Protein 2AE6 (pdb70)

InterPro domains:
  IPR000182 GNAT domain [PF00583] (24-135)
  IPR000182 GNAT domain [PS51186] (5-162)
  IPR016181 Acyl-CoA N-acyltransferase [SSF55729] (1-159)
  IPR050832 Bacterial Acetyltransferase [PTHR43877] (4-142)

Nearest PDB structures (foldseek):
  2ae6-assembly1_B  TM=9.886E-01  e=5.004E-27  Enterococcus faecalis V583
  2ae6-assembly1_D  TM=9.869E-01  e=1.722E-24  Enterococcus faecalis V583
  4j3g-assembly2_C  TM=8.379E-01  e=8.807E-12  Brucella abortus 2308
  3dr8-assembly1_B  TM=8.370E-01  e=1.696E-11  unclassified
  3dr8-assembly1_A  TM=8.469E-01  e=3.682E-11  unclassified

Organism: Enterococcus faecalis (strain ATCC 700802 / V583) (NCBI:txid226185)

Structure (mmCIF, N/CA/C/O backbone):
data_2AE6
#
_entry.id   2AE6
#
_cell.length_a   64.618
_cell.length_b   64.618
_cell.length_c   176.396
_cell.angle_alpha   90.00
_cell.angle_beta   90.00
_cell.angle_gamma   120.00
#
_symmetry.space_group_name_H-M   'P 32'
#
loop_
_entity.id
_entity.type
_entity.pdbx_description
1 polymer 'acetyltransferase, GNAT family'
2 non-polymer 'MAGNESIUM ION'
3 non-polymer GLYCEROL
4 non-polymer ETHANOL
5 water water
#
loop_
_atom_site.group_PDB
_atom_site.id
_atom_site.type_symbol
_atom_site.label_atom_id
_atom_site.labe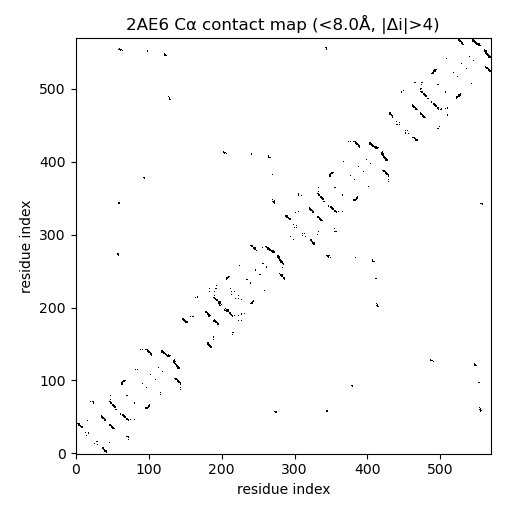l_alt_id
_atom_site.label_comp_id
_atom_site.label_asym_id
_atom_site.label_entity_id
_atom_site.label_seq_id
_atom_site.pdbx_PDB_ins_code
_atom_site.Cartn_x
_atom_site.Cartn_y
_atom_site.Cartn_z
_atom_site.occupancy
_atom_site.B_iso_or_equiv
_atom_site.auth_seq_id
_atom_site.auth_comp_id
_atom_site.auth_asym_id
_atom_site.auth_atom_id
_atom_site.pdbx_PDB_model_num
ATOM 9 N N . SER A 1 5 ? 21.944 22.664 115.003 1.00 73.12 2 SER A N 1
ATOM 10 C CA . SER A 1 5 ? 22.885 23.510 114.281 1.00 70.69 2 SER A CA 1
ATOM 11 C C . SER A 1 5 ? 22.380 23.844 112.874 1.00 69.00 2 SER A C 1
ATOM 12 O O . SER A 1 5 ? 21.665 23.052 112.247 1.00 68.64 2 SER A O 1
ATOM 15 N N . THR A 1 6 ? 22.778 25.015 112.384 1.00 66.40 3 THR A N 1
ATOM 16 C CA . THR A 1 6 ? 22.300 25.536 111.109 1.00 64.09 3 THR A CA 1
ATOM 17 C C . THR A 1 6 ? 23.475 25.969 110.211 1.00 62.42 3 THR A C 1
ATOM 18 O O . THR A 1 6 ? 24.383 26.659 110.662 1.00 62.06 3 THR A O 1
ATOM 22 N N . SER A 1 7 ? 23.441 25.558 108.944 1.00 60.15 4 SER A N 1
ATOM 23 C CA . SER A 1 7 ? 24.490 25.913 107.997 1.00 58.44 4 SER A CA 1
ATOM 24 C C . SER A 1 7 ? 23.933 26.618 106.752 1.00 56.68 4 SER A C 1
ATOM 25 O O . SER A 1 7 ? 22.909 26.223 106.204 1.00 56.33 4 SER A O 1
ATOM 28 N N . LEU A 1 8 ? 24.625 27.666 106.320 1.00 54.85 5 LEU A N 1
ATOM 29 C CA . LEU A 1 8 ? 24.299 28.376 105.081 1.00 53.33 5 LEU A CA 1
ATOM 30 C C . LEU A 1 8 ? 25.560 28.495 104.231 1.00 52.12 5 LEU A C 1
ATOM 31 O O . LEU A 1 8 ? 26.550 29.088 104.652 1.00 51.94 5 LEU A O 1
ATOM 36 N N . THR A 1 9 ? 25.523 27.900 103.044 1.00 51.21 6 THR A N 1
ATOM 37 C CA . THR A 1 9 ? 26.663 27.909 102.121 1.00 50.55 6 THR A CA 1
ATOM 38 C C . THR A 1 9 ? 26.288 28.613 100.824 1.00 49.44 6 THR A C 1
ATOM 39 O O . THR A 1 9 ? 25.184 28.436 100.321 1.00 49.01 6 THR A O 1
ATOM 43 N N . ILE A 1 10 ? 27.208 29.435 100.315 1.00 48.85 7 ILE A N 1
ATOM 44 C CA . ILE A 1 10 ? 27.060 30.097 99.020 1.00 47.98 7 ILE A CA 1
ATOM 45 C C . ILE A 1 10 ? 28.212 29.682 98.102 1.00 48.20 7 ILE A C 1
ATOM 46 O O . ILE A 1 10 ? 29.369 29.744 98.492 1.00 47.49 7 ILE A O 1
ATOM 51 N N . ARG A 1 11 ? 27.881 29.259 96.890 1.00 48.56 8 ARG A N 1
ATOM 52 C CA . ARG A 1 11 ? 28.860 28.700 95.958 1.00 49.88 8 ARG A CA 1
ATOM 53 C C . ARG A 1 11 ? 28.315 28.807 94.552 1.00 50.53 8 ARG A C 1
ATOM 54 O O . ARG A 1 11 ? 27.131 29.094 94.362 1.00 50.03 8 ARG A O 1
ATOM 62 N N . LEU A 1 12 ? 29.179 28.587 93.566 1.00 52.58 9 LEU A N 1
ATOM 63 C CA . LEU A 1 12 ? 28.745 28.554 92.172 1.00 54.09 9 LEU A CA 1
ATOM 64 C C . LEU A 1 12 ? 27.718 27.438 91.977 1.00 54.99 9 LEU A C 1
ATOM 65 O O . LEU A 1 12 ? 27.811 26.380 92.609 1.00 55.46 9 LEU A O 1
ATOM 70 N N . VAL A 1 13 ? 26.728 27.693 91.124 1.00 56.59 10 VAL A N 1
ATOM 71 C CA . VAL A 1 13 ? 25.679 26.711 90.816 1.00 58.28 10 VAL A CA 1
ATOM 72 C C . VAL A 1 13 ? 26.296 25.394 90.312 1.00 59.84 10 VAL A C 1
ATOM 73 O O . VAL A 1 13 ? 27.399 25.388 89.770 1.00 59.71 10 VAL A O 1
ATOM 77 N N . ALA A 1 14 ? 25.590 24.288 90.520 1.00 61.91 11 ALA A N 1
ATOM 78 C CA . ALA A 1 14 ? 26.059 22.973 90.084 1.00 63.84 11 ALA A CA 1
ATOM 79 C C . ALA A 1 14 ? 24.925 22.200 89.404 1.00 65.25 11 ALA A C 1
ATOM 80 O O . ALA A 1 14 ? 23.761 22.314 89.802 1.00 65.13 11 ALA A O 1
ATOM 82 N N . GLU A 1 15 ? 25.270 21.421 88.376 1.00 67.00 12 GLU A N 1
ATOM 83 C CA . GLU A 1 15 ? 24.297 20.601 87.630 1.00 68.44 12 GLU A CA 1
ATOM 84 C C . GLU A 1 15 ? 23.167 20.025 88.501 1.00 68.04 12 GLU A C 1
ATOM 85 O O . GLU A 1 15 ? 22.007 20.028 88.095 1.00 68.22 12 GLU A O 1
ATOM 91 N N . ALA A 1 16 ? 23.513 19.559 89.700 1.00 67.98 13 ALA A N 1
ATOM 92 C CA . ALA A 1 16 ? 22.533 19.045 90.669 1.00 68.13 13 ALA A CA 1
ATOM 93 C C . ALA A 1 16 ? 21.464 20.056 91.118 1.00 67.90 13 ALA A C 1
ATOM 94 O O . ALA A 1 16 ? 20.340 19.667 91.465 1.00 67.67 13 ALA A O 1
ATOM 96 N N . ASP A 1 17 ? 21.829 21.338 91.130 1.00 67.70 14 ASP A N 1
ATOM 97 C CA . ASP A 1 17 ? 20.974 22.414 91.660 1.00 67.51 14 ASP A CA 1
ATOM 98 C C . ASP A 1 17 ? 19.793 22.739 90.752 1.00 67.76 14 ASP A C 1
ATOM 99 O O . ASP A 1 17 ? 18.756 23.198 91.229 1.00 67.32 14 ASP A O 1
ATOM 104 N N . TRP A 1 18 ? 19.970 22.507 89.447 1.00 68.36 15 TRP A N 1
ATOM 105 C CA . TRP A 1 18 ? 19.025 22.946 88.403 1.00 69.04 15 TRP A CA 1
ATOM 106 C C . TRP A 1 18 ? 17.554 22.534 88.543 1.00 69.62 15 TRP A C 1
ATOM 107 O O . TRP A 1 18 ? 16.664 23.348 88.264 1.00 69.71 15 TRP A O 1
ATOM 118 N N . PRO A 1 19 ? 17.284 21.268 88.919 1.00 70.35 16 PRO A N 1
ATOM 119 C CA . PRO A 1 19 ? 15.892 20.950 89.274 1.00 70.98 16 PRO A CA 1
ATOM 120 C C . PRO A 1 19 ? 15.286 21.928 90.291 1.00 71.49 16 PRO A C 1
ATOM 121 O O . PRO A 1 19 ? 14.180 22.429 90.066 1.00 71.60 16 PRO A O 1
ATOM 125 N N . ALA A 1 20 ? 16.010 22.210 91.379 1.00 72.03 17 ALA A N 1
ATOM 126 C CA . ALA A 1 20 ? 15.532 23.153 92.406 1.00 72.56 17 ALA A CA 1
ATOM 127 C C . ALA A 1 20 ? 15.445 24.609 91.916 1.00 72.90 17 ALA A C 1
ATOM 128 O O . ALA A 1 20 ? 14.465 25.304 92.220 1.00 72.85 17 ALA A O 1
ATOM 130 N N . LEU A 1 21 ? 16.453 25.053 91.156 1.00 73.48 18 LEU A N 1
ATOM 131 C CA . LEU A 1 21 ? 16.464 26.387 90.536 1.00 74.51 18 LEU A CA 1
ATOM 132 C C . LEU A 1 21 ? 15.259 26.635 89.637 1.00 75.61 18 LEU A C 1
ATOM 133 O O . LEU A 1 21 ? 14.660 27.721 89.668 1.00 75.65 18 LEU A O 1
ATOM 138 N N . HIS A 1 22 ? 14.929 25.627 88.830 1.00 76.91 19 HIS A N 1
ATOM 139 C CA . HIS A 1 22 ? 13.773 25.674 87.935 1.00 78.17 19 HIS A CA 1
ATOM 140 C C . HIS A 1 22 ? 12.482 25.865 88.723 1.00 78.51 19 HIS A C 1
ATOM 141 O O . HIS A 1 22 ? 11.713 26.790 88.451 1.00 78.75 19 HIS A O 1
ATOM 148 N N . ALA A 1 23 ? 12.266 24.992 89.706 1.00 79.05 20 ALA A N 1
ATOM 149 C CA . ALA A 1 23 ? 11.120 25.092 90.608 1.00 79.58 20 ALA A CA 1
ATOM 150 C C . ALA A 1 23 ? 11.034 26.455 91.305 1.00 79.97 20 ALA A C 1
ATOM 151 O O . ALA A 1 23 ? 9.932 26.993 91.464 1.00 80.12 20 ALA A O 1
ATOM 153 N N . LEU A 1 24 ? 12.185 27.014 91.704 1.00 80.48 21 LEU A N 1
ATOM 154 C CA . LEU A 1 24 ? 12.216 28.299 92.427 1.00 81.02 21 LEU A CA 1
ATOM 155 C C . LEU A 1 24 ? 11.841 29.467 91.515 1.00 81.96 21 LEU A C 1
ATOM 156 O O . LEU A 1 24 ? 10.987 30.289 91.868 1.00 81.85 21 LEU A O 1
ATOM 161 N N . ASP A 1 25 ? 12.470 29.532 90.343 1.00 83.09 22 ASP A N 1
ATOM 162 C CA . ASP A 1 25 ? 12.205 30.619 89.406 1.00 84.30 22 ASP A CA 1
ATOM 163 C C . ASP A 1 25 ? 10.728 30.699 88.986 1.00 84.99 22 ASP A C 1
ATOM 164 O O . ASP A 1 25 ? 10.236 31.771 88.612 1.00 85.24 22 ASP A O 1
ATOM 169 N N . GLN A 1 26 ? 10.026 29.572 89.079 1.00 85.69 23 GLN A N 1
ATOM 170 C CA . GLN A 1 26 ? 8.580 29.527 88.835 1.00 86.52 23 GLN A CA 1
ATOM 171 C C . GLN A 1 26 ? 7.758 30.232 89.925 1.00 86.62 23 GLN A C 1
ATOM 172 O O . GLN A 1 26 ? 6.604 30.608 89.689 1.00 86.52 23 GLN A O 1
ATOM 178 N N . ILE A 1 27 ? 8.350 30.393 91.110 1.00 87.10 24 ILE A N 1
ATOM 179 C CA . ILE A 1 27 ? 7.702 31.100 92.224 1.00 87.44 24 ILE A CA 1
ATOM 180 C C . ILE A 1 27 ? 8.096 32.585 92.291 1.00 87.73 24 ILE A C 1
ATOM 181 O O . ILE A 1 27 ? 7.226 33.449 92.408 1.00 87.95 24 ILE A O 1
ATOM 186 N N . ILE A 1 28 ? 9.396 32.880 92.228 1.00 88.00 25 ILE A N 1
ATOM 187 C CA . ILE A 1 28 ? 9.866 34.272 92.342 1.00 88.27 25 ILE A CA 1
ATOM 188 C C . ILE A 1 28 ? 9.328 35.157 91.218 1.00 88.32 25 ILE A C 1
ATOM 189 O O . ILE A 1 28 ? 8.397 35.934 91.425 1.00 88.49 25 ILE A O 1
ATOM 194 N N . SER A 1 42 ? 11.755 22.662 80.485 1.00 108.88 39 SER A N 1
ATOM 195 C CA . SER A 1 42 ? 11.937 22.571 81.930 1.00 108.93 39 SER A CA 1
ATOM 196 C C . SER A 1 42 ? 13.281 21.934 82.308 1.00 108.87 39 SER A C 1
ATOM 197 O O . SER A 1 42 ? 14.074 22.532 83.043 1.00 108.76 39 SER A O 1
ATOM 200 N N . LEU A 1 43 ? 13.527 20.724 81.801 1.00 108.83 40 LEU A N 1
ATOM 201 C CA . LEU A 1 43 ? 14.774 19.998 82.069 1.00 108.74 40 LEU A CA 1
ATOM 202 C C . LEU A 1 43 ? 15.966 20.616 81.330 1.00 108.46 40 LEU A C 1
ATOM 203 O O . LEU A 1 43 ? 17.038 20.789 81.916 1.00 108.56 40 LEU A O 1
ATOM 208 N N . ALA A 1 44 ? 15.773 20.941 80.050 1.00 107.85 41 ALA A N 1
ATOM 209 C CA . ALA A 1 44 ? 16.825 21.551 79.237 1.00 107.19 41 ALA A CA 1
ATOM 210 C C . ALA A 1 44 ? 16.503 23.000 78.865 1.00 106.75 41 ALA A C 1
ATOM 211 O O . ALA A 1 44 ? 17.418 23.802 78.633 1.00 106.82 41 ALA A O 1
ATOM 213 N N . ALA A 1 45 ? 15.208 23.326 78.814 1.00 106.01 42 ALA A N 1
ATOM 214 C CA . ALA A 1 45 ? 14.746 24.657 78.407 1.00 105.34 42 ALA A CA 1
ATOM 215 C C . ALA A 1 45 ? 15.304 25.747 79.321 1.00 104.88 42 ALA A C 1
ATOM 216 O O . ALA A 1 45 ? 15.929 26.697 78.846 1.00 104.94 42 ALA A O 1
ATOM 218 N N . TYR A 1 46 ? 15.087 25.591 80.627 1.00 104.05 43 TYR A N 1
ATOM 219 C CA . TYR A 1 46 ? 15.648 26.495 81.630 1.00 103.09 43 TYR A CA 1
ATOM 220 C C . TYR A 1 46 ? 17.165 26.294 81.800 1.00 102.50 43 TYR A C 1
ATOM 221 O O . TYR A 1 46 ? 17.904 27.263 81.981 1.00 102.38 43 TYR A O 1
ATOM 230 N N . GLN A 1 47 ? 17.615 25.041 81.716 1.00 101.82 44 GLN A N 1
ATOM 231 C CA . GLN A 1 47 ? 19.004 24.664 82.018 1.00 101.14 44 GLN A CA 1
ATOM 232 C C . GLN A 1 47 ? 20.054 25.143 81.008 1.00 100.63 44 GLN A C 1
ATOM 233 O O . GLN A 1 47 ? 21.170 25.486 81.407 1.00 100.57 44 GLN A O 1
ATOM 239 N N . GLU A 1 48 ? 19.716 25.150 79.716 1.00 99.88 45 GLU A N 1
ATOM 240 C CA . GLU A 1 48 ? 20.655 25.643 78.698 1.00 99.21 45 GLU A CA 1
ATOM 241 C C . GLU A 1 48 ? 20.537 27.157 78.524 1.00 98.49 45 GLU A C 1
ATOM 242 O O . GLU A 1 48 ? 21.551 27.856 78.392 1.00 98.50 45 GLU A O 1
ATOM 248 N N . LYS A 1 49 ? 19.293 27.644 78.525 1.00 97.37 46 LYS A N 1
ATOM 249 C CA . LYS A 1 49 ? 18.977 29.077 78.491 1.00 96.23 46 LYS A CA 1
ATOM 250 C C . LYS A 1 49 ? 19.666 29.841 79.634 1.00 95.08 46 LYS A C 1
ATOM 251 O O . LYS A 1 49 ? 19.808 31.068 79.588 1.00 95.06 46 LYS A O 1
ATOM 265 N N . LYS A 1 51 ? 22.645 28.243 81.064 1.00 89.38 48 LYS A N 1
ATOM 266 C CA . LYS A 1 51 ? 23.951 27.556 81.167 1.00 87.64 48 LYS A CA 1
ATOM 267 C C . LYS A 1 51 ? 25.116 28.531 81.017 1.00 86.02 48 LYS A C 1
ATOM 268 O O . LYS A 1 51 ? 26.163 28.361 81.650 1.00 86.07 48 LYS A O 1
ATOM 274 N N . ASP A 1 52 ? 24.927 29.542 80.172 1.00 83.78 49 ASP A N 1
ATOM 275 C CA . ASP A 1 52 ? 25.939 30.573 79.952 1.00 81.61 49 ASP A CA 1
ATOM 276 C C . ASP A 1 52 ? 26.015 31.562 81.129 1.00 79.57 49 ASP A C 1
ATOM 277 O O . ASP A 1 52 ? 27.054 32.196 81.344 1.00 79.59 49 ASP A O 1
ATOM 282 N N . GLU A 1 53 ? 24.930 31.646 81.906 1.00 76.66 50 GLU A N 1
ATOM 283 C CA . GLU A 1 53 ? 24.768 32.656 82.968 1.00 73.72 50 GLU A CA 1
ATOM 284 C C . GLU A 1 53 ? 25.592 32.394 84.234 1.00 70.80 50 GLU A C 1
ATOM 285 O O . GLU A 1 53 ? 25.791 31.237 84.618 1.00 70.60 50 GLU A O 1
ATOM 291 N N . THR A 1 54 ? 26.075 33.467 84.873 1.00 67.04 51 THR A N 1
ATOM 292 C CA . THR A 1 54 ? 26.834 33.337 86.126 1.00 63.43 51 THR A CA 1
ATOM 293 C C . THR A 1 54 ? 25.917 33.386 87.363 1.00 60.98 51 THR A C 1
ATOM 294 O O . THR A 1 54 ? 25.530 34.463 87.816 1.00 59.98 51 THR A O 1
ATOM 298 N N . ILE A 1 55 ? 25.601 32.206 87.905 1.00 58.14 52 ILE A N 1
ATOM 299 C CA . ILE A 1 55 ? 24.688 32.060 89.042 1.00 55.10 52 ILE A CA 1
ATOM 300 C C . ILE A 1 55 ? 25.370 31.465 90.283 1.00 53.45 52 ILE A C 1
ATOM 301 O O . ILE A 1 55 ? 26.096 30.486 90.199 1.00 53.09 52 ILE A O 1
ATOM 306 N N . PHE A 1 56 ? 25.149 32.089 91.435 1.00 50.93 53 PHE A N 1
ATOM 307 C CA . PHE A 1 56 ? 25.591 31.537 92.701 1.00 49.13 53 PHE A CA 1
ATOM 308 C C . PHE A 1 56 ? 24.366 31.150 93.526 1.00 47.85 53 PHE A C 1
ATOM 309 O O . PHE A 1 56 ? 23.312 31.758 93.417 1.00 47.16 53 PHE A O 1
ATOM 317 N N . VAL A 1 57 ? 24.511 30.130 94.348 1.00 46.40 54 VAL A N 1
ATOM 318 C CA . VAL A 1 57 ? 23.366 29.593 95.056 1.00 45.70 54 VAL A CA 1
ATOM 319 C C . VAL A 1 57 ? 23.613 29.673 96.535 1.00 45.36 54 VAL A C 1
ATOM 320 O O . VAL A 1 57 ? 24.756 29.576 96.978 1.00 45.03 54 VAL A O 1
ATOM 324 N N . ALA A 1 58 ? 22.543 29.893 97.289 1.00 44.67 55 ALA A N 1
ATOM 325 C CA . ALA A 1 58 ? 22.587 29.800 98.747 1.00 45.12 55 ALA A CA 1
ATOM 326 C C . ALA A 1 58 ? 21.939 28.474 99.150 1.00 45.76 55 ALA A C 1
ATOM 327 O O . ALA A 1 58 ? 20.782 28.214 98.825 1.00 45.67 55 ALA A O 1
ATOM 329 N N . ILE A 1 59 ? 22.698 27.646 99.848 1.00 47.02 56 ILE A N 1
ATOM 330 C CA . ILE A 1 59 ? 22.223 26.334 100.292 1.00 48.43 56 ILE A CA 1
ATOM 331 C C . ILE A 1 59 ? 22.096 26.340 101.805 1.00 49.52 56 ILE A C 1
ATOM 332 O O . ILE A 1 59 ? 23.056 26.636 102.512 1.00 49.22 56 ILE A O 1
ATOM 337 N N . SER A 1 60 ? 20.888 26.033 102.272 1.00 51.37 57 SER A N 1
ATOM 338 C CA . SER A 1 60 ? 20.495 26.097 103.681 1.00 53.41 57 SER A CA 1
ATOM 339 C C . SER A 1 60 ? 20.102 24.678 104.143 1.00 54.45 57 SER A C 1
ATOM 340 O O . SER A 1 60 ? 19.085 24.127 103.700 1.00 54.42 57 SER A O 1
ATOM 343 N N . GLY A 1 61 ? 20.906 24.089 105.025 1.00 56.26 58 GLY A N 1
ATOM 344 C CA . GLY A 1 61 ? 20.901 22.621 105.184 1.00 57.48 58 GLY A CA 1
ATOM 345 C C . GLY A 1 61 ? 21.485 22.065 103.895 1.00 58.70 58 GLY A C 1
ATOM 346 O O . GLY A 1 61 ? 22.636 22.370 103.563 1.00 59.30 58 GLY A O 1
ATOM 347 N N . GLN A 1 62 ? 20.709 21.266 103.159 1.00 59.36 59 GLN A N 1
ATOM 348 C CA . GLN A 1 62 ? 21.095 20.867 101.793 1.00 60.00 59 GLN A CA 1
ATOM 349 C C . GLN A 1 62 ? 19.952 21.160 100.816 1.00 59.12 59 GLN A C 1
ATOM 350 O O . GLN A 1 62 ? 19.832 20.508 99.766 1.00 59.68 59 GLN A O 1
ATOM 356 N N . GLN A 1 63 ? 19.117 22.139 101.178 1.00 57.56 60 GLN A N 1
ATOM 357 C CA . GLN A 1 63 ? 18.103 22.694 100.273 1.00 56.28 60 GLN A CA 1
ATOM 358 C C . GLN A 1 63 ? 18.553 24.013 99.633 1.00 54.76 60 GLN A C 1
ATOM 359 O O . GLN A 1 63 ? 19.412 24.720 100.163 1.00 54.81 60 GLN A O 1
ATOM 365 N N . LEU A 1 64 ? 17.932 24.352 98.509 1.00 52.97 61 LEU A N 1
ATOM 366 C CA . LEU A 1 64 ? 18.230 25.581 97.815 1.00 51.15 61 LEU A CA 1
ATOM 367 C C . LEU A 1 64 ? 17.394 26.710 98.405 1.00 49.52 61 LEU A C 1
ATOM 368 O O . LEU A 1 64 ? 16.175 26.676 98.344 1.00 49.00 61 LEU A O 1
ATOM 373 N N . ALA A 1 65 ? 18.065 27.708 98.976 1.00 48.00 62 ALA A N 1
ATOM 374 C CA . ALA A 1 65 ? 17.399 28.793 99.692 1.00 46.02 62 ALA A CA 1
ATOM 375 C C . ALA A 1 65 ? 17.291 30.072 98.851 1.00 45.43 62 ALA A C 1
ATOM 376 O O . ALA A 1 65 ? 16.461 30.953 99.129 1.00 45.18 62 ALA A O 1
ATOM 378 N N . GLY A 1 66 ? 18.138 30.180 97.827 1.00 44.56 63 GLY A N 1
ATOM 379 C CA . GLY A 1 66 ? 18.174 31.373 96.980 1.00 42.89 63 GLY A CA 1
ATOM 380 C C . GLY A 1 66 ? 19.337 31.408 96.014 1.00 42.59 63 GLY A C 1
ATOM 381 O O . GLY A 1 66 ? 20.151 30.486 95.968 1.00 42.13 63 GLY A O 1
ATOM 382 N N . PHE A 1 67 ? 19.420 32.487 95.235 1.00 41.74 64 PHE A N 1
ATOM 383 C CA . PHE A 1 67 ? 20.463 32.625 94.235 1.00 41.15 64 PHE A CA 1
ATOM 384 C C . PHE A 1 67 ? 20.742 34.106 93.979 1.00 40.88 64 PHE A C 1
ATOM 385 O O . PHE A 1 67 ? 19.907 34.973 94.268 1.00 41.00 64 PHE A O 1
ATOM 393 N N . ILE A 1 68 ? 21.926 34.380 93.459 1.00 40.49 65 ILE A N 1
ATOM 394 C CA . ILE A 1 68 ? 22.231 35.669 92.865 1.00 40.42 65 ILE A CA 1
ATOM 395 C C . ILE A 1 68 ? 22.808 35.416 91.483 1.00 40.82 65 ILE A C 1
ATOM 396 O O . ILE A 1 68 ? 23.680 34.571 91.295 1.00 42.49 65 ILE A O 1
ATOM 401 N N . GLU A 1 69 ? 22.260 36.113 90.514 1.00 40.88 66 GLU A N 1
ATOM 402 C CA . GLU A 1 69 ? 22.708 36.044 89.145 1.00 41.92 66 GLU A CA 1
ATOM 403 C C . GLU A 1 69 ? 23.368 37.385 88.763 1.00 41.56 66 GLU A C 1
ATOM 404 O O . GLU A 1 69 ? 22.931 38.432 89.216 1.00 41.96 66 GLU A O 1
ATOM 410 N N . VAL A 1 70 ? 24.428 37.334 87.954 1.00 41.52 67 VAL A N 1
ATOM 411 C CA . VAL A 1 70 ? 25.168 38.531 87.519 1.00 41.56 67 VAL A CA 1
ATOM 412 C C . VAL A 1 70 ? 25.593 38.410 86.052 1.00 42.29 67 VAL A C 1
ATOM 413 O O . VAL A 1 70 ? 25.866 37.307 85.563 1.00 42.74 67 VAL A O 1
ATOM 417 N N . HIS A 1 71 ? 25.631 39.550 85.369 1.00 42.45 68 HIS A N 1
ATOM 418 C CA . HIS A 1 71 ? 26.154 39.689 84.009 1.00 43.50 68 HIS A CA 1
ATOM 419 C C . HIS A 1 71 ? 26.406 41.176 83.758 1.00 43.59 68 HIS A C 1
ATOM 420 O O . HIS A 1 71 ? 25.826 42.021 84.439 1.00 44.17 68 HIS A O 1
ATOM 427 N N . PRO A 1 72 ? 27.289 41.504 82.798 1.00 43.73 69 PRO A N 1
ATOM 428 C CA . PRO A 1 72 ? 27.399 42.892 82.379 1.00 43.40 69 PRO A CA 1
ATOM 429 C C . PRO A 1 72 ? 26.063 43.451 81.845 1.00 42.80 69 PRO A C 1
ATOM 430 O O . PRO A 1 72 ? 25.322 42.747 81.188 1.00 42.36 69 PRO A O 1
ATOM 434 N N . PRO A 1 73 ? 25.758 44.724 82.144 1.00 43.08 70 PRO A N 1
ATOM 435 C CA . PRO A 1 73 ? 24.464 45.321 81.763 1.00 42.58 70 PRO A CA 1
ATOM 436 C C . PRO A 1 73 ? 24.230 45.352 80.259 1.00 43.18 70 PRO A C 1
ATOM 437 O O . PRO A 1 73 ? 23.073 45.242 79.820 1.00 43.63 70 PRO A O 1
ATOM 441 N N . THR A 1 74 ? 25.310 45.513 79.477 1.00 42.87 71 THR A N 1
ATOM 442 C CA . THR A 1 74 ? 25.265 45.332 78.031 1.00 42.18 71 THR A CA 1
ATOM 443 C C . THR A 1 74 ? 26.497 44.539 77.553 1.00 42.39 71 THR A C 1
ATOM 444 O O . THR A 1 74 ? 27.432 44.257 78.324 1.00 41.71 71 THR A O 1
ATOM 448 N N . SER A 1 75 ? 26.478 44.209 76.269 1.00 41.40 72 SER A N 1
ATOM 449 C CA . SER A 1 75 ? 27.580 43.554 75.578 1.00 42.08 72 SER A CA 1
ATOM 450 C C . SER A 1 75 ? 28.745 44.477 75.168 1.00 40.70 72 SER A C 1
ATOM 451 O O . SER A 1 75 ? 29.747 44.010 74.657 1.00 40.96 72 SER A O 1
ATOM 454 N N . LEU A 1 76 ? 28.610 45.777 75.366 1.00 40.09 73 LEU A N 1
ATOM 455 C CA . LEU A 1 76 ? 29.726 46.689 75.100 1.00 39.38 73 LEU A CA 1
ATOM 456 C C . LEU A 1 76 ? 30.942 46.345 75.968 1.00 38.58 73 LEU A C 1
ATOM 457 O O . LEU A 1 76 ? 30.794 46.036 77.167 1.00 38.18 73 LEU A O 1
ATOM 462 N N . ALA A 1 77 ? 32.135 46.402 75.363 1.00 37.17 74 ALA A N 1
ATOM 463 C CA . ALA A 1 77 ? 33.39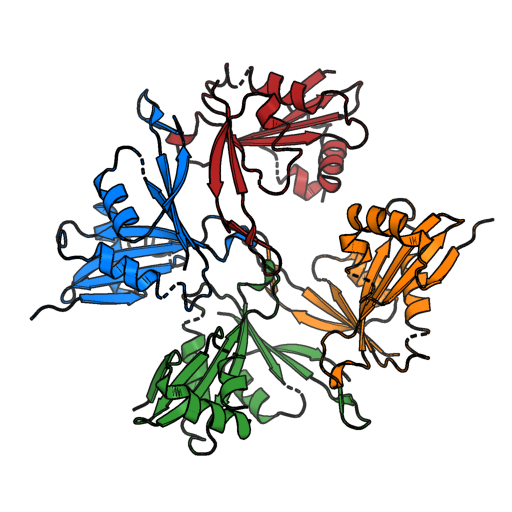7 46.154 76.078 1.00 35.81 74 ALA A CA 1
ATOM 464 C C . ALA A 1 77 ? 33.599 47.086 77.260 1.00 35.78 74 ALA A C 1
ATOM 465 O O . ALA A 1 77 ? 34.143 46.671 78.310 1.00 36.01 74 ALA A O 1
ATOM 467 N N . ALA A 1 78 ? 33.182 48.346 77.086 1.00 34.96 75 ALA A N 1
ATOM 468 C CA . ALA A 1 78 ? 33.317 49.401 78.105 1.00 35.00 75 ALA A CA 1
ATOM 469 C C . ALA A 1 78 ? 32.462 49.127 79.325 1.00 35.26 75 ALA A C 1
ATOM 470 O O . ALA A 1 78 ? 32.689 49.703 80.407 1.00 34.71 75 ALA A O 1
ATOM 472 N N . HIS A 1 79 ? 31.486 48.230 79.158 1.00 35.70 76 HIS A N 1
ATOM 473 C CA . HIS A 1 79 ? 30.610 47.823 80.248 1.00 36.17 76 HIS A CA 1
ATOM 474 C C . HIS A 1 79 ? 31.050 46.532 80.952 1.00 37.02 76 HIS A C 1
ATOM 475 O O . HIS A 1 79 ? 30.339 46.035 81.835 1.00 36.40 76 HIS A O 1
ATOM 482 N N . GLN A 1 80 ? 32.201 45.978 80.565 1.00 36.91 77 GLN A N 1
ATOM 483 C CA . GLN A 1 80 ? 32.559 44.629 81.046 1.00 37.18 77 GLN A CA 1
ATOM 484 C C . GLN A 1 80 ? 33.143 44.622 82.462 1.00 37.64 77 GLN A C 1
ATOM 485 O O . GLN A 1 80 ? 33.457 43.566 83.014 1.00 39.29 77 GLN A O 1
ATOM 491 N N . LYS A 1 81 ? 33.250 45.793 83.072 1.00 37.52 78 LYS A N 1
ATOM 492 C CA . LYS A 1 81 ? 33.728 45.871 84.442 1.00 37.47 78 LYS A CA 1
ATOM 493 C C . LYS A 1 81 ? 32.602 46.176 85.440 1.00 36.55 78 LYS A C 1
ATOM 494 O O . LYS A 1 81 ? 32.848 46.622 86.546 1.00 37.24 78 LYS A O 1
ATOM 500 N N . GLN A 1 82 ? 31.364 45.915 85.037 1.00 36.33 79 GLN A N 1
ATOM 501 C CA . GLN A 1 82 ? 30.193 46.179 85.857 1.00 35.79 79 GLN A CA 1
ATOM 502 C C . GLN A 1 82 ? 29.324 44.929 85.870 1.00 36.26 79 GLN A C 1
ATOM 503 O O . GLN A 1 82 ? 29.217 44.240 84.855 1.00 36.73 79 GLN A O 1
ATOM 509 N N . TRP A 1 83 ? 28.713 44.622 87.005 1.00 36.11 80 TRP A N 1
ATOM 510 C CA . TRP A 1 83 ? 27.722 43.552 87.024 1.00 36.73 80 TRP A CA 1
ATOM 511 C C . TRP A 1 83 ? 26.355 44.113 87.373 1.00 37.23 80 TRP A C 1
ATOM 512 O O . TRP A 1 83 ? 26.199 44.827 88.344 1.00 37.30 80 TRP A O 1
ATOM 523 N N . LEU A 1 84 ? 25.378 43.797 86.552 1.00 38.26 81 LEU A N 1
ATOM 524 C CA . LEU A 1 84 ? 23.987 43.999 86.869 1.00 39.48 81 LEU A CA 1
ATOM 525 C C . LEU A 1 84 ? 23.552 42.760 87.649 1.00 40.17 81 LEU A C 1
ATOM 526 O O . LEU A 1 84 ? 23.766 41.625 87.179 1.00 39.70 81 LEU A O 1
ATOM 531 N N . LEU A 1 85 ? 22.938 42.959 88.819 1.00 40.34 82 LEU A N 1
ATOM 532 C CA . LEU A 1 85 ? 22.620 41.824 89.686 1.00 41.63 82 LEU A CA 1
ATOM 533 C C . LEU A 1 85 ? 21.130 41.506 89.861 1.00 41.64 82 LEU A C 1
ATOM 534 O O . LEU A 1 85 ? 20.285 42.402 89.864 1.00 42.37 82 LEU A O 1
ATOM 539 N N . SER A 1 86 ? 20.825 40.228 90.032 1.00 41.70 83 SER A N 1
ATOM 540 C CA . SER A 1 86 ? 19.483 39.813 90.399 1.00 42.60 83 SER A CA 1
ATOM 541 C C . SER A 1 86 ? 19.525 38.789 91.527 1.00 41.74 83 SER A C 1
ATOM 542 O O . SER A 1 86 ? 20.231 37.783 91.442 1.00 41.38 83 SER A O 1
ATOM 545 N N . ILE A 1 87 ? 18.744 39.052 92.570 1.00 41.12 84 ILE A N 1
ATOM 546 C CA . ILE A 1 87 ? 18.650 38.178 93.736 1.00 40.80 84 ILE A CA 1
ATOM 547 C C . ILE A 1 87 ? 17.254 37.512 93.783 1.00 41.19 84 ILE A C 1
ATOM 548 O O . ILE A 1 87 ? 16.223 38.147 93.520 1.00 41.14 84 ILE A O 1
ATOM 553 N N . GLY A 1 88 ? 17.237 36.228 94.090 1.00 40.77 85 GLY A N 1
ATOM 554 C CA . GLY A 1 88 ? 15.987 35.527 94.336 1.00 41.20 85 GLY A CA 1
ATOM 555 C C . GLY A 1 88 ? 16.135 34.756 95.615 1.00 41.75 85 GLY A C 1
ATOM 556 O O . GLY A 1 88 ? 17.145 34.073 95.809 1.00 43.08 85 GLY A O 1
ATOM 557 N N . VAL A 1 89 ? 15.154 34.889 96.505 1.00 42.21 86 VAL A N 1
ATOM 558 C CA . VAL A 1 89 ? 15.134 34.156 97.775 1.00 42.69 86 VAL A CA 1
ATOM 559 C C . VAL A 1 89 ? 13.829 33.347 97.849 1.00 43.49 86 VAL A C 1
ATOM 560 O O . VAL A 1 89 ? 12.761 33.855 97.545 1.00 43.76 86 VAL A O 1
ATOM 564 N N . SER A 1 90 ? 13.934 32.093 98.256 1.00 44.67 87 SER A N 1
ATOM 565 C CA . SER A 1 90 ? 12.784 31.210 98.361 1.00 45.89 87 SER A CA 1
ATOM 566 C C . SER A 1 90 ? 11.777 31.684 99.414 1.00 46.11 87 SER A C 1
ATOM 567 O O . SER A 1 90 ? 12.174 32.205 100.467 1.00 45.64 87 SER A O 1
ATOM 570 N N . PRO A 1 91 ? 10.466 31.510 99.126 1.00 46.64 88 PRO A N 1
ATOM 571 C CA . PRO A 1 91 ? 9.388 31.767 100.100 1.00 46.92 88 PRO A CA 1
ATOM 572 C C . PRO A 1 91 ? 9.533 30.932 101.380 1.00 46.79 88 PRO A C 1
ATOM 573 O O . PRO A 1 91 ? 9.009 31.308 102.413 1.00 47.02 88 PRO A O 1
ATOM 577 N N . ASP A 1 92 ? 10.253 29.818 101.292 1.00 47.02 89 ASP A N 1
ATOM 578 C CA . ASP A 1 92 ? 10.515 28.943 102.433 1.00 47.60 89 ASP A CA 1
ATOM 579 C C . ASP A 1 92 ? 11.806 29.316 103.190 1.00 46.77 89 ASP A C 1
ATOM 580 O O . ASP A 1 92 ? 12.155 28.656 104.156 1.00 46.73 89 ASP A O 1
ATOM 585 N N . PHE A 1 93 ? 12.512 30.352 102.733 1.00 45.41 90 PHE A N 1
ATOM 586 C CA . PHE A 1 93 ? 13.715 30.807 103.412 1.00 44.37 90 PHE A CA 1
ATOM 587 C C . PHE A 1 93 ? 13.731 32.320 103.546 1.00 43.38 90 PHE A C 1
ATOM 588 O O . PHE A 1 93 ? 14.771 32.959 103.370 1.00 43.11 90 PHE A O 1
ATOM 596 N N . GLN A 1 94 ? 12.563 32.889 103.856 1.00 42.60 91 GLN A N 1
ATOM 597 C CA . GLN A 1 94 ? 12.432 34.323 104.150 1.00 42.28 91 GLN A CA 1
ATOM 598 C C . GLN A 1 94 ? 12.982 34.673 105.527 1.00 41.68 91 GLN A C 1
ATOM 599 O O . GLN A 1 94 ? 13.033 33.831 106.438 1.00 41.29 91 GLN A O 1
ATOM 605 N N . ASP A 1 95 ? 13.379 35.935 105.666 1.00 41.33 92 ASP A N 1
ATOM 606 C CA . ASP A 1 95 ? 13.870 36.494 106.921 1.00 40.04 92 ASP A CA 1
ATOM 607 C C . ASP A 1 95 ? 14.962 35.666 107.630 1.00 38.99 92 ASP A C 1
ATOM 608 O O . ASP A 1 95 ? 14.915 35.486 108.837 1.00 38.74 92 ASP A O 1
ATOM 613 N N . GLN A 1 96 ? 15.940 35.156 106.894 1.00 37.57 93 GLN A N 1
ATOM 614 C CA . GLN A 1 96 ? 17.095 34.543 107.545 1.00 37.40 93 GLN A CA 1
ATOM 615 C C . GLN A 1 96 ? 18.434 35.058 106.997 1.00 36.98 93 GLN A C 1
ATOM 616 O O . GLN A 1 96 ? 19.440 34.364 107.073 1.00 36.14 93 GLN A O 1
ATOM 622 N N . GLY A 1 97 ? 18.419 36.295 106.476 1.00 36.87 94 GLY A N 1
ATOM 623 C CA . GLY A 1 97 ? 19.598 36.970 105.952 1.00 36.39 94 GLY A CA 1
ATOM 624 C C . GLY A 1 97 ? 20.212 36.392 104.681 1.00 36.94 94 GLY A C 1
ATOM 625 O O . GLY A 1 97 ? 21.392 36.600 104.422 1.00 35.85 94 GLY A O 1
ATOM 626 N N . ILE A 1 98 ? 19.431 35.657 103.885 1.00 37.06 95 ILE A N 1
ATOM 627 C CA . ILE A 1 98 ? 19.953 35.092 102.634 1.00 36.99 95 ILE A CA 1
ATOM 628 C C . ILE A 1 98 ? 20.384 36.211 101.669 1.00 36.95 95 ILE A C 1
ATOM 629 O O . ILE A 1 98 ? 21.484 36.198 101.157 1.00 36.68 95 ILE A O 1
ATOM 634 N N . GLY A 1 99 ? 19.502 37.175 101.434 1.00 36.98 96 GLY A N 1
ATOM 635 C CA . GLY A 1 99 ? 19.796 38.274 100.525 1.00 36.57 96 GLY A CA 1
ATOM 636 C C . GLY A 1 99 ? 21.115 38.976 100.846 1.00 36.58 96 GLY A C 1
ATOM 637 O O . GLY A 1 99 ? 21.945 39.181 99.950 1.00 36.14 96 GLY A O 1
ATOM 638 N N . GLY A 1 100 ? 21.305 39.323 102.118 1.00 36.41 97 GLY A N 1
ATOM 639 C CA . GLY A 1 100 ? 22.522 39.992 102.597 1.00 36.23 97 GLY A CA 1
ATOM 640 C C . GLY A 1 100 ? 23.780 39.156 102.454 1.00 36.71 97 GLY A C 1
ATOM 641 O O . GLY A 1 100 ? 24.851 39.663 102.112 1.00 36.28 97 GLY A O 1
ATOM 642 N N . SER A 1 101 ? 23.656 37.860 102.690 1.00 36.68 98 SER A N 1
ATOM 643 C CA . SER A 1 101 ? 24.797 36.957 102.600 1.00 37.80 98 SER A CA 1
ATOM 644 C C . SER A 1 101 ? 25.229 36.784 101.135 1.00 37.85 98 SER A C 1
ATOM 645 O O . SER A 1 101 ? 26.432 36.721 100.820 1.00 37.65 98 SER A O 1
ATOM 648 N N . LEU A 1 102 ? 24.245 36.734 100.238 1.00 37.08 99 LEU A N 1
ATOM 649 C CA . LEU A 1 102 ? 24.484 36.727 98.788 1.00 37.45 99 LEU A CA 1
ATOM 650 C C . LEU A 1 102 ? 25.138 38.038 98.300 1.00 37.57 99 LEU A C 1
ATOM 651 O O . LEU A 1 102 ? 26.015 38.042 97.431 1.00 37.53 99 LEU A O 1
ATOM 656 N N . LEU A 1 103 ? 24.689 39.153 98.857 1.00 36.93 100 LEU A N 1
ATOM 657 C CA . LEU A 1 103 ? 25.229 40.450 98.501 1.00 36.77 100 LEU A CA 1
ATOM 658 C C . LEU A 1 103 ? 26.682 40.578 98.971 1.00 36.29 100 LEU A C 1
ATOM 659 O O . LEU A 1 103 ? 27.529 41.080 98.254 1.00 35.89 100 LEU A O 1
ATOM 664 N N . SER A 1 104 ? 26.964 40.110 100.178 1.00 36.92 101 SER A N 1
ATOM 665 C CA . SER A 1 104 ? 28.311 40.104 100.706 1.00 38.06 101 SER A CA 1
ATOM 666 C C . SER A 1 104 ? 29.266 39.260 99.858 1.00 39.10 101 SER A C 1
ATOM 667 O O . SER A 1 104 ? 30.419 39.646 99.644 1.00 40.02 101 SER A O 1
ATOM 670 N N . TYR A 1 105 ? 28.776 38.125 99.373 1.00 39.53 102 TYR A N 1
ATOM 671 C CA . TYR A 1 105 ? 29.578 37.180 98.637 1.00 40.72 102 TYR A CA 1
ATOM 672 C C . TYR A 1 105 ? 29.910 37.717 97.256 1.00 40.71 102 TYR A C 1
ATOM 673 O O . TYR A 1 105 ? 31.030 37.577 96.781 1.00 40.66 102 TYR A O 1
ATOM 682 N N . ILE A 1 106 ? 28.925 38.330 96.620 1.00 40.48 103 ILE A N 1
ATOM 683 C CA . ILE A 1 106 ? 29.097 38.870 95.294 1.00 40.66 103 ILE A CA 1
ATOM 684 C C . ILE A 1 106 ? 30.089 40.046 95.282 1.00 40.84 103 ILE A C 1
ATOM 685 O O . ILE A 1 106 ? 30.863 40.216 94.331 1.00 41.08 103 ILE A O 1
ATOM 690 N N . LYS A 1 107 ? 30.086 40.837 96.346 1.00 40.66 104 LYS A N 1
ATOM 691 C CA . LYS A 1 107 ? 30.973 41.985 96.452 1.00 40.97 104 LYS A CA 1
ATOM 692 C C . LYS A 1 107 ? 32.431 41.508 96.554 1.00 42.25 104 LYS A C 1
ATOM 693 O O . LYS A 1 107 ? 33.326 42.105 95.933 1.00 41.68 104 LYS A O 1
ATOM 699 N N . ASP A 1 108 ? 32.646 40.418 97.302 1.00 43.08 105 ASP A N 1
ATOM 700 C CA . ASP A 1 108 ? 33.970 39.765 97.407 1.00 45.18 105 ASP A CA 1
ATOM 701 C C . ASP A 1 108 ? 34.398 39.101 96.079 1.00 46.10 105 ASP A C 1
ATOM 702 O O . ASP A 1 108 ? 35.557 39.189 95.676 1.00 46.73 105 ASP A O 1
ATOM 715 N N . ALA A 1 110 ? 33.327 39.960 93.051 1.00 47.68 107 ALA A N 1
ATOM 716 C CA . ALA A 1 110 ? 33.539 41.055 92.112 1.00 48.06 107 ALA A CA 1
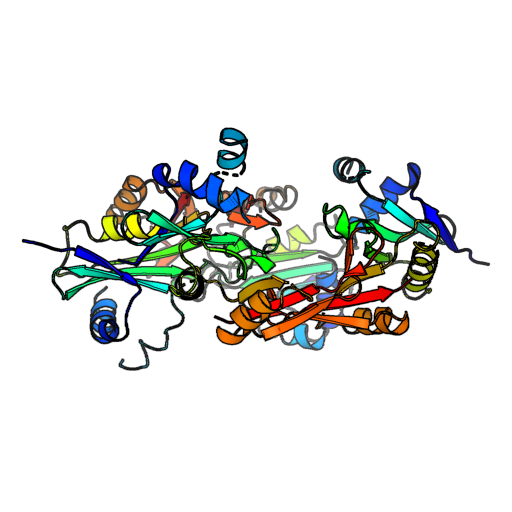ATOM 717 C C . ALA A 1 110 ? 34.942 41.638 92.246 1.00 48.87 107 ALA A C 1
ATOM 718 O O . ALA A 1 110 ? 35.575 41.973 91.253 1.00 48.50 107 ALA A O 1
ATOM 720 N N . GLU A 1 111 ? 35.409 41.754 93.485 1.00 50.70 108 GLU A N 1
ATOM 721 C CA . GLU A 1 111 ? 36.756 42.230 93.794 1.00 53.37 108 GLU A CA 1
ATOM 722 C C . GLU A 1 111 ? 37.843 41.359 93.155 1.00 53.43 108 GLU A C 1
ATOM 723 O O . GLU A 1 111 ? 38.823 41.890 92.631 1.00 53.97 108 GLU A O 1
ATOM 729 N N . ILE A 1 112 ? 37.657 40.036 93.168 1.00 53.47 109 ILE A N 1
ATOM 730 C CA . ILE A 1 112 ? 38.618 39.133 92.531 1.00 53.27 109 ILE A CA 1
ATOM 731 C C . ILE A 1 112 ? 38.439 39.045 91.012 1.00 52.55 109 ILE A C 1
ATOM 732 O O . ILE A 1 112 ? 39.407 38.800 90.281 1.00 53.28 109 ILE A O 1
ATOM 737 N N . SER A 1 113 ? 37.203 39.226 90.543 1.00 50.85 110 SER A N 1
ATOM 738 C CA . SER A 1 113 ? 36.898 39.174 89.131 1.00 48.52 110 SER A CA 1
ATOM 739 C C . SER A 1 113 ? 37.344 40.435 88.380 1.00 47.69 110 SER A C 1
ATOM 740 O O . SER A 1 113 ? 37.298 40.466 87.139 1.00 47.62 110 SER A O 1
ATOM 743 N N . GLY A 1 114 ? 37.787 41.449 89.122 1.00 46.03 111 GLY A N 1
ATOM 744 C CA . GLY A 1 114 ? 38.146 42.744 88.542 1.00 45.11 111 GLY A CA 1
ATOM 745 C C . GLY A 1 114 ? 36.954 43.656 88.261 1.00 44.50 111 GLY A C 1
ATOM 746 O O . GLY A 1 114 ? 37.076 44.646 87.527 1.00 44.09 111 GLY A O 1
ATOM 747 N N . ILE A 1 115 ? 35.802 43.337 88.854 1.00 43.41 112 ILE A N 1
ATOM 748 C CA . ILE A 1 115 ? 34.555 44.093 88.604 1.00 42.13 112 ILE A CA 1
ATOM 749 C C . ILE A 1 115 ? 34.554 45.350 89.471 1.00 41.29 112 ILE A C 1
ATOM 750 O O . ILE A 1 115 ? 34.786 45.280 90.673 1.00 41.74 112 ILE A O 1
ATOM 755 N N . HIS A 1 116 ? 34.313 46.495 88.848 1.00 40.35 113 HIS A N 1
ATOM 756 C CA . HIS A 1 116 ? 34.434 47.806 89.514 1.00 39.70 113 HIS A CA 1
ATOM 757 C C . HIS A 1 116 ? 33.124 48.289 90.165 1.00 38.24 113 HIS A C 1
ATOM 758 O O . HIS A 1 116 ? 33.136 49.024 91.171 1.00 36.29 113 HIS A O 1
ATOM 765 N N . LYS A 1 117 ? 32.006 47.864 89.590 1.00 36.81 114 LYS A N 1
ATOM 766 C CA . LYS A 1 117 ? 30.712 48.443 89.915 1.00 36.81 114 LYS A CA 1
ATOM 767 C C . LYS A 1 117 ? 29.634 47.375 89.845 1.00 36.90 114 LYS A C 1
ATOM 768 O O . LYS A 1 117 ? 29.628 46.559 88.922 1.00 35.70 114 LYS A O 1
ATOM 774 N N . LEU A 1 118 ? 28.727 47.400 90.831 1.00 37.42 115 LEU A N 1
ATOM 775 C CA . LEU A 1 118 ? 27.474 46.644 90.770 1.00 37.64 115 LEU A CA 1
ATOM 776 C C . LEU A 1 118 ? 26.311 47.604 90.576 1.00 38.11 115 LEU A C 1
ATOM 777 O O . LEU A 1 118 ? 26.323 48.709 91.106 1.00 39.21 115 LEU A O 1
ATOM 782 N N . SER A 1 119 ? 25.296 47.194 89.830 1.00 37.97 116 SER A N 1
ATOM 783 C CA . SER A 1 119 ? 24.092 48.007 89.713 1.00 38.59 116 SER A CA 1
ATOM 784 C C . SER A 1 119 ? 22.850 47.143 89.578 1.00 37.81 116 SER A C 1
ATOM 785 O O . SER A 1 119 ? 22.943 45.949 89.298 1.00 37.95 116 SER A O 1
ATOM 788 N N . LEU A 1 120 ? 21.698 47.763 89.811 1.00 37.27 117 LEU A N 1
ATOM 789 C CA . LEU A 1 120 ? 20.394 47.187 89.459 1.00 36.63 117 LEU A CA 1
ATOM 790 C C . LEU A 1 120 ? 19.343 48.297 89.435 1.00 36.35 117 LEU A C 1
ATOM 791 O O . LEU A 1 120 ? 19.574 49.412 89.915 1.00 35.39 117 LEU A O 1
ATOM 796 N N . ARG A 1 121 ? 18.185 47.968 88.886 1.00 36.34 118 ARG A N 1
ATOM 797 C CA . ARG A 1 121 ? 17.041 48.858 88.908 1.00 36.72 118 ARG A CA 1
ATOM 798 C C . ARG A 1 121 ? 15.958 48.340 89.854 1.00 37.32 118 ARG A C 1
ATOM 799 O O . ARG A 1 121 ? 15.810 47.122 90.061 1.00 36.37 118 ARG A O 1
ATOM 807 N N . VAL A 1 122 ? 15.262 49.276 90.486 1.00 37.85 119 VAL A N 1
ATOM 808 C CA . VAL A 1 122 ? 14.238 48.968 91.490 1.00 38.69 119 VAL A CA 1
ATOM 809 C C . VAL A 1 122 ? 13.077 49.939 91.251 1.00 39.31 119 VAL A C 1
ATOM 810 O O . VAL A 1 122 ? 13.293 51.145 91.099 1.00 38.65 119 VAL A O 1
ATOM 822 N N . ALA A 1 124 ? 10.171 52.377 91.984 1.00 40.47 121 ALA A N 1
ATOM 823 C CA . ALA A 1 124 ? 10.025 53.412 93.000 1.00 40.95 121 ALA A CA 1
ATOM 824 C C . ALA A 1 124 ? 9.098 53.028 94.163 1.00 41.80 121 ALA A C 1
ATOM 825 O O . ALA A 1 124 ? 9.258 53.510 95.288 1.00 41.72 121 ALA A O 1
ATOM 827 N N . THR A 1 125 ? 8.127 52.169 93.889 1.00 42.84 122 THR A N 1
ATOM 828 C CA . THR A 1 125 ? 7.190 51.751 94.926 1.00 44.52 122 THR A CA 1
ATOM 829 C C . THR A 1 125 ? 7.736 50.598 95.776 1.00 44.87 122 THR A C 1
ATOM 830 O O . THR A 1 125 ? 7.149 50.272 96.810 1.00 45.32 122 THR A O 1
ATOM 834 N N . ASN A 1 126 ? 8.849 49.992 95.357 1.00 44.77 123 ASN A N 1
ATOM 835 C CA . ASN A 1 126 ? 9.413 48.858 96.095 1.00 45.21 123 ASN A CA 1
ATOM 836 C C . ASN A 1 126 ? 10.268 49.313 97.271 1.00 45.46 123 ASN A C 1
ATOM 837 O O . ASN A 1 126 ? 11.505 49.274 97.212 1.00 45.64 123 ASN A O 1
ATOM 842 N N . GLN A 1 127 ? 9.588 49.741 98.335 1.00 45.84 124 GLN A N 1
ATOM 843 C CA . GLN A 1 127 ? 10.206 50.356 99.511 1.00 46.35 124 GLN A CA 1
ATOM 844 C C . GLN A 1 127 ? 11.179 49.430 100.246 1.00 45.38 124 GLN A C 1
ATOM 845 O O . GLN A 1 127 ? 12.208 49.865 100.768 1.00 44.67 124 GLN A O 1
ATOM 851 N N . GLU A 1 128 ? 10.846 48.153 100.299 1.00 45.29 125 GLU A N 1
ATOM 852 C CA . GLU A 1 128 ? 11.711 47.217 101.004 1.00 45.66 125 GLU A CA 1
ATOM 853 C C . GLU A 1 128 ? 13.015 46.933 100.272 1.00 43.99 125 GLU A C 1
ATOM 854 O O . GLU A 1 128 ? 14.057 46.857 100.914 1.00 43.59 125 GLU A O 1
ATOM 860 N N . ALA A 1 129 ? 12.964 46.792 98.945 1.00 42.84 126 ALA A N 1
ATOM 861 C CA . ALA A 1 129 ? 14.186 46.595 98.168 1.00 42.29 126 ALA A CA 1
ATOM 862 C C . ALA A 1 129 ? 15.061 47.849 98.209 1.00 41.66 126 ALA A C 1
ATOM 863 O O . ALA A 1 129 ? 16.276 47.750 98.287 1.00 42.46 126 ALA A O 1
ATOM 865 N N . ILE A 1 130 ? 14.429 49.026 98.200 1.00 40.85 127 ILE A N 1
ATOM 866 C CA . ILE A 1 130 ? 15.125 50.312 98.298 1.00 39.08 127 ILE A CA 1
ATOM 867 C C . ILE A 1 130 ? 15.914 50.359 99.600 1.00 39.09 127 ILE A C 1
ATOM 868 O O . ILE A 1 130 ? 17.113 50.644 99.616 1.00 38.57 127 ILE A O 1
ATOM 873 N N . ARG A 1 131 ? 15.222 50.066 100.693 1.00 38.60 128 ARG A N 1
ATOM 874 C CA . ARG A 1 131 ? 15.835 50.032 101.992 1.00 37.95 128 ARG A CA 1
ATOM 875 C C . ARG A 1 131 ? 16.954 49.001 102.091 1.00 37.37 128 ARG A C 1
ATOM 876 O O . ARG A 1 131 ? 18.004 49.285 102.668 1.00 38.07 128 ARG A O 1
ATOM 884 N N . PHE A 1 132 ? 16.715 47.816 101.541 1.00 36.14 129 PHE A N 1
ATOM 885 C CA . PHE A 1 132 ? 17.710 46.737 101.502 1.00 35.96 129 PHE A CA 1
ATOM 886 C C . PHE A 1 132 ? 18.970 47.172 100.785 1.00 35.39 129 PHE A C 1
ATOM 887 O O . PHE A 1 132 ? 20.030 47.135 101.363 1.00 36.20 129 PHE A O 1
ATOM 895 N N . TYR A 1 133 ? 18.861 47.624 99.539 1.00 36.20 130 TYR A N 1
ATOM 896 C CA . TYR A 1 133 ? 20.053 48.065 98.813 1.00 36.79 130 TYR A CA 1
ATOM 897 C C . TYR A 1 133 ? 20.764 49.247 99.430 1.00 37.24 130 TYR A C 1
ATOM 898 O O . TYR A 1 133 ? 21.993 49.270 99.460 1.00 36.94 130 TYR A O 1
ATOM 907 N N . GLU A 1 134 ? 20.005 50.209 99.956 1.00 37.59 131 GLU A N 1
ATOM 908 C CA . GLU A 1 134 ? 20.618 51.367 100.589 1.00 38.69 131 GLU A CA 1
ATOM 909 C C . GLU A 1 134 ? 21.318 50.938 101.868 1.00 38.81 131 GLU A C 1
ATOM 910 O O . GLU A 1 134 ? 22.424 51.405 102.152 1.00 38.06 131 GLU A O 1
ATOM 916 N N . LYS A 1 135 ? 20.686 50.033 102.630 1.00 39.04 132 LYS A N 1
ATOM 917 C CA . LYS A 1 135 ? 21.344 49.477 103.806 1.00 39.90 132 LYS A CA 1
ATOM 918 C C . LYS A 1 135 ? 22.697 48.834 103.430 1.00 39.40 132 LYS A C 1
ATOM 919 O O . LYS A 1 135 ? 23.664 48.945 104.173 1.00 40.60 132 LYS A O 1
ATOM 925 N N . HIS A 1 136 ? 22.766 48.214 102.257 1.00 38.45 133 HIS A N 1
ATOM 926 C CA . HIS A 1 136 ? 23.986 47.525 101.812 1.00 37.70 133 HIS A CA 1
ATOM 927 C C . HIS A 1 136 ? 24.963 48.414 101.017 1.00 37.40 133 HIS A C 1
ATOM 928 O O . HIS A 1 136 ? 25.853 47.922 100.315 1.00 37.43 133 HIS A O 1
ATOM 935 N N . GLY A 1 137 ? 24.812 49.732 101.185 1.00 37.42 134 GLY A N 1
ATOM 936 C CA . GLY A 1 137 ? 25.749 50.729 100.654 1.00 35.76 134 GLY A CA 1
ATOM 937 C C . GLY A 1 137 ? 25.565 51.116 99.198 1.00 35.60 134 GLY A C 1
ATOM 938 O O . GLY A 1 137 ? 26.455 51.743 98.604 1.00 35.97 134 GLY A O 1
ATOM 939 N N . PHE A 1 138 ? 24.438 50.744 98.594 1.00 34.81 135 PHE A N 1
ATOM 940 C CA . PHE A 1 138 ? 24.174 51.156 97.205 1.00 34.88 135 PHE A CA 1
ATOM 941 C C . PHE A 1 138 ? 23.647 52.576 97.256 1.00 35.52 135 PHE A C 1
ATOM 942 O O . PHE A 1 138 ? 22.897 52.922 98.167 1.00 35.70 135 PHE A O 1
ATOM 950 N N . VAL A 1 139 ? 24.039 53.392 96.283 1.00 36.86 136 VAL A N 1
ATOM 951 C CA . VAL A 1 139 ? 23.575 54.775 96.159 1.00 37.43 136 VAL A CA 1
ATOM 952 C C . VAL A 1 139 ? 22.730 54.911 94.896 1.00 38.10 136 VAL A C 1
ATOM 953 O O . VAL A 1 139 ? 22.992 54.277 93.864 1.00 37.95 136 VAL A O 1
ATOM 957 N N . GLN A 1 140 ? 21.723 55.763 94.977 1.00 38.45 137 GLN A N 1
ATOM 958 C CA . GLN A 1 140 ? 20.912 56.074 93.826 1.00 38.51 137 GLN A CA 1
ATOM 959 C C . GLN A 1 140 ? 21.655 56.875 92.762 1.00 38.61 137 GLN A C 1
ATOM 960 O O . GLN A 1 140 ? 22.235 57.915 93.062 1.00 38.84 137 GLN A O 1
ATOM 966 N N . GLU A 1 141 ? 21.620 56.384 91.517 1.00 38.54 138 GLU A N 1
ATOM 967 C CA . GLU A 1 141 ? 22.247 57.056 90.379 1.00 39.00 138 GLU A CA 1
ATOM 968 C C . GLU A 1 141 ? 21.266 57.632 89.348 1.00 38.57 138 GLU A C 1
ATOM 969 O O . GLU A 1 141 ? 21.654 58.437 88.506 1.00 39.35 138 GLU A O 1
ATOM 975 N N . ALA A 1 142 ? 20.013 57.187 89.405 1.00 38.25 139 ALA A N 1
ATOM 976 C CA . ALA A 1 142 ? 18.983 57.528 88.430 1.00 37.78 139 ALA A CA 1
ATOM 977 C C . ALA A 1 142 ? 17.611 57.506 89.064 1.00 37.48 139 ALA A C 1
ATOM 978 O O . ALA A 1 142 ? 17.336 56.676 89.937 1.00 37.45 139 ALA A O 1
ATOM 980 N N . HIS A 1 143 ? 16.763 58.441 88.633 1.00 37.56 140 HIS A N 1
ATOM 981 C CA . HIS A 1 143 ? 15.326 58.456 88.975 1.00 37.51 140 HIS A CA 1
ATOM 982 C C . HIS A 1 143 ? 14.607 58.606 87.616 1.00 37.23 140 HIS A C 1
ATOM 983 O O . HIS A 1 143 ? 14.496 59.703 87.044 1.00 36.43 140 HIS A O 1
ATOM 990 N N . PHE A 1 144 ? 14.183 57.473 87.076 1.00 36.75 141 PHE A N 1
ATOM 991 C CA . PHE A 1 144 ? 13.516 57.439 85.788 1.00 36.93 141 PHE A CA 1
ATOM 992 C C . PHE A 1 144 ? 12.035 57.669 85.993 1.00 37.60 141 PHE A C 1
ATOM 993 O O . PHE A 1 144 ? 11.326 56.813 86.523 1.00 36.49 141 PHE A O 1
ATOM 1001 N N . LYS A 1 145 ? 11.555 58.829 85.572 1.00 38.80 142 LYS A N 1
ATOM 1002 C CA . LYS A 1 145 ? 10.174 59.182 85.854 1.00 40.07 142 LYS A CA 1
ATOM 1003 C C . LYS A 1 145 ? 9.283 58.727 84.724 1.00 39.46 142 LYS A C 1
ATOM 1004 O O . LYS A 1 145 ? 9.653 58.832 83.551 1.00 38.37 142 LYS A O 1
ATOM 1010 N N . GLU A 1 146 ? 8.103 58.219 85.075 1.00 40.01 143 GLU A N 1
ATOM 1011 C CA . GLU A 1 146 ? 7.125 57.772 84.060 1.00 40.62 143 GLU A CA 1
ATOM 1012 C C . GLU A 1 146 ? 7.778 56.869 83.037 1.00 39.81 143 GLU A C 1
ATOM 1013 O O . GLU A 1 146 ? 7.665 57.063 81.820 1.00 40.00 143 GLU A O 1
ATOM 1019 N N . GLU A 1 147 ? 8.438 55.848 83.575 1.00 39.15 144 GLU A N 1
ATOM 1020 C CA . GLU A 1 147 ? 9.424 55.064 82.862 1.00 38.43 144 GLU A CA 1
ATOM 1021 C C . GLU A 1 147 ? 8.795 53.789 82.333 1.00 38.14 144 GLU A C 1
ATOM 1022 O O . GLU A 1 147 ? 9.073 53.368 81.207 1.00 38.43 144 GLU A O 1
ATOM 1028 N N . PHE A 1 148 ? 7.989 53.154 83.170 1.00 37.56 145 PHE A N 1
ATOM 1029 C CA . PHE A 1 148 ? 7.294 51.940 82.774 1.00 38.51 145 PHE A CA 1
ATOM 1030 C C . PHE A 1 148 ? 5.815 52.154 82.701 1.00 38.55 145 PHE A C 1
ATOM 1031 O O . PHE A 1 148 ? 5.206 52.643 83.634 1.00 38.57 145 PHE A O 1
ATOM 1039 N N . TYR A 1 149 ? 5.245 51.765 81.572 1.00 39.53 146 TYR A N 1
ATOM 1040 C CA . TYR A 1 149 ? 3.805 51.784 81.397 1.00 40.24 146 TYR A CA 1
ATOM 1041 C C . TYR A 1 149 ? 3.140 50.496 81.899 1.00 40.58 146 TYR A C 1
ATOM 1042 O O . TYR A 1 149 ? 3.447 49.400 81.425 1.00 40.32 146 TYR A O 1
ATOM 1051 N N . ILE A 1 150 ? 2.206 50.642 82.829 1.00 41.77 147 ILE A N 1
ATOM 1052 C CA . ILE A 1 150 ? 1.570 49.504 83.469 1.00 43.69 147 ILE A CA 1
ATOM 1053 C C . ILE A 1 150 ? 0.077 49.741 83.529 1.00 45.16 147 ILE A C 1
ATOM 1054 O O . ILE A 1 150 ? -0.392 50.575 84.302 1.00 45.63 147 ILE A O 1
ATOM 1059 N N . ASN A 1 151 ? -0.658 49.011 82.688 1.00 46.46 148 ASN A N 1
ATOM 1060 C CA . ASN A 1 151 ? -2.118 49.110 82.618 1.00 47.67 148 ASN A CA 1
ATOM 1061 C C . ASN A 1 151 ? -2.690 50.512 82.764 1.00 47.44 148 ASN A C 1
ATOM 1062 O O . ASN A 1 151 ? -3.450 50.782 83.692 1.00 47.88 148 ASN A O 1
ATOM 1067 N N . GLY A 1 152 ? -2.315 51.403 81.855 1.00 47.33 149 GLY A N 1
ATOM 1068 C CA . GLY A 1 152 ? -2.874 52.738 81.844 1.00 46.67 149 GLY A CA 1
ATOM 1069 C C . GLY A 1 152 ? -2.066 53.804 82.551 1.00 46.46 149 GLY A C 1
ATOM 1070 O O . GLY A 1 152 ? -2.248 54.983 82.268 1.00 47.09 149 GLY A O 1
ATOM 1071 N N A HIS A 1 153 ? -1.150 53.390 83.423 0.70 46.29 150 HIS A N 1
ATOM 1072 N N B HIS A 1 153 ? -1.204 53.406 83.487 0.30 46.09 150 HIS A N 1
ATOM 1073 C CA A HIS A 1 153 ? -0.376 54.323 84.237 0.70 46.44 150 HIS A CA 1
ATOM 1074 C CA B HIS A 1 153 ? -0.405 54.369 84.258 0.30 45.78 150 HIS A CA 1
ATOM 1075 C C A HIS A 1 153 ? 1.141 54.186 84.051 0.70 45.58 150 HIS A C 1
ATOM 1076 C C B HIS A 1 153 ? 1.116 54.178 84.133 0.30 45.39 150 HIS A C 1
ATOM 1077 O O A HIS A 1 153 ? 1.651 53.132 83.678 0.70 44.74 150 HIS A O 1
ATOM 1078 O O B HIS A 1 153 ? 1.601 53.076 83.878 0.30 45.10 150 HIS A O 1
ATOM 1091 N N . TYR A 1 154 ? 1.849 55.274 84.312 1.00 45.19 151 TYR A N 1
ATOM 1092 C CA . TYR A 1 154 ? 3.309 55.283 84.214 1.00 44.43 151 TYR A CA 1
ATOM 1093 C C . TYR A 1 154 ? 3.944 55.182 85.587 1.00 44.58 151 TYR A C 1
ATOM 1094 O O . TYR A 1 154 ? 3.529 55.865 86.519 1.00 44.74 151 TYR A O 1
ATOM 1103 N N . CYS A 1 155 ? 4.941 54.307 85.715 1.00 44.84 152 CYS A N 1
ATOM 1104 C CA . CYS A 1 155 ? 5.597 54.054 86.998 1.00 44.76 152 CYS A CA 1
ATOM 1105 C C . CYS A 1 155 ? 7.059 54.459 86.941 1.00 43.20 152 CYS A C 1
ATOM 1106 O O . CYS A 1 155 ? 7.696 54.274 85.910 1.00 42.71 152 CYS A O 1
ATOM 1109 N N . ASP A 1 156 ? 7.578 55.002 88.048 1.00 41.99 153 ASP A N 1
ATOM 1110 C CA . ASP A 1 156 ? 8.994 55.392 88.143 1.00 40.70 153 ASP A CA 1
ATOM 1111 C C . ASP A 1 156 ? 9.860 54.229 88.585 1.00 39.89 153 ASP A C 1
ATOM 1112 O O . ASP A 1 156 ? 9.371 53.261 89.149 1.00 39.34 153 ASP A O 1
ATOM 1117 N N . ASP A 1 157 ? 11.158 54.378 88.351 1.00 39.54 154 ASP A N 1
ATOM 1118 C CA . ASP A 1 157 ? 12.155 53.354 88.588 1.00 39.95 154 ASP A CA 1
ATOM 1119 C C . ASP A 1 157 ? 13.430 54.078 89.058 1.00 38.56 154 ASP A C 1
ATOM 1120 O O . ASP A 1 157 ? 13.705 55.193 88.612 1.00 37.61 154 ASP A O 1
ATOM 1125 N N . TYR A 1 158 ? 14.206 53.440 89.932 1.00 37.43 155 TYR A N 1
ATOM 1126 C CA . TYR A 1 158 ? 15.509 53.950 90.333 1.00 37.17 155 TYR A CA 1
ATOM 1127 C C . TYR A 1 158 ? 16.599 53.043 89.774 1.00 36.68 155 TYR A C 1
ATOM 1128 O O . TYR A 1 158 ? 16.364 51.878 89.484 1.00 36.69 155 TYR A O 1
ATOM 1137 N N . GLN A 1 159 ? 17.786 53.584 89.592 1.00 35.99 156 GLN A N 1
ATOM 1138 C CA . GLN A 1 159 ? 18.960 52.739 89.475 1.00 36.14 156 GLN A CA 1
ATOM 1139 C C . GLN A 1 159 ? 19.844 52.993 90.669 1.00 35.87 156 GLN A C 1
ATOM 1140 O O . GLN A 1 159 ? 20.079 54.149 91.069 1.00 35.77 156 GLN A O 1
ATOM 1146 N N . TYR A 1 160 ? 20.283 51.896 91.266 1.00 36.37 157 TYR A N 1
ATOM 1147 C CA . TYR A 1 160 ? 21.211 51.905 92.384 1.00 37.02 157 TYR A CA 1
ATOM 1148 C C . TYR A 1 160 ? 22.561 51.349 91.971 1.00 37.55 157 TYR A C 1
ATOM 1149 O O . TYR A 1 160 ? 22.641 50.466 91.122 1.00 37.13 157 TYR A O 1
ATOM 1158 N N . ALA A 1 161 ? 23.623 51.858 92.587 1.00 37.33 158 ALA A N 1
ATOM 1159 C CA . ALA A 1 161 ? 24.960 51.393 92.271 1.00 37.17 158 ALA A CA 1
ATOM 1160 C C . ALA A 1 161 ? 25.767 51.180 93.520 1.00 36.70 158 ALA A C 1
ATOM 1161 O O . ALA A 1 161 ? 25.600 51.905 94.508 1.00 36.53 158 ALA A O 1
ATOM 1163 N N . TYR A 1 162 ? 26.664 50.201 93.444 1.00 37.26 159 TYR A N 1
ATOM 1164 C CA . TYR A 1 162 ? 27.639 49.913 94.493 1.00 38.02 159 TYR A CA 1
ATOM 1165 C C . TYR A 1 162 ? 29.030 49.864 93.885 1.00 38.38 159 TYR A C 1
ATOM 1166 O O . TYR A 1 162 ? 29.235 49.193 92.876 1.00 37.43 159 TYR A O 1
ATOM 1175 N N . PHE A 1 163 ? 29.959 50.601 94.514 1.00 37.97 160 PHE A N 1
ATOM 1176 C CA . PHE A 1 163 ? 31.324 50.754 94.039 1.00 38.08 160 PHE A CA 1
ATOM 1177 C C . PHE A 1 163 ? 32.272 49.881 94.811 1.00 37.79 160 PHE A C 1
ATOM 1178 O O . PHE A 1 163 ? 32.483 50.068 96.006 1.00 37.37 160 PHE A O 1
ATOM 1186 N N . ILE A 1 164 ? 32.808 48.889 94.115 1.00 38.47 161 ILE A N 1
ATOM 1187 C CA . ILE A 1 164 ? 33.668 47.901 94.742 1.00 39.71 161 ILE A CA 1
ATOM 1188 C C . ILE A 1 164 ? 34.886 48.614 95.309 1.00 40.66 161 ILE A C 1
ATOM 1189 O O . ILE A 1 164 ? 35.396 49.559 94.703 1.00 41.40 161 ILE A O 1
ATOM 1202 N N . SER B 1 5 ? 54.389 70.234 38.797 1.00 73.57 2 SER B N 1
ATOM 1203 C CA . SER B 1 5 ? 55.095 69.305 39.683 1.00 70.66 2 SER B CA 1
ATOM 1204 C C . SER B 1 5 ? 54.489 69.215 41.089 1.00 68.78 2 SER B C 1
ATOM 1205 O O . SER B 1 5 ? 53.771 70.124 41.530 1.00 68.30 2 SER B O 1
ATOM 1208 N N . THR B 1 6 ? 54.780 68.103 41.770 1.00 66.24 3 THR B N 1
ATOM 1209 C CA . THR B 1 6 ? 54.398 67.888 43.169 1.00 63.89 3 THR B CA 1
ATOM 1210 C C . THR B 1 6 ? 55.616 67.416 43.954 1.00 62.21 3 THR B C 1
ATOM 1211 O O . THR B 1 6 ? 56.516 66.793 43.393 1.00 61.91 3 THR B O 1
ATOM 1215 N N . SER B 1 7 ? 55.637 67.693 45.251 1.00 59.87 4 SER B N 1
ATOM 1216 C CA . SER B 1 7 ? 56.726 67.222 46.080 1.00 58.32 4 SER B CA 1
ATOM 1217 C C . SER B 1 7 ? 56.218 66.610 47.377 1.00 56.74 4 SER B C 1
ATOM 1218 O O . SER B 1 7 ? 55.218 67.055 47.944 1.00 56.59 4 SER B O 1
ATOM 1221 N N . LEU B 1 8 ? 56.930 65.595 47.848 1.00 54.69 5 LEU B N 1
ATOM 1222 C CA . LEU B 1 8 ? 56.550 64.895 49.067 1.00 52.99 5 LEU B CA 1
ATOM 1223 C C . LEU B 1 8 ? 57.789 64.797 49.928 1.00 51.53 5 LEU B C 1
ATOM 1224 O O . LEU B 1 8 ? 58.793 64.225 49.514 1.00 51.06 5 LEU B O 1
ATOM 1229 N N . THR B 1 9 ? 57.729 65.404 51.106 1.00 50.53 6 THR B N 1
ATOM 1230 C CA . THR B 1 9 ? 58.868 65.404 52.031 1.00 50.41 6 THR B CA 1
ATOM 1231 C C . THR B 1 9 ? 58.510 64.649 53.288 1.00 48.93 6 THR B C 1
ATOM 1232 O O . THR B 1 9 ? 57.402 64.766 53.779 1.00 48.74 6 THR B O 1
ATOM 1236 N N . ILE B 1 10 ? 59.455 63.853 53.780 1.00 48.54 7 ILE B N 1
ATOM 1237 C CA . ILE B 1 10 ? 59.316 63.171 55.056 1.00 47.72 7 ILE B CA 1
ATOM 1238 C C . ILE B 1 10 ? 60.447 63.615 55.981 1.00 48.25 7 ILE B C 1
ATOM 1239 O O . ILE B 1 10 ? 61.621 63.514 55.651 1.00 47.25 7 ILE B O 1
ATOM 1244 N N . ARG B 1 11 ? 60.072 64.113 57.147 1.00 49.08 8 ARG B N 1
ATOM 1245 C CA . ARG B 1 11 ? 61.043 64.606 58.109 1.00 50.29 8 ARG B CA 1
ATOM 1246 C C . ARG B 1 11 ? 60.480 64.439 59.499 1.00 50.98 8 ARG B C 1
ATOM 1247 O O . ARG B 1 11 ? 59.288 64.192 59.668 1.00 50.33 8 ARG B O 1
ATOM 1255 N N . LEU B 1 12 ? 61.361 64.548 60.483 1.00 52.98 9 LEU B N 1
ATOM 1256 C CA . LEU B 1 12 ? 60.971 64.657 61.880 1.00 55.37 9 LEU B CA 1
ATOM 1257 C C . LEU B 1 12 ? 59.969 65.809 62.082 1.00 56.52 9 LEU B C 1
ATOM 1258 O O . LEU B 1 12 ? 60.083 66.866 61.454 1.00 56.67 9 LEU B O 1
ATOM 1263 N N . VAL B 1 13 ? 58.966 65.571 62.930 1.00 58.40 10 VAL B N 1
ATOM 1264 C CA . VAL B 1 13 ? 57.932 66.561 63.253 1.00 60.35 10 VAL B CA 1
ATOM 1265 C C . VAL B 1 13 ? 58.526 67.865 63.835 1.00 61.91 10 VAL B C 1
ATOM 1266 O O . VAL B 1 13 ? 59.473 67.826 64.628 1.00 61.83 10 VAL B O 1
ATOM 1270 N N . ALA B 1 14 ? 57.960 69.004 63.434 1.00 63.85 11 ALA B N 1
ATOM 1271 C CA . ALA B 1 14 ? 58.411 70.317 63.899 1.00 65.56 11 ALA B CA 1
ATOM 1272 C C . ALA B 1 14 ? 57.282 71.067 64.616 1.00 66.82 11 ALA B C 1
ATOM 1273 O O . ALA B 1 14 ? 56.103 70.785 64.387 1.00 66.95 11 ALA B O 1
ATOM 1275 N N . GLU B 1 15 ? 57.655 72.021 65.477 1.00 68.49 12 GLU B N 1
ATOM 1276 C CA . GLU B 1 15 ? 56.706 72.801 66.295 1.00 69.68 12 GLU B CA 1
ATOM 1277 C C . GLU B 1 15 ? 55.477 73.293 65.529 1.00 69.29 12 GLU B C 1
ATOM 1278 O O . GLU B 1 15 ? 54.359 73.220 66.039 1.00 69.30 12 GLU B O 1
ATOM 1284 N N . ALA B 1 16 ? 55.684 73.776 64.306 1.00 69.28 13 ALA B N 1
ATOM 1285 C CA . ALA B 1 16 ? 54.583 74.287 63.479 1.00 69.56 13 ALA B CA 1
ATOM 1286 C C . ALA B 1 16 ? 53.614 73.214 62.965 1.00 69.55 13 ALA B C 1
ATOM 1287 O O . ALA B 1 16 ? 52.534 73.538 62.469 1.00 69.18 13 ALA B O 1
ATOM 1289 N N . ASP B 1 17 ? 54.008 71.947 63.073 1.00 69.93 14 ASP B N 1
ATOM 1290 C CA . ASP B 1 17 ? 53.203 70.830 62.557 1.00 70.16 14 ASP B CA 1
ATOM 1291 C C . ASP B 1 17 ? 51.993 70.511 63.428 1.00 70.38 14 ASP B C 1
ATOM 1292 O O . ASP B 1 17 ? 50.973 70.053 62.919 1.00 70.36 14 ASP B O 1
ATOM 1297 N N . TRP B 1 18 ? 52.124 70.754 64.734 1.00 70.74 15 TRP B N 1
ATOM 1298 C CA . TRP B 1 18 ? 51.164 70.304 65.755 1.00 71.25 15 TRP B CA 1
ATOM 1299 C C . TRP B 1 18 ? 49.697 70.698 65.566 1.00 71.82 15 TRP B C 1
ATOM 1300 O O . TRP B 1 18 ? 48.807 69.865 65.788 1.00 71.73 15 TRP B O 1
ATOM 1311 N N . PRO B 1 19 ? 49.432 71.964 65.186 1.00 72.58 16 PRO B N 1
ATOM 1312 C CA . PRO B 1 19 ? 48.065 72.293 64.777 1.00 73.10 16 PRO B CA 1
ATOM 1313 C C . PRO B 1 19 ? 47.511 71.317 63.729 1.00 73.39 16 PRO B C 1
ATOM 1314 O O . PRO B 1 19 ? 46.399 70.814 63.898 1.00 73.40 16 PRO B O 1
ATOM 1318 N N . ALA B 1 20 ? 48.281 71.044 62.674 1.00 73.84 17 ALA B N 1
ATOM 1319 C CA . ALA B 1 20 ? 47.840 70.116 61.621 1.00 74.39 17 ALA B CA 1
ATOM 1320 C C . ALA B 1 20 ? 47.706 68.665 62.107 1.00 74.72 17 ALA B C 1
ATOM 1321 O O . ALA B 1 20 ? 46.744 67.981 61.748 1.00 74.40 17 ALA B O 1
ATOM 1323 N N . LEU B 1 21 ? 48.668 68.222 62.924 1.00 75.51 18 LEU B N 1
ATOM 1324 C CA . LEU B 1 21 ? 48.706 66.867 63.499 1.00 76.50 18 LEU B CA 1
ATOM 1325 C C . LEU B 1 21 ? 47.538 66.564 64.426 1.00 77.58 18 LEU B C 1
ATOM 1326 O O . LEU B 1 21 ? 46.902 65.503 64.326 1.00 77.49 18 LEU B O 1
ATOM 1331 N N . HIS B 1 22 ? 47.291 67.494 65.346 1.00 78.91 19 HIS B N 1
ATOM 1332 C CA . HIS B 1 22 ? 46.133 67.451 66.232 1.00 80.32 19 HIS B CA 1
ATOM 1333 C C . HIS B 1 22 ? 44.847 67.323 65.415 1.00 80.67 19 HIS B C 1
ATOM 1334 O O . HIS B 1 22 ? 43.984 66.499 65.729 1.00 80.85 19 HIS B O 1
ATOM 1341 N N . ALA B 1 23 ? 44.744 68.134 64.361 1.00 81.22 20 ALA B N 1
ATOM 1342 C CA . ALA B 1 23 ? 43.615 68.086 63.433 1.00 81.82 20 ALA B CA 1
ATOM 1343 C C . ALA B 1 23 ? 43.480 66.725 62.743 1.00 82.14 20 ALA B C 1
ATOM 1344 O O . ALA B 1 23 ? 42.385 66.172 62.703 1.00 82.32 20 ALA B O 1
ATOM 1346 N N . LEU B 1 24 ? 44.588 66.185 62.225 1.00 82.74 21 LEU B N 1
ATOM 1347 C CA . LEU B 1 24 ? 44.576 64.893 61.514 1.00 83.22 21 LEU B CA 1
ATOM 1348 C C . LEU B 1 24 ? 44.228 63.739 62.446 1.00 83.94 21 LEU B C 1
ATOM 1349 O O . LEU B 1 24 ? 43.408 62.885 62.101 1.00 83.81 21 LEU B O 1
ATOM 1354 N N . ASP B 1 25 ? 44.847 63.721 63.625 1.00 85.04 22 ASP B N 1
ATOM 1355 C CA . ASP B 1 25 ? 44.593 62.668 64.609 1.00 86.17 22 ASP B CA 1
ATOM 1356 C C . ASP B 1 25 ? 43.117 62.601 65.031 1.00 86.83 22 ASP B C 1
ATOM 1357 O O . ASP B 1 25 ? 42.636 61.546 65.459 1.00 86.93 22 ASP B O 1
ATOM 1362 N N . GLN B 1 26 ? 42.410 63.723 64.895 1.00 87.49 23 GLN B N 1
ATOM 1363 C CA . GLN B 1 26 ? 40.963 63.766 65.120 1.00 88.44 23 GLN B CA 1
ATOM 1364 C C . GLN B 1 26 ? 40.170 63.140 63.966 1.00 88.60 23 GLN B C 1
ATOM 1365 O O . GLN B 1 26 ? 39.114 62.541 64.192 1.00 88.73 23 GLN B O 1
ATOM 1371 N N . ILE B 1 27 ? 40.683 63.281 62.740 1.00 88.98 24 ILE B N 1
ATOM 1372 C CA . ILE B 1 27 ? 39.998 62.790 61.528 1.00 89.13 24 ILE B CA 1
ATOM 1373 C C . ILE B 1 27 ? 40.108 61.263 61.323 1.00 89.19 24 ILE B C 1
ATOM 1374 O O . ILE B 1 27 ? 39.391 60.699 60.489 1.00 89.39 24 ILE B O 1
ATOM 1379 N N . ILE B 1 28 ? 40.991 60.602 62.075 1.00 89.21 25 ILE B N 1
ATOM 1380 C CA . ILE B 1 28 ? 41.127 59.133 62.023 1.00 89.24 25 ILE B CA 1
ATOM 1381 C C . ILE B 1 28 ? 41.302 58.489 63.404 1.00 89.28 25 ILE B C 1
ATOM 1382 O O . ILE B 1 28 ? 42.222 58.821 64.157 1.00 89.16 25 ILE B O 1
ATOM 1387 N N . LEU B 1 43 ? 43.676 70.174 73.076 1.00 104.89 40 LEU B N 1
ATOM 1388 C CA . LEU B 1 43 ? 44.571 70.638 72.016 1.00 104.94 40 LEU B CA 1
ATOM 1389 C C . LEU B 1 43 ? 46.040 70.573 72.455 1.00 104.91 40 LEU B C 1
ATOM 1390 O O . LEU B 1 43 ? 46.851 69.884 71.823 1.00 104.85 40 LEU B O 1
ATOM 1395 N N . ALA B 1 44 ? 46.370 71.292 73.533 1.00 104.74 41 ALA B N 1
ATOM 1396 C CA . ALA B 1 44 ? 47.739 71.341 74.056 1.00 104.38 41 ALA B CA 1
ATOM 1397 C C . ALA B 1 44 ? 48.096 70.098 74.872 1.00 104.16 41 ALA B C 1
ATOM 1398 O O . ALA B 1 44 ? 49.277 69.834 75.119 1.00 104.23 41 ALA B O 1
ATOM 1400 N N . ALA B 1 45 ? 47.075 69.346 75.287 1.00 103.80 42 ALA B N 1
ATOM 1401 C CA . ALA B 1 45 ? 47.266 68.064 75.970 1.00 103.51 42 ALA B CA 1
ATOM 1402 C C . ALA B 1 45 ? 47.910 67.052 75.021 1.00 103.25 42 ALA B C 1
ATOM 1403 O O . ALA B 1 45 ? 48.802 66.294 75.416 1.00 103.35 42 ALA B O 1
ATOM 1405 N N . TYR B 1 46 ? 47.443 67.061 73.770 1.00 102.84 43 TYR B N 1
ATOM 1406 C CA . TYR B 1 46 ? 48.044 66.304 72.670 1.00 102.27 43 TYR B CA 1
ATOM 1407 C C . TYR B 1 46 ? 49.497 66.735 72.472 1.00 101.78 43 TYR B C 1
ATOM 1408 O O . TYR B 1 46 ? 50.390 65.891 72.361 1.00 101.74 43 TYR B O 1
ATOM 1417 N N . GLN B 1 47 ? 49.719 68.051 72.452 1.00 101.19 44 GLN B N 1
ATOM 1418 C CA . GLN B 1 47 ? 51.050 68.648 72.269 1.00 100.66 44 GLN B CA 1
ATOM 1419 C C . GLN B 1 47 ? 52.042 68.245 73.358 1.00 100.20 44 GLN B C 1
ATOM 1420 O O . GLN B 1 47 ? 53.240 68.091 73.093 1.00 100.20 44 GLN B O 1
ATOM 1426 N N . GLU B 1 48 ? 51.528 68.085 74.576 1.00 99.53 45 GLU B N 1
ATOM 1427 C CA . GLU B 1 48 ? 52.302 67.578 75.705 1.00 98.85 45 GLU B CA 1
ATOM 1428 C C . GLU B 1 48 ? 52.539 66.066 75.618 1.00 98.28 45 GLU B C 1
ATOM 1429 O O . GLU B 1 48 ? 53.683 65.605 75.737 1.00 98.29 45 GLU B O 1
ATOM 1435 N N . LYS B 1 49 ? 51.457 65.314 75.396 1.00 97.29 46 LYS B N 1
ATOM 1436 C CA . LYS B 1 49 ? 51.495 63.848 75.281 1.00 96.31 46 LYS B CA 1
ATOM 1437 C C . LYS B 1 49 ? 52.493 63.362 74.225 1.00 95.33 46 LYS B C 1
ATOM 1438 O O . LYS B 1 49 ? 53.324 62.481 74.484 1.00 95.19 46 LYS B O 1
ATOM 1452 N N . LYS B 1 51 ? 55.103 64.693 72.844 1.00 90.34 48 LYS B N 1
ATOM 1453 C CA . LYS B 1 51 ? 56.526 65.067 72.899 1.00 88.74 48 LYS B CA 1
ATOM 1454 C C . LYS B 1 51 ? 57.334 64.068 73.730 1.00 87.22 48 LYS B C 1
ATOM 1455 O O . LYS B 1 51 ? 58.548 64.210 73.887 1.00 87.31 48 LYS B O 1
ATOM 1461 N N . ASP B 1 52 ? 56.642 63.052 74.245 1.00 85.16 49 ASP B N 1
ATOM 1462 C CA . ASP B 1 52 ? 57.293 61.856 74.767 1.00 83.10 49 ASP B CA 1
ATOM 1463 C C . ASP B 1 52 ? 57.444 60.837 73.628 1.00 81.30 49 ASP B C 1
ATOM 1464 O O . ASP B 1 52 ? 57.872 59.694 73.868 1.00 81.29 49 ASP B O 1
ATOM 1469 N N . GLU B 1 53 ? 57.097 61.260 72.399 1.00 78.32 50 GLU B N 1
ATOM 1470 C CA . GLU B 1 53 ? 56.921 60.352 71.245 1.00 75.18 50 GLU B CA 1
ATOM 1471 C C . GLU B 1 53 ? 57.724 60.741 70.004 1.00 72.04 50 GLU B C 1
ATOM 1472 O O . GLU B 1 53 ? 57.837 61.930 69.693 1.00 71.87 50 GLU B O 1
ATOM 1478 N N . THR B 1 54 ? 58.260 59.737 69.297 1.00 67.96 51 THR B N 1
ATOM 1479 C CA . THR B 1 54 ? 59.036 59.957 68.063 1.00 64.16 51 THR B CA 1
ATOM 1480 C C . THR B 1 54 ? 58.172 59.884 66.789 1.00 61.62 51 THR B C 1
ATOM 1481 O O . THR B 1 54 ? 57.772 58.799 66.355 1.00 60.40 51 THR B O 1
ATOM 1485 N N . ILE B 1 55 ? 57.933 61.050 66.183 1.00 58.55 52 ILE B N 1
ATOM 1486 C CA . ILE B 1 55 ? 57.004 61.197 65.062 1.00 55.79 52 ILE B CA 1
ATOM 1487 C C . ILE B 1 55 ? 57.674 61.769 63.809 1.00 54.40 52 ILE B C 1
ATOM 1488 O O . ILE B 1 55 ? 58.351 62.791 63.856 1.00 53.85 52 ILE B O 1
ATOM 1493 N N . PHE B 1 56 ? 57.483 61.093 62.682 1.00 52.03 53 PHE B N 1
ATOM 1494 C CA . PHE B 1 56 ? 57.964 61.613 61.432 1.00 50.45 53 PHE B CA 1
ATOM 1495 C C . PHE B 1 56 ? 56.770 62.005 60.579 1.00 50.17 53 PHE B C 1
ATOM 1496 O O . PHE B 1 56 ? 55.693 61.419 60.675 1.00 49.13 53 PHE B O 1
ATOM 1504 N N . VAL B 1 57 ? 56.968 63.016 59.752 1.00 49.19 54 VAL B N 1
ATOM 1505 C CA . VAL B 1 57 ? 55.843 63.679 59.157 1.00 48.75 54 VAL B CA 1
ATOM 1506 C C . VAL B 1 57 ? 55.983 63.662 57.644 1.00 48.16 54 VAL B C 1
ATOM 1507 O O . VAL B 1 57 ? 57.073 63.843 57.132 1.00 48.48 54 VAL B O 1
ATOM 1511 N N . ALA B 1 58 ? 54.900 63.376 56.934 1.00 47.50 55 ALA B N 1
ATOM 1512 C CA . ALA B 1 58 ? 54.898 63.467 55.465 1.00 47.86 55 ALA B CA 1
ATOM 1513 C C . ALA B 1 58 ? 54.243 64.784 55.038 1.00 48.32 55 ALA B C 1
ATOM 1514 O O . ALA B 1 58 ? 53.082 65.038 55.355 1.00 47.83 55 ALA B O 1
ATOM 1516 N N . ILE B 1 59 ? 54.997 65.608 54.319 1.00 49.54 56 ILE B N 1
ATOM 1517 C CA . ILE B 1 59 ? 54.506 66.894 53.814 1.00 50.71 56 ILE B CA 1
ATOM 1518 C C . ILE B 1 59 ? 54.350 66.880 52.297 1.00 51.66 56 ILE B C 1
ATOM 1519 O O . ILE B 1 59 ? 55.328 66.730 51.571 1.00 51.43 56 ILE B O 1
ATOM 1524 N N . SER B 1 60 ? 53.109 67.053 51.840 1.00 53.20 57 SER B N 1
ATOM 1525 C CA . SER B 1 60 ? 52.768 67.069 50.416 1.00 54.95 57 SER B CA 1
ATOM 1526 C C . SER B 1 60 ? 52.458 68.500 49.960 1.00 55.79 57 SER B C 1
ATOM 1527 O O . SER B 1 60 ? 51.466 69.123 50.401 1.00 56.02 57 SER B O 1
ATOM 1530 N N . GLY B 1 61 ? 53.308 69.024 49.079 1.00 56.71 58 GLY B N 1
ATOM 1531 C CA . GLY B 1 61 ? 53.360 70.471 48.858 1.00 57.64 58 GLY B CA 1
ATOM 1532 C C . GLY B 1 61 ? 53.809 71.088 50.170 1.00 58.53 58 GLY B C 1
ATOM 1533 O O . GLY B 1 61 ? 54.944 70.857 50.609 1.00 58.91 58 GLY B O 1
ATOM 1534 N N . GLN B 1 62 ? 52.920 71.846 50.813 1.00 59.09 59 GLN B N 1
ATOM 1535 C CA . GLN B 1 62 ? 53.217 72.472 52.110 1.00 59.58 59 GLN B CA 1
ATOM 1536 C C . GLN B 1 62 ? 52.141 72.086 53.134 1.00 58.98 59 GLN B C 1
ATOM 1537 O O . GLN B 1 62 ? 51.964 72.755 54.169 1.00 59.11 59 GLN B O 1
ATOM 1543 N N . GLN B 1 63 ? 51.428 71.002 52.835 1.00 57.72 60 GLN B N 1
ATOM 1544 C CA . GLN B 1 63 ? 50.409 70.462 53.732 1.00 56.81 60 GLN B CA 1
ATOM 1545 C C . GLN B 1 63 ? 50.848 69.159 54.388 1.00 55.27 60 GLN B C 1
ATOM 1546 O O . GLN B 1 63 ? 51.575 68.364 53.785 1.00 55.59 60 GLN B O 1
ATOM 1552 N N . LEU B 1 64 ? 50.385 68.935 55.611 1.00 53.42 61 LEU B N 1
ATOM 1553 C CA . LEU B 1 64 ? 50.608 67.676 56.297 1.00 52.09 61 LEU B CA 1
ATOM 1554 C C . LEU B 1 64 ? 49.756 66.595 55.632 1.00 50.52 61 LEU B C 1
ATOM 1555 O O . LEU B 1 64 ? 48.545 66.727 55.582 1.00 50.62 61 LEU B O 1
ATOM 1560 N N . ALA B 1 65 ? 50.391 65.551 55.104 1.00 48.50 62 ALA B N 1
ATOM 1561 C CA . ALA B 1 65 ? 49.674 64.460 54.433 1.00 46.68 62 ALA B CA 1
ATOM 1562 C C . ALA B 1 65 ? 49.596 63.190 55.288 1.00 45.87 62 ALA B C 1
ATOM 1563 O O . ALA B 1 65 ? 48.735 62.339 55.079 1.00 46.03 62 ALA B O 1
ATOM 1565 N N . GLY B 1 66 ? 50.513 63.049 56.239 1.00 45.01 63 GLY B N 1
ATOM 1566 C CA . GLY B 1 66 ? 50.592 61.834 57.036 1.00 43.32 63 GLY B CA 1
ATOM 1567 C C . GLY B 1 66 ? 51.722 61.832 58.035 1.00 42.72 63 GLY B C 1
ATOM 1568 O O . GLY B 1 66 ? 52.548 62.741 58.073 1.00 42.46 63 GLY B O 1
ATOM 1569 N N . PHE B 1 67 ? 51.757 60.794 58.861 1.00 42.15 64 PHE B N 1
ATOM 1570 C CA . PHE B 1 67 ? 52.824 60.616 59.840 1.00 41.24 64 PHE B CA 1
ATOM 1571 C C . PHE B 1 67 ? 53.085 59.119 60.091 1.00 40.74 64 PHE B C 1
ATOM 1572 O O . PHE B 1 67 ? 52.229 58.242 59.816 1.00 39.17 64 PHE B O 1
ATOM 1580 N N . ILE B 1 68 ? 54.285 58.848 60.591 1.00 40.47 65 ILE B N 1
ATOM 1581 C CA . ILE B 1 68 ? 54.611 57.571 61.199 1.00 40.15 65 ILE B CA 1
ATOM 1582 C C . ILE B 1 68 ? 55.167 57.867 62.585 1.00 40.78 65 ILE B C 1
ATOM 1583 O O . ILE B 1 68 ? 55.940 58.803 62.774 1.00 41.52 65 ILE B O 1
ATOM 1588 N N . GLU B 1 69 ? 54.709 57.101 63.558 1.00 40.65 66 GLU B N 1
ATOM 1589 C CA . GLU B 1 69 ? 55.135 57.242 64.932 1.00 41.10 66 GLU B CA 1
ATOM 1590 C C . GLU B 1 69 ? 55.753 55.909 65.367 1.00 40.66 66 GLU B C 1
ATOM 1591 O O . GLU B 1 69 ? 55.216 54.847 65.048 1.00 39.91 66 GLU B O 1
ATOM 1597 N N . VAL B 1 70 ? 56.871 55.975 66.094 1.00 40.69 67 VAL B N 1
ATOM 1598 C CA . VAL B 1 70 ? 57.571 54.769 66.568 1.00 40.39 67 VAL B CA 1
ATOM 1599 C C . VAL B 1 70 ? 57.974 54.898 68.039 1.00 41.23 67 VAL B C 1
ATOM 1600 O O . VAL B 1 70 ? 58.268 56.014 68.515 1.00 41.20 67 VAL B O 1
ATOM 1604 N N . HIS B 1 71 ? 57.959 53.753 68.735 1.00 41.17 68 HIS B N 1
ATOM 1605 C CA . HIS B 1 71 ? 58.427 53.581 70.115 1.00 42.04 68 HIS B CA 1
ATOM 1606 C C . HIS B 1 71 ? 58.664 52.089 70.385 1.00 41.89 68 HIS B C 1
ATOM 1607 O O . HIS B 1 71 ? 57.971 51.232 69.812 1.00 42.49 68 HIS B O 1
ATOM 1614 N N . PRO B 1 72 ? 59.625 51.768 71.270 1.00 41.85 69 PRO B N 1
ATOM 1615 C CA . PRO B 1 72 ? 59.770 50.369 71.669 1.00 41.45 69 PRO B CA 1
ATOM 1616 C C . PRO B 1 72 ? 58.443 49.833 72.219 1.00 41.06 69 PRO B C 1
ATOM 1617 O O . PRO B 1 72 ? 57.725 50.556 72.888 1.00 40.58 69 PRO B O 1
ATOM 1621 N N . PRO B 1 73 ? 58.113 48.566 71.916 1.00 41.62 70 PRO B N 1
ATOM 1622 C CA . PRO B 1 73 ? 56.837 47.945 72.330 1.00 41.41 70 PRO B CA 1
ATOM 1623 C C . PRO B 1 73 ? 56.614 47.883 73.836 1.00 42.10 70 PRO B C 1
ATOM 1624 O O . PRO B 1 73 ? 55.463 47.909 74.283 1.00 43.07 70 PRO B O 1
ATOM 1628 N N . THR B 1 74 ? 57.691 47.799 74.618 1.00 41.96 71 THR B N 1
ATOM 1629 C CA . THR B 1 74 ? 57.607 47.935 76.077 1.00 41.32 71 THR B CA 1
ATOM 1630 C C . THR B 1 74 ? 58.831 48.695 76.579 1.00 41.40 71 THR B C 1
ATOM 1631 O O . THR B 1 74 ? 59.765 48.989 75.819 1.00 41.25 71 THR B O 1
ATOM 1635 N N . SER B 1 75 ? 58.813 48.984 77.872 1.00 41.03 72 SER B N 1
ATOM 1636 C CA . SER B 1 75 ? 59.891 49.658 78.578 1.00 41.73 72 SER B CA 1
ATOM 1637 C C . SER B 1 75 ? 61.094 48.759 78.902 1.00 40.72 72 SER B C 1
ATOM 1638 O O . SER B 1 75 ? 62.127 49.248 79.343 1.00 41.04 72 SER B O 1
ATOM 1641 N N . LEU B 1 76 ? 60.953 47.462 78.696 1.00 39.71 73 LEU B N 1
ATOM 1642 C CA . LEU B 1 76 ? 62.069 46.531 78.883 1.00 39.63 73 LEU B CA 1
ATOM 1643 C C . LEU B 1 76 ? 63.297 46.938 78.060 1.00 38.51 73 LEU B C 1
ATOM 1644 O O . LEU B 1 76 ? 63.194 47.257 76.873 1.00 38.05 73 LEU B O 1
ATOM 1649 N N . ALA B 1 77 ? 64.461 46.918 78.704 1.00 37.97 74 ALA B N 1
ATOM 1650 C CA . ALA B 1 77 ? 65.743 47.145 78.018 1.00 36.54 74 ALA B CA 1
ATOM 1651 C C . ALA B 1 77 ? 65.925 46.189 76.830 1.00 35.77 74 ALA B C 1
ATOM 1652 O O . ALA B 1 77 ? 66.436 46.579 75.760 1.00 34.37 74 ALA B O 1
ATOM 1654 N N . ALA B 1 78 ? 65.477 44.948 77.016 1.00 35.24 75 ALA B N 1
ATOM 1655 C CA . ALA B 1 78 ? 65.611 43.881 75.999 1.00 35.34 75 ALA B CA 1
ATOM 1656 C C . ALA B 1 78 ? 64.767 44.143 74.750 1.00 35.59 75 ALA B C 1
ATOM 1657 O O . ALA B 1 78 ? 65.001 43.554 73.679 1.0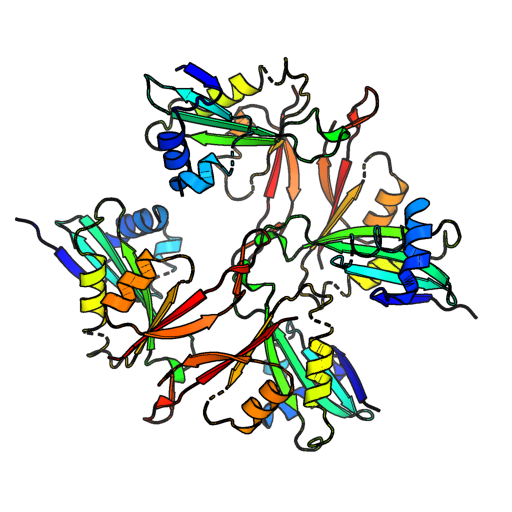0 35.76 75 ALA B O 1
ATOM 1659 N N . HIS B 1 79 ? 63.806 45.058 74.888 1.00 35.80 76 HIS B N 1
ATOM 1660 C CA . HIS B 1 79 ? 62.937 45.487 73.797 1.00 36.21 76 HIS B CA 1
ATOM 1661 C C . HIS B 1 79 ? 63.403 46.755 73.080 1.00 36.22 76 HIS B C 1
ATOM 1662 O O . HIS B 1 79 ? 62.714 47.222 72.176 1.00 35.31 76 HIS B O 1
ATOM 1669 N N . GLN B 1 80 ? 64.536 47.332 73.486 1.00 35.70 77 GLN B N 1
ATOM 1670 C CA . GLN B 1 80 ? 64.868 48.685 73.016 1.00 36.23 77 GLN B CA 1
ATOM 1671 C C . GLN B 1 80 ? 65.457 48.729 71.605 1.00 37.20 77 GLN B C 1
ATOM 1672 O O . GLN B 1 80 ? 65.724 49.807 71.073 1.00 38.61 77 GLN B O 1
ATOM 1678 N N . LYS B 1 81 ? 65.617 47.560 70.994 1.00 37.31 78 LYS B N 1
ATOM 1679 C CA . LYS B 1 81 ? 66.079 47.453 69.623 1.00 37.62 78 LYS B CA 1
ATOM 1680 C C . LYS B 1 81 ? 64.930 47.109 68.661 1.00 36.59 78 LYS B C 1
ATOM 1681 O O . LYS B 1 81 ? 65.159 46.658 67.553 1.00 36.99 78 LYS B O 1
ATOM 1687 N N . GLN B 1 82 ? 63.699 47.330 69.099 1.00 36.14 79 GLN B N 1
ATOM 1688 C CA . GLN B 1 82 ? 62.520 47.101 68.272 1.00 35.71 79 GLN B CA 1
ATOM 1689 C C . GLN B 1 82 ? 61.638 48.359 68.266 1.00 36.16 79 GLN B C 1
ATOM 1690 O O . GLN B 1 82 ? 61.488 49.008 69.301 1.00 36.21 79 GLN B O 1
ATOM 1696 N N . TRP B 1 83 ? 61.064 48.700 67.110 1.00 36.20 80 TRP B N 1
ATOM 1697 C CA . TRP B 1 83 ? 60.045 49.757 67.042 1.00 37.20 80 TRP B CA 1
ATOM 1698 C C . TRP B 1 83 ? 58.658 49.212 66.685 1.00 37.90 80 TRP B C 1
ATOM 1699 O O . TRP B 1 83 ? 58.464 48.604 65.651 1.00 37.34 80 TRP B O 1
ATOM 1710 N N . LEU B 1 84 ? 57.704 49.419 67.575 1.00 39.02 81 LEU B N 1
ATOM 1711 C CA . LEU B 1 84 ? 56.311 49.280 67.256 1.00 40.05 81 LEU B CA 1
ATOM 1712 C C . LEU B 1 84 ? 55.932 50.498 66.420 1.00 40.34 81 LEU B C 1
ATOM 1713 O O . LEU B 1 84 ? 56.213 51.637 66.828 1.00 39.91 81 LEU B O 1
ATOM 1718 N N . LEU B 1 85 ? 55.283 50.278 65.274 1.00 40.29 82 LEU B N 1
ATOM 1719 C CA . LEU B 1 85 ? 54.933 51.395 64.410 1.00 41.19 82 LEU B CA 1
ATOM 1720 C C . LEU B 1 85 ? 53.440 51.694 64.239 1.00 41.15 82 LEU B C 1
ATOM 1721 O O . LEU B 1 85 ? 52.572 50.811 64.339 1.00 40.75 82 LEU B O 1
ATOM 1726 N N . SER B 1 86 ? 53.157 52.956 63.956 1.00 41.20 83 SER B N 1
ATOM 1727 C CA . SER B 1 86 ? 51.801 53.389 63.708 1.00 41.88 83 SER B CA 1
ATOM 1728 C C . SER B 1 86 ? 51.797 54.436 62.594 1.00 41.51 83 SER B C 1
ATOM 1729 O O . SER B 1 86 ? 52.513 55.440 62.673 1.00 41.37 83 SER B O 1
ATOM 1732 N N . ILE B 1 87 ? 51.018 54.178 61.540 1.00 40.88 84 ILE B N 1
ATOM 1733 C CA . ILE B 1 87 ? 50.929 55.091 60.387 1.00 40.59 84 ILE B CA 1
ATOM 1734 C C . ILE B 1 87 ? 49.547 55.793 60.331 1.00 40.79 84 ILE B C 1
ATOM 1735 O O . ILE B 1 87 ? 48.508 55.187 60.611 1.00 40.07 84 ILE B O 1
ATOM 1740 N N . GLY B 1 88 ? 49.547 57.075 59.987 1.00 40.58 85 GLY B N 1
ATOM 1741 C CA . GLY B 1 88 ? 48.304 57.783 59.740 1.00 40.27 85 GLY B CA 1
ATOM 1742 C C . GLY B 1 88 ? 48.448 58.545 58.455 1.00 41.16 85 GLY B C 1
ATOM 1743 O O . GLY B 1 88 ? 49.426 59.286 58.283 1.00 41.70 85 GLY B O 1
ATOM 1744 N N . VAL B 1 89 ? 47.490 58.357 57.545 1.00 41.25 86 VAL B N 1
ATOM 1745 C CA . VAL B 1 89 ? 47.466 59.065 56.256 1.00 41.86 86 VAL B CA 1
ATOM 1746 C C . VAL B 1 89 ? 46.181 59.896 56.182 1.00 42.69 86 VAL B C 1
ATOM 1747 O O . VAL B 1 89 ? 45.102 59.408 56.494 1.00 42.43 86 VAL B O 1
ATOM 1751 N N . SER B 1 90 ? 46.313 61.157 55.795 1.00 43.97 87 SER B N 1
ATOM 1752 C CA . SER B 1 90 ? 45.167 62.058 55.726 1.00 45.58 87 SER B CA 1
ATOM 1753 C C . SER B 1 90 ? 44.105 61.562 54.740 1.00 45.95 87 SER B C 1
ATOM 1754 O O . SER B 1 90 ? 44.449 60.954 53.708 1.00 45.71 87 SER B O 1
ATOM 1757 N N . PRO B 1 91 ? 42.811 61.811 55.048 1.00 46.67 88 PRO B N 1
ATOM 1758 C CA . PRO B 1 91 ? 41.736 61.557 54.073 1.00 46.90 88 PRO B CA 1
ATOM 1759 C C . PRO B 1 91 ? 41.872 62.369 52.779 1.00 46.71 88 PRO B C 1
ATOM 1760 O O . PRO B 1 91 ? 41.342 61.968 51.766 1.00 47.47 88 PRO B O 1
ATOM 1764 N N . ASP B 1 92 ? 42.582 63.488 52.816 1.00 46.92 89 ASP B N 1
ATOM 1765 C CA . ASP B 1 92 ? 42.790 64.304 51.616 1.00 47.75 89 ASP B CA 1
ATOM 1766 C C . ASP B 1 92 ? 44.075 63.956 50.847 1.00 46.56 89 ASP B C 1
ATOM 1767 O O . ASP B 1 92 ? 44.408 64.644 49.896 1.00 47.01 89 ASP B O 1
ATOM 1772 N N . PHE B 1 93 ? 44.803 62.933 51.289 1.00 45.15 90 PHE B N 1
ATOM 1773 C CA . PHE B 1 93 ? 46.038 62.507 50.624 1.00 44.27 90 PHE B CA 1
ATOM 1774 C C . PHE B 1 93 ? 46.082 60.979 50.491 1.00 43.57 90 PHE B C 1
ATOM 1775 O O . PHE B 1 93 ? 47.133 60.343 50.647 1.00 42.67 90 PHE B O 1
ATOM 1783 N N . GLN B 1 94 ? 44.907 60.411 50.209 1.00 42.88 91 GLN B N 1
ATOM 1784 C CA . GLN B 1 94 ? 44.749 58.983 49.949 1.00 43.08 91 GLN B CA 1
ATOM 1785 C C . GLN B 1 94 ? 45.297 58.598 48.577 1.00 42.20 91 GLN B C 1
ATOM 1786 O O . GLN B 1 94 ? 45.353 59.427 47.661 1.00 42.34 91 GLN B O 1
ATOM 1792 N N . ASP B 1 95 ? 45.690 57.334 48.439 1.00 41.52 92 ASP B N 1
ATOM 1793 C CA . ASP B 1 95 ? 46.190 56.776 47.169 1.00 40.17 92 ASP B CA 1
ATOM 1794 C C . ASP B 1 95 ? 47.290 57.602 46.445 1.00 39.44 92 ASP B C 1
ATOM 1795 O O . ASP B 1 95 ? 47.196 57.831 45.244 1.00 39.24 92 ASP B O 1
ATOM 1800 N N . GLN B 1 96 ? 48.310 58.058 47.168 1.00 38.08 93 GLN B N 1
ATOM 1801 C CA . GLN B 1 96 ? 49.459 58.694 46.520 1.00 38.26 93 GLN B CA 1
ATOM 1802 C C . GLN B 1 96 ? 50.799 58.196 47.078 1.00 38.17 93 GLN B C 1
ATOM 1803 O O . GLN B 1 96 ? 51.798 58.907 47.031 1.00 38.15 93 GLN B O 1
ATOM 1809 N N . GLY B 1 97 ? 50.784 56.969 47.601 1.00 38.28 94 GLY B N 1
ATOM 1810 C CA . GLY B 1 97 ? 51.966 56.303 48.122 1.00 37.88 94 GLY B CA 1
ATOM 1811 C C . GLY B 1 97 ? 52.529 56.868 49.409 1.00 37.38 94 GLY B C 1
ATOM 1812 O O . GLY B 1 97 ? 53.707 56.680 49.679 1.00 36.46 94 GLY B O 1
ATOM 1813 N N . ILE B 1 98 ? 51.709 57.585 50.189 1.00 36.84 95 ILE B N 1
ATOM 1814 C CA . ILE B 1 98 ? 52.190 58.164 51.449 1.00 36.53 95 ILE B CA 1
ATOM 1815 C C . ILE B 1 98 ? 52.626 57.017 52.401 1.00 35.95 95 ILE B C 1
ATOM 1816 O O . ILE B 1 98 ? 53.695 57.051 52.971 1.00 35.60 95 ILE B O 1
ATOM 1821 N N . GLY B 1 99 ? 51.773 56.018 52.569 1.00 35.94 96 GLY B N 1
ATOM 1822 C CA . GLY B 1 99 ? 52.067 54.914 53.480 1.00 34.96 96 GLY B CA 1
ATOM 1823 C C . GLY B 1 99 ? 53.412 54.264 53.152 1.00 34.76 96 GLY B C 1
ATOM 1824 O O . GLY B 1 99 ? 54.221 54.064 54.046 1.00 34.82 96 GLY B O 1
ATOM 1825 N N . GLY B 1 100 ? 53.641 53.949 51.878 1.00 34.74 97 GLY B N 1
ATOM 1826 C CA . GLY B 1 100 ? 54.868 53.295 51.428 1.00 35.10 97 GLY B CA 1
ATOM 1827 C C . GLY B 1 100 ? 56.112 54.162 51.621 1.00 36.27 97 GLY B C 1
ATOM 1828 O O . GLY B 1 100 ? 57.161 53.670 52.024 1.00 36.91 97 GLY B O 1
ATOM 1829 N N . SER B 1 101 ? 56.009 55.459 51.356 1.00 36.27 98 SER B N 1
ATOM 1830 C CA . SER B 1 101 ? 57.151 56.370 51.560 1.00 36.95 98 SER B CA 1
ATOM 1831 C C . SER B 1 101 ? 57.578 56.447 53.012 1.00 36.82 98 SER B C 1
ATOM 1832 O O . SER B 1 101 ? 58.788 56.475 53.311 1.00 37.2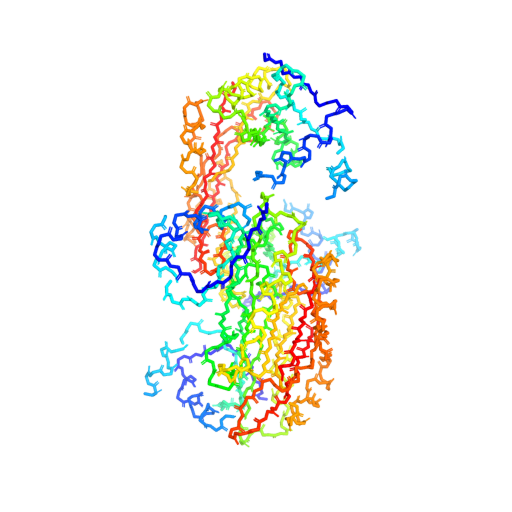1 98 SER B O 1
ATOM 1835 N N . LEU B 1 102 ? 56.578 56.532 53.897 1.00 35.62 99 LEU B N 1
ATOM 1836 C CA . LEU B 1 102 ? 56.785 56.467 55.335 1.00 35.87 99 LEU B CA 1
ATOM 1837 C C . LEU B 1 102 ? 57.465 55.163 55.808 1.00 35.61 99 LEU B C 1
ATOM 1838 O O . LEU B 1 102 ? 58.425 55.204 56.590 1.00 35.79 99 LEU B O 1
ATOM 1843 N N . LEU B 1 103 ? 56.969 54.021 55.351 1.00 35.23 100 LEU B N 1
ATOM 1844 C CA . LEU B 1 103 ? 57.601 52.733 55.656 1.00 36.13 100 LEU B CA 1
ATOM 1845 C C . LEU B 1 103 ? 59.024 52.664 55.206 1.00 35.88 100 LEU B C 1
ATOM 1846 O O . LEU B 1 103 ? 59.879 52.180 55.926 1.00 35.98 100 LEU B O 1
ATOM 1851 N N . SER B 1 104 ? 59.264 53.099 53.982 1.00 36.93 101 SER B N 1
ATOM 1852 C CA . SER B 1 104 ? 60.609 53.102 53.439 1.00 38.32 101 SER B CA 1
ATOM 1853 C C . SER B 1 104 ? 61.555 53.983 54.265 1.00 39.39 101 SER B C 1
ATOM 1854 O O . SER B 1 104 ? 62.698 53.585 54.527 1.00 40.14 101 SER B O 1
ATOM 1857 N N . TYR B 1 105 ? 61.067 55.145 54.706 1.00 40.13 102 TYR B N 1
ATOM 1858 C CA . TYR B 1 105 ? 61.863 56.096 55.465 1.00 41.12 102 TYR B CA 1
ATOM 1859 C C . TYR B 1 105 ? 62.187 55.538 56.847 1.00 40.88 102 TYR B C 1
ATOM 1860 O O . TYR B 1 105 ? 63.307 55.693 57.340 1.00 40.53 102 TYR B O 1
ATOM 1869 N N . ILE B 1 106 ? 61.196 54.907 57.473 1.00 40.40 103 ILE B N 1
ATOM 1870 C CA . ILE B 1 106 ? 61.379 54.324 58.793 1.00 40.12 103 ILE B CA 1
ATOM 1871 C C . ILE B 1 106 ? 62.387 53.167 58.795 1.00 40.05 103 ILE B C 1
ATOM 1872 O O . ILE B 1 106 ? 63.176 53.037 59.720 1.00 40.06 103 ILE B O 1
ATOM 1877 N N . LYS B 1 107 ? 62.387 52.367 57.738 1.00 39.71 104 LYS B N 1
ATOM 1878 C CA . LYS B 1 107 ? 63.312 51.254 57.616 1.00 40.29 104 LYS B CA 1
ATOM 1879 C C . LYS B 1 107 ? 64.760 51.767 57.514 1.00 41.07 104 LYS B C 1
ATOM 1880 O O . LYS B 1 107 ? 65.682 51.151 58.053 1.00 40.62 104 LYS B O 1
ATOM 1886 N N . ASP B 1 108 ? 64.929 52.904 56.842 1.00 42.16 105 ASP B N 1
ATOM 1887 C CA . ASP B 1 108 ? 66.222 53.572 56.715 1.00 44.23 105 ASP B CA 1
ATOM 1888 C C . ASP B 1 108 ? 66.653 54.224 58.050 1.00 44.66 105 ASP B C 1
ATOM 1889 O O . ASP B 1 108 ? 67.793 54.046 58.475 1.00 44.65 105 ASP B O 1
ATOM 1902 N N . ALA B 1 110 ? 65.707 53.292 60.999 1.00 45.80 107 ALA B N 1
ATOM 1903 C CA . ALA B 1 110 ? 65.905 52.187 61.927 1.00 45.88 107 ALA B CA 1
ATOM 1904 C C . ALA B 1 110 ? 67.306 51.602 61.783 1.00 46.64 107 ALA B C 1
ATOM 1905 O O . ALA B 1 110 ? 67.959 51.293 62.768 1.00 45.91 107 ALA B O 1
ATOM 1907 N N . GLU B 1 111 ? 67.744 51.447 60.541 1.00 48.37 108 GLU B N 1
ATOM 1908 C CA . GLU B 1 111 ? 69.068 50.937 60.208 1.00 51.39 108 GLU B CA 1
ATOM 1909 C C . GLU B 1 111 ? 70.189 51.754 60.875 1.00 51.44 108 GLU B C 1
ATOM 1910 O O . GLU B 1 111 ? 71.122 51.196 61.448 1.00 51.60 108 GLU B O 1
ATOM 1916 N N . ILE B 1 112 ? 70.077 53.077 60.817 1.00 51.96 109 ILE B N 1
ATOM 1917 C CA . ILE B 1 112 ? 71.085 53.934 61.418 1.00 51.53 109 ILE B CA 1
ATOM 1918 C C . ILE B 1 112 ? 70.904 54.071 62.925 1.00 50.95 109 ILE B C 1
ATOM 1919 O O . ILE B 1 112 ? 71.888 54.233 63.652 1.00 51.29 109 ILE B O 1
ATOM 1924 N N . SER B 1 113 ? 69.652 53.982 63.389 1.00 49.56 110 SER B N 1
ATOM 1925 C CA . SER B 1 113 ? 69.321 54.032 64.808 1.00 47.60 110 SER B CA 1
ATOM 1926 C C . SER B 1 113 ? 69.717 52.760 65.576 1.00 46.87 110 SER B C 1
ATOM 1927 O O . SER B 1 113 ? 69.689 52.733 66.816 1.00 46.35 110 SER B O 1
ATOM 1930 N N . GLY B 1 114 ? 70.078 51.709 64.846 1.00 45.86 111 GLY B N 1
ATOM 1931 C CA . GLY B 1 114 ? 70.446 50.439 65.471 1.00 44.47 111 GLY B CA 1
ATOM 1932 C C . GLY B 1 114 ? 69.235 49.614 65.866 1.00 43.92 111 GLY B C 1
ATOM 1933 O O . GLY B 1 114 ? 69.336 48.685 66.680 1.00 44.01 111 GLY B O 1
ATOM 1934 N N . ILE B 1 115 ? 68.085 49.938 65.281 1.00 43.00 112 ILE B N 1
ATOM 1935 C CA . ILE B 1 115 ? 66.843 49.178 65.516 1.00 41.70 112 ILE B CA 1
ATOM 1936 C C . ILE B 1 115 ? 66.891 47.936 64.655 1.00 41.05 112 ILE B C 1
ATOM 1937 O O . ILE B 1 115 ? 67.121 48.027 63.453 1.00 41.81 112 ILE B O 1
ATOM 1942 N N . HIS B 1 116 ? 66.685 46.782 65.268 1.00 40.05 113 HIS B N 1
ATOM 1943 C CA . HIS B 1 116 ? 66.796 45.478 64.584 1.00 39.73 113 HIS B CA 1
ATOM 1944 C C . HIS B 1 116 ? 65.486 45.000 63.926 1.00 38.45 113 HIS B C 1
ATOM 1945 O O . HIS B 1 116 ? 65.503 44.252 62.951 1.00 37.81 113 HIS B O 1
ATOM 1952 N N . LYS B 1 117 ? 64.359 45.444 64.465 1.00 37.28 114 LYS B N 1
ATOM 1953 C CA . LYS B 1 117 ? 63.065 44.848 64.147 1.00 36.90 114 LYS B CA 1
ATOM 1954 C C . LYS B 1 117 ? 61.971 45.899 64.238 1.00 36.20 114 LYS B C 1
ATOM 1955 O O . LYS B 1 117 ? 61.956 46.684 65.189 1.00 34.95 114 LYS B O 1
ATOM 1961 N N . LEU B 1 118 ? 61.063 45.896 63.253 1.00 36.33 115 LEU B N 1
ATOM 1962 C CA . LEU B 1 118 ? 59.804 46.655 63.317 1.00 36.14 115 LEU B CA 1
ATOM 1963 C C . LEU B 1 118 ? 58.653 45.686 63.464 1.00 36.77 115 LEU B C 1
ATOM 1964 O O . LEU B 1 118 ? 58.692 44.603 62.892 1.00 38.11 115 LEU B O 1
ATOM 1969 N N . SER B 1 119 ? 57.617 46.068 64.204 1.00 36.40 116 SER B N 1
ATOM 1970 C CA . SER B 1 119 ? 56.394 45.288 64.243 1.00 37.33 116 SER B CA 1
ATOM 1971 C C . SER B 1 119 ? 55.179 46.164 64.451 1.00 37.17 116 SER B C 1
ATOM 1972 O O . SER B 1 119 ? 55.301 47.349 64.756 1.00 37.09 116 SER B O 1
ATOM 1975 N N . LEU B 1 120 ? 54.013 45.554 64.258 1.00 37.25 117 LEU B N 1
ATOM 1976 C CA . LEU B 1 120 ? 52.720 46.120 64.641 1.00 37.38 117 LEU B CA 1
ATOM 1977 C C . LEU B 1 120 ? 51.693 45.004 64.650 1.00 37.56 117 LEU B C 1
ATOM 1978 O O . LEU B 1 120 ? 51.933 43.898 64.133 1.00 37.40 117 LEU B O 1
ATOM 1983 N N . ARG B 1 121 ? 50.546 45.308 65.228 1.00 37.67 118 ARG B N 1
ATOM 1984 C CA . ARG B 1 121 ? 49.410 44.416 65.183 1.00 38.84 118 ARG B CA 1
ATOM 1985 C C . ARG B 1 121 ? 48.341 44.921 64.230 1.00 39.47 118 ARG B C 1
ATOM 1986 O O . ARG B 1 121 ? 48.173 46.126 64.030 1.00 39.12 118 ARG B O 1
ATOM 1994 N N . VAL B 1 122 ? 47.681 43.979 63.574 1.00 40.07 119 VAL B N 1
ATOM 1995 C CA . VAL B 1 122 ? 46.588 44.292 62.681 1.00 40.37 119 VAL B CA 1
ATOM 1996 C C . VAL B 1 122 ? 45.431 43.304 62.841 1.00 41.11 119 VAL B C 1
ATOM 1997 O O . VAL B 1 122 ? 45.633 42.096 62.997 1.00 40.63 119 VAL B O 1
ATOM 2009 N N . ALA B 1 124 ? 42.498 40.897 62.034 1.00 41.62 121 ALA B N 1
ATOM 2010 C CA . ALA B 1 124 ? 42.323 39.870 61.011 1.00 42.54 121 ALA B CA 1
ATOM 2011 C C . ALA B 1 124 ? 41.399 40.325 59.875 1.00 43.10 121 ALA B C 1
ATOM 2012 O O . ALA B 1 124 ? 41.607 39.984 58.702 1.00 42.94 121 ALA B O 1
ATOM 2014 N N . THR B 1 125 ? 40.378 41.094 60.222 1.00 43.67 122 THR B N 1
ATOM 2015 C CA . THR B 1 125 ? 39.408 41.528 59.223 1.00 45.33 122 THR B CA 1
ATOM 2016 C C . THR B 1 125 ? 39.975 42.666 58.366 1.00 44.95 122 THR B C 1
ATOM 2017 O O . THR B 1 125 ? 39.368 43.059 57.379 1.00 45.19 122 THR B O 1
ATOM 2021 N N . ASN B 1 126 ? 41.152 43.176 58.718 1.00 44.64 123 ASN B N 1
ATOM 2022 C CA . ASN B 1 126 ? 41.679 44.335 58.002 1.00 44.34 123 ASN B CA 1
ATOM 2023 C C . ASN B 1 126 ? 42.575 43.919 56.843 1.00 44.52 123 ASN B C 1
ATOM 2024 O O . ASN B 1 126 ? 43.804 44.012 56.926 1.00 44.78 123 ASN B O 1
ATOM 2029 N N . GLN B 1 127 ? 41.925 43.475 55.763 1.00 45.38 124 GLN B N 1
ATOM 2030 C CA . GLN B 1 127 ? 42.544 42.920 54.541 1.00 46.50 124 GLN B CA 1
ATOM 2031 C C . GLN B 1 127 ? 43.499 43.894 53.830 1.00 45.78 124 GLN B C 1
ATOM 2032 O O . GLN B 1 127 ? 44.577 43.507 53.366 1.00 45.56 124 GLN B O 1
ATOM 2038 N N . GLU B 1 128 ? 43.079 45.145 53.720 1.00 44.96 125 GLU B N 1
ATOM 2039 C CA . GLU B 1 128 ? 43.915 46.198 53.132 1.00 45.31 125 GLU B CA 1
ATOM 2040 C C . GLU B 1 128 ? 45.255 46.368 53.873 1.00 43.19 125 GLU B C 1
ATOM 2041 O O . GLU B 1 128 ? 46.302 46.329 53.243 1.00 42.53 125 GLU B O 1
ATOM 2047 N N . ALA B 1 129 ? 45.222 46.519 55.203 1.00 41.35 126 ALA B N 1
ATOM 2048 C CA . ALA B 1 129 ? 46.451 46.635 55.987 1.00 40.68 126 ALA B CA 1
ATOM 2049 C C . ALA B 1 129 ? 47.330 45.375 55.868 1.00 40.18 126 ALA B C 1
ATOM 2050 O O . ALA B 1 129 ? 48.538 45.474 55.689 1.00 40.86 126 ALA B O 1
ATOM 2052 N N . ILE B 1 130 ? 46.709 44.202 55.929 1.00 39.35 127 ILE B N 1
ATOM 2053 C CA . ILE B 1 130 ? 47.406 42.933 55.773 1.00 38.35 127 ILE B CA 1
ATOM 2054 C C . ILE B 1 130 ? 48.199 42.918 54.457 1.00 38.42 127 ILE B C 1
ATOM 2055 O O . ILE B 1 130 ? 49.402 42.610 54.448 1.00 37.91 127 ILE B O 1
ATOM 2060 N N . ARG B 1 131 ? 47.525 43.262 53.358 1.00 37.20 128 ARG B N 1
ATOM 2061 C CA . ARG B 1 131 ? 48.161 43.280 52.069 1.00 37.03 128 ARG B CA 1
ATOM 2062 C C . ARG B 1 131 ? 49.279 44.321 51.963 1.00 36.49 128 ARG B C 1
ATOM 2063 O O . ARG B 1 131 ? 50.322 44.038 51.373 1.00 36.09 128 ARG B O 1
ATOM 2071 N N . PHE B 1 132 ? 49.025 45.517 52.492 1.00 35.51 129 PHE B N 1
ATOM 2072 C CA . PHE B 1 132 ? 50.011 46.586 52.570 1.00 35.97 129 PHE B CA 1
ATOM 2073 C C . PHE B 1 132 ? 51.292 46.131 53.244 1.00 35.80 129 PHE B C 1
ATOM 2074 O O . PHE B 1 132 ? 52.353 46.191 52.639 1.00 36.62 129 PHE B O 1
ATOM 2082 N N . TYR B 1 133 ? 51.196 45.654 54.485 1.00 36.33 130 TYR B N 1
ATOM 2083 C CA . TYR B 1 133 ? 52.383 45.253 55.243 1.00 36.56 130 TYR B CA 1
ATOM 2084 C C . TYR B 1 133 ? 53.111 44.053 54.654 1.00 37.11 130 TYR B C 1
ATOM 2085 O O . TYR B 1 133 ? 54.339 44.067 54.590 1.00 36.12 130 TYR B O 1
ATOM 2094 N N . GLU B 1 134 ? 52.359 43.047 54.186 1.00 36.65 131 GLU B N 1
ATOM 2095 C CA . GLU B 1 134 ? 52.971 41.907 53.496 1.00 38.16 131 GLU B CA 1
ATOM 2096 C C . GLU B 1 134 ? 53.642 42.334 52.194 1.00 38.20 131 GLU B C 1
ATOM 2097 O O . GLU B 1 134 ? 54.728 41.850 51.867 1.00 37.40 131 GLU B O 1
ATOM 2103 N N . LYS B 1 135 ? 53.002 43.251 51.455 1.00 38.68 132 LYS B N 1
ATOM 2104 C CA . LYS B 1 135 ? 53.647 43.824 50.276 1.00 39.47 132 LYS B CA 1
ATOM 2105 C C . LYS B 1 135 ? 54.978 44.494 50.655 1.00 38.84 132 LYS B C 1
ATOM 2106 O O . LYS B 1 135 ? 55.941 44.461 49.890 1.00 39.42 132 LYS B O 1
ATOM 2112 N N . HIS B 1 136 ? 55.049 45.071 51.844 1.00 37.93 133 HIS B N 1
ATOM 2113 C CA . HIS B 1 136 ? 56.292 45.740 52.250 1.00 37.84 133 HIS B CA 1
ATOM 2114 C C . HIS B 1 136 ? 57.278 44.850 53.024 1.00 37.94 133 HIS B C 1
ATOM 2115 O O . HIS B 1 136 ? 58.164 45.349 53.734 1.00 37.55 133 HIS B O 1
ATOM 2122 N N . GLY B 1 137 ? 57.126 43.529 52.859 1.00 37.70 134 GLY B N 1
ATOM 2123 C CA . GLY B 1 137 ? 58.067 42.558 53.400 1.00 37.08 134 GLY B CA 1
ATOM 2124 C C . GLY B 1 137 ? 57.886 42.196 54.861 1.00 37.19 134 GLY B C 1
ATOM 2125 O O . GLY B 1 137 ? 58.783 41.599 55.473 1.00 37.72 134 GLY B O 1
ATOM 2126 N N . PHE B 1 138 ? 56.746 42.548 55.445 1.00 36.39 135 PHE B N 1
ATOM 2127 C CA . PHE B 1 138 ? 56.481 42.140 56.819 1.00 36.72 135 PHE B CA 1
ATOM 2128 C C . PHE B 1 138 ? 55.932 40.726 56.784 1.00 36.86 135 PHE B C 1
ATOM 2129 O O . PHE B 1 138 ? 55.190 40.379 55.869 1.00 37.39 135 PHE B O 1
ATOM 2137 N N . VAL B 1 139 ? 56.284 39.918 57.783 1.00 37.43 136 VAL B N 1
ATOM 2138 C CA . VAL B 1 139 ? 55.811 38.528 57.893 1.00 37.23 136 VAL B CA 1
ATOM 2139 C C . VAL B 1 139 ? 55.030 38.339 59.176 1.00 37.53 136 VAL B C 1
ATOM 2140 O O . VAL B 1 139 ? 55.329 38.949 60.206 1.00 38.15 136 VAL B O 1
ATOM 2144 N N . GLN B 1 140 ? 54.036 37.468 59.116 1.00 37.92 137 GLN B N 1
ATOM 2145 C CA . GLN B 1 140 ? 53.215 37.171 60.266 1.00 38.18 137 GLN B CA 1
ATOM 2146 C C . GLN B 1 140 ? 53.964 36.373 61.318 1.00 38.11 137 GLN B C 1
ATOM 2147 O O . GLN B 1 140 ? 54.571 35.353 60.995 1.00 38.10 137 GLN B O 1
ATOM 2153 N N . GLU B 1 141 ? 53.936 36.860 62.568 1.00 37.87 138 GLU B N 1
ATOM 2154 C CA . GLU B 1 141 ? 54.572 36.183 63.707 1.00 38.57 138 GLU B CA 1
ATOM 2155 C C . GLU B 1 141 ? 53.579 35.609 64.712 1.00 37.82 138 GLU B C 1
ATOM 2156 O O . GLU B 1 141 ? 53.941 34.768 65.529 1.00 38.38 138 GLU B O 1
ATOM 2162 N N . ALA B 1 142 ? 52.339 36.081 64.647 1.00 37.41 139 ALA B N 1
ATOM 2163 C CA . ALA B 1 142 ? 51.317 35.736 65.607 1.00 36.99 139 ALA B CA 1
ATOM 2164 C C . ALA B 1 142 ? 49.946 35.777 64.980 1.00 36.98 139 ALA B C 1
ATOM 2165 O O . ALA B 1 142 ? 49.669 36.616 64.125 1.00 37.62 139 ALA B O 1
ATOM 2167 N N . HIS B 1 143 ? 49.106 34.832 65.397 1.00 36.96 140 HIS B N 1
ATOM 2168 C CA . HIS B 1 143 ? 47.666 34.835 65.116 1.00 37.18 140 HIS B CA 1
ATOM 2169 C C . HIS B 1 143 ? 46.979 34.696 66.485 1.00 36.89 140 HIS B C 1
ATOM 2170 O O . HIS B 1 143 ? 46.848 33.593 67.029 1.00 35.29 140 HIS B O 1
ATOM 2177 N N . PHE B 1 144 ? 46.602 35.838 67.071 1.00 36.58 141 PHE B N 1
ATOM 2178 C CA . PHE B 1 144 ? 45.854 35.850 68.330 1.00 36.51 141 PHE B CA 1
ATOM 2179 C C . PHE B 1 144 ? 44.360 35.585 68.083 1.00 37.40 141 PHE B C 1
ATOM 2180 O O . PHE B 1 144 ? 43.643 36.434 67.545 1.00 36.95 141 PHE B O 1
ATOM 2188 N N . LYS B 1 145 ? 43.881 34.412 68.481 1.00 38.67 142 LYS B N 1
ATOM 2189 C CA . LYS B 1 145 ? 42.494 34.042 68.208 1.00 39.65 142 LYS B CA 1
ATOM 2190 C C . LYS B 1 145 ? 41.609 34.537 69.333 1.00 40.04 142 LYS B C 1
ATOM 2191 O O . LYS B 1 145 ? 41.990 34.469 70.506 1.00 39.19 142 LYS B O 1
ATOM 2197 N N . GLU B 1 146 ? 40.420 35.019 68.983 1.00 40.68 143 GLU B N 1
ATOM 2198 C CA . GLU B 1 146 ? 39.443 35.444 69.998 1.00 41.63 143 GLU B CA 1
ATOM 2199 C C . GLU B 1 146 ? 40.098 36.355 71.000 1.00 40.95 143 GLU B C 1
ATOM 2200 O O . GLU B 1 146 ? 39.990 36.176 72.224 1.00 41.70 143 GLU B O 1
ATOM 2206 N N . GLU B 1 147 ? 40.755 37.369 70.437 1.00 40.12 144 GLU B N 1
ATOM 2207 C CA . GLU B 1 147 ? 41.720 38.192 71.127 1.00 39.07 144 GLU B CA 1
ATOM 2208 C C . GLU B 1 147 ? 41.096 39.448 71.713 1.00 39.29 144 GLU B C 1
ATOM 2209 O O . GLU B 1 147 ? 41.427 39.821 72.834 1.00 40.16 144 GLU B O 1
ATOM 2215 N N . PHE B 1 148 ? 40.240 40.108 70.932 1.00 38.53 145 PHE B N 1
ATOM 2216 C CA . PHE B 1 148 ? 39.556 41.341 71.333 1.00 38.71 145 PHE B CA 1
ATOM 2217 C C . PHE B 1 148 ? 38.057 41.165 71.396 1.00 38.73 145 PHE B C 1
ATOM 2218 O O . PHE B 1 148 ? 37.418 40.718 70.441 1.00 39.05 145 PHE B O 1
ATOM 2226 N N . TYR B 1 149 ? 37.497 41.527 72.536 1.00 39.23 146 TYR B N 1
ATOM 2227 C CA . TYR B 1 149 ? 36.059 41.502 72.723 1.00 39.71 146 TYR B CA 1
ATOM 2228 C C . TYR B 1 149 ? 35.425 42.804 72.189 1.00 39.69 146 TYR B C 1
ATOM 2229 O O . TYR B 1 149 ? 35.730 43.896 72.666 1.00 39.43 146 TYR B O 1
ATOM 2238 N N . ILE B 1 150 ? 34.549 42.671 71.207 1.00 40.86 147 ILE B N 1
ATOM 2239 C CA . ILE B 1 150 ? 33.907 43.813 70.564 1.00 42.96 147 ILE B CA 1
ATOM 2240 C C . ILE B 1 150 ? 32.428 43.567 70.581 1.00 43.89 147 ILE B C 1
ATOM 2241 O O . ILE B 1 150 ? 31.939 42.708 69.842 1.00 44.01 147 ILE B O 1
ATOM 2246 N N . ASN B 1 151 ? 31.707 44.324 71.407 1.00 44.84 148 ASN B N 1
ATOM 2247 C CA . ASN B 1 151 ? 30.240 44.235 71.429 1.00 46.22 148 ASN B CA 1
ATOM 2248 C C . ASN B 1 151 ? 29.670 42.816 71.387 1.00 45.92 148 ASN B C 1
ATOM 2249 O O . ASN B 1 151 ? 28.822 42.520 70.550 1.00 46.71 148 ASN B O 1
ATOM 2254 N N . GLY B 1 152 ? 30.138 41.939 72.270 1.00 45.72 149 GLY B N 1
ATOM 2255 C CA . GLY B 1 152 ? 29.587 40.588 72.331 1.00 45.21 149 GLY B CA 1
ATOM 2256 C C . GLY B 1 152 ? 30.265 39.508 71.499 1.00 44.86 149 GLY B C 1
ATOM 2257 O O . GLY B 1 152 ? 29.953 38.318 71.676 1.00 45.01 149 GLY B O 1
ATOM 2258 N N A HIS B 1 153 ? 31.181 39.909 70.618 0.50 44.20 150 HIS B N 1
ATOM 2259 N N B HIS B 1 153 ? 31.160 39.893 70.589 0.50 44.33 150 HIS B N 1
ATOM 2260 C CA A HIS B 1 153 ? 31.964 38.961 69.827 0.50 44.41 150 HIS B CA 1
ATOM 2261 C CA B HIS B 1 153 ? 31.933 38.907 69.820 0.50 44.66 150 HIS B CA 1
ATOM 2262 C C A HIS B 1 153 ? 33.466 39.061 70.095 0.50 44.35 150 HIS B C 1
ATOM 2263 C C B HIS B 1 153 ? 33.454 39.099 69.931 0.50 44.54 150 HIS B C 1
ATOM 2264 O O A HIS B 1 153 ? 33.958 40.066 70.613 0.50 43.93 150 HIS B O 1
ATOM 2265 O O B HIS B 1 153 ? 33.943 40.204 70.194 0.50 44.22 150 HIS B O 1
ATOM 2278 N N . TYR B 1 154 ? 34.186 38.006 69.737 1.00 44.43 151 TYR B N 1
ATOM 2279 C CA . TYR B 1 154 ? 35.634 38.005 69.817 1.00 44.27 151 TYR B CA 1
ATOM 2280 C C . TYR B 1 154 ? 36.238 38.128 68.436 1.00 45.01 151 TYR B C 1
ATOM 2281 O O . TYR B 1 154 ? 35.746 37.535 67.482 1.00 45.39 151 TYR B O 1
ATOM 2290 N N . CYS B 1 155 ? 37.292 38.931 68.325 1.00 45.60 152 CYS B N 1
ATOM 2291 C CA . CYS B 1 155 ? 37.943 39.179 67.035 1.00 46.08 152 CYS B CA 1
ATOM 2292 C C . CYS B 1 155 ? 39.396 38.749 67.092 1.00 44.47 152 CYS B C 1
ATOM 2293 O O . CYS B 1 155 ? 40.032 38.866 68.134 1.00 44.24 152 CYS B O 1
ATOM 2296 N N . ASP B 1 156 ? 39.898 38.241 65.971 1.00 43.08 153 ASP B N 1
ATOM 2297 C CA . ASP B 1 156 ? 41.288 37.811 65.870 1.00 42.13 153 ASP B CA 1
ATOM 2298 C C . ASP B 1 156 ? 42.185 38.963 65.454 1.00 41.65 153 ASP B C 1
ATOM 2299 O O . ASP B 1 156 ? 41.735 39.935 64.868 1.00 41.06 153 ASP B O 1
ATOM 2304 N N . ASP B 1 157 ? 43.462 38.817 65.780 1.00 41.69 154 ASP B N 1
ATOM 2305 C CA . ASP B 1 157 ? 44.474 39.823 65.567 1.00 41.73 154 ASP B CA 1
ATOM 2306 C C . ASP B 1 157 ? 45.754 39.145 65.071 1.00 40.44 154 ASP B C 1
ATOM 2307 O O . ASP B 1 157 ? 46.070 38.043 65.496 1.00 39.64 154 ASP B O 1
ATOM 2312 N N . TYR B 1 158 ? 46.498 39.823 64.203 1.00 39.75 155 TYR B N 1
ATOM 2313 C CA . TYR B 1 158 ? 47.799 39.333 63.779 1.00 39.36 155 TYR B CA 1
ATOM 2314 C C . TYR B 1 158 ? 48.871 40.263 64.302 1.00 38.83 155 TYR B C 1
ATOM 2315 O O . TYR B 1 158 ? 48.639 41.457 64.476 1.00 38.61 155 TYR B O 1
ATOM 2324 N N . GLN B 1 159 ? 50.055 39.719 64.518 1.00 37.63 156 GLN B N 1
ATOM 2325 C CA . GLN B 1 159 ? 51.233 40.560 64.641 1.00 37.77 156 GLN B CA 1
ATOM 2326 C C . GLN B 1 159 ? 52.141 40.285 63.453 1.00 37.64 156 GLN B C 1
ATOM 2327 O O . GLN B 1 159 ? 52.371 39.126 63.077 1.00 36.69 156 GLN B O 1
ATOM 2333 N N . TYR B 1 160 ? 52.575 41.374 62.832 1.00 37.98 157 TYR B N 1
ATOM 2334 C CA . TYR B 1 160 ? 53.532 41.377 61.725 1.00 38.42 157 TYR B CA 1
ATOM 2335 C C . TYR B 1 160 ? 54.891 41.946 62.148 1.00 38.47 157 TYR B C 1
ATOM 2336 O O . TYR B 1 160 ? 54.970 42.840 62.987 1.00 37.29 157 TYR B O 1
ATOM 2345 N N . ALA B 1 161 ? 55.954 41.413 61.557 1.00 38.39 158 ALA B N 1
ATOM 2346 C CA . ALA B 1 161 ? 57.303 41.888 61.836 1.00 38.03 158 ALA B CA 1
ATOM 2347 C C . ALA B 1 161 ? 58.097 42.111 60.571 1.00 37.57 158 ALA B C 1
ATOM 2348 O O . ALA B 1 161 ? 57.910 41.408 59.567 1.00 37.71 158 ALA B O 1
ATOM 2350 N N . TYR B 1 162 ? 58.998 43.082 60.639 1.00 37.64 159 TYR B N 1
ATOM 2351 C CA . TYR B 1 162 ? 59.952 43.353 59.581 1.00 37.72 159 TYR B CA 1
ATOM 2352 C C . TYR B 1 162 ? 61.354 43.344 60.196 1.00 38.20 159 TYR B C 1
ATOM 2353 O O . TYR B 1 162 ? 61.568 43.965 61.226 1.00 37.57 159 TYR B O 1
ATOM 2362 N N . PHE B 1 163 ? 62.290 42.617 59.568 1.00 38.65 160 PHE B N 1
ATOM 2363 C CA . PHE B 1 163 ? 63.678 42.536 60.023 1.00 38.87 160 PHE B CA 1
ATOM 2364 C C . PHE B 1 163 ? 64.628 43.409 59.210 1.00 39.06 160 PHE B C 1
ATOM 2365 O O . PHE B 1 163 ? 64.850 43.196 58.014 1.00 39.11 160 PHE B O 1
ATOM 2373 N N . ILE B 1 164 ? 65.169 44.415 59.877 1.00 39.92 161 ILE B N 1
ATOM 2374 C CA . ILE B 1 164 ? 66.073 45.372 59.251 1.00 40.62 161 ILE B CA 1
ATOM 2375 C C . ILE B 1 164 ? 67.311 44.618 58.763 1.00 41.21 161 ILE B C 1
ATOM 2376 O O . ILE B 1 164 ? 67.940 43.902 59.539 1.00 42.32 161 ILE B O 1
ATOM 2381 N N . SER C 1 7 ? 46.770 18.445 102.092 1.00 88.07 4 SER C N 1
ATOM 2382 C CA . SER C 1 7 ? 47.052 19.689 102.878 1.00 88.18 4 SER C CA 1
ATOM 2383 C C . SER C 1 7 ? 47.247 20.927 101.995 1.00 88.16 4 SER C C 1
ATOM 2384 O O . SER C 1 7 ? 47.706 21.968 102.478 1.00 88.01 4 SER C O 1
ATOM 2387 N N . LEU C 1 8 ? 46.887 20.810 100.713 1.00 88.15 5 LEU C N 1
ATOM 2388 C CA . LEU C 1 8 ? 47.034 21.916 99.756 1.00 88.05 5 LEU C CA 1
ATOM 2389 C C . LEU C 1 8 ? 45.792 22.804 99.697 1.00 87.93 5 LEU C C 1
ATOM 2390 O O . LEU C 1 8 ? 44.707 22.366 99.296 1.00 87.75 5 LEU C O 1
ATOM 2395 N N . THR C 1 9 ? 45.970 24.055 100.105 1.00 87.74 6 THR C N 1
ATOM 2396 C CA . THR C 1 9 ? 44.897 25.032 100.106 1.00 87.78 6 THR C CA 1
ATOM 2397 C C . THR C 1 9 ? 45.301 26.243 99.255 1.00 87.59 6 THR C C 1
ATOM 2398 O O . THR C 1 9 ? 46.357 26.843 99.478 1.00 87.45 6 THR C O 1
ATOM 2402 N N . ILE C 1 10 ? 44.468 26.570 98.265 1.00 87.29 7 ILE C N 1
ATOM 2403 C CA . ILE C 1 10 ? 44.668 27.757 97.428 1.00 86.96 7 ILE C CA 1
ATOM 2404 C C . ILE C 1 10 ? 43.598 28.792 97.746 1.00 86.89 7 ILE C C 1
ATOM 2405 O O . ILE C 1 10 ? 42.399 28.512 97.682 1.00 86.84 7 ILE C O 1
ATOM 2410 N N . ARG C 1 11 ? 44.054 29.987 98.095 1.00 86.77 8 ARG C N 1
ATOM 2411 C CA . ARG C 1 11 ? 43.184 31.092 98.455 1.00 86.99 8 ARG C CA 1
ATOM 2412 C C . ARG C 1 11 ? 43.912 32.360 98.044 1.00 87.17 8 ARG C C 1
ATOM 2413 O O . ARG C 1 11 ? 45.092 32.302 97.695 1.00 87.13 8 ARG C O 1
ATOM 2421 N N . LEU C 1 12 ? 43.230 33.500 98.091 1.00 87.45 9 LEU C N 1
ATOM 2422 C CA . LEU C 1 12 ? 43.877 34.761 97.736 1.00 88.15 9 LEU C CA 1
ATOM 2423 C C . LEU C 1 12 ? 44.863 35.242 98.804 1.00 88.78 9 LEU C C 1
ATOM 2424 O O . LEU C 1 12 ? 44.840 34.775 99.946 1.00 88.78 9 LEU C O 1
ATOM 2429 N N . VAL C 1 13 ? 45.739 36.161 98.405 1.00 89.63 10 VAL C N 1
ATOM 2430 C CA . VAL C 1 13 ? 46.809 36.672 99.259 1.00 90.49 10 VAL C CA 1
ATOM 2431 C C . VAL C 1 13 ? 46.259 37.406 100.497 1.00 91.29 10 VAL C C 1
ATOM 2432 O O . VAL C 1 13 ? 45.217 38.068 100.426 1.00 91.31 10 VAL C O 1
ATOM 2436 N N . ALA C 1 14 ? 46.949 37.244 101.629 1.00 92.20 11 ALA C N 1
ATOM 2437 C CA . ALA C 1 14 ? 46.651 37.977 102.863 1.00 93.01 11 ALA C CA 1
ATOM 2438 C C . ALA C 1 14 ? 47.906 38.700 103.361 1.00 93.67 11 ALA C C 1
ATOM 2439 O O . ALA C 1 14 ? 49.012 38.413 102.893 1.00 93.44 11 ALA C O 1
ATOM 2441 N N . GLU C 1 15 ? 47.733 39.632 104.305 1.00 94.68 12 GLU C N 1
ATOM 2442 C CA . GLU C 1 15 ? 48.868 40.378 104.889 1.00 95.64 12 GLU C CA 1
ATOM 2443 C C . GLU C 1 15 ? 49.908 39.475 105.585 1.00 96.08 12 GLU C C 1
ATOM 2444 O O . GLU C 1 15 ? 51.077 39.856 105.742 1.00 96.24 12 GLU C O 1
ATOM 2450 N N . ALA C 1 16 ? 49.467 38.280 105.981 1.00 96.56 13 ALA C N 1
ATOM 2451 C CA . ALA C 1 16 ? 50.323 37.264 106.591 1.00 97.03 13 ALA C CA 1
ATOM 2452 C C . ALA C 1 16 ? 51.318 36.663 105.595 1.00 97.35 13 ALA C C 1
ATOM 2453 O O . ALA C 1 16 ? 52.415 36.247 105.976 1.00 97.32 13 ALA C O 1
ATOM 2455 N N . ASP C 1 17 ? 50.921 36.631 104.323 1.00 97.79 14 ASP C N 1
ATOM 2456 C CA . ASP C 1 17 ? 51.657 35.941 103.261 1.00 98.14 14 ASP C CA 1
ATOM 2457 C C . ASP C 1 17 ? 52.859 36.723 102.719 1.00 98.50 14 ASP C C 1
ATOM 2458 O O . ASP C 1 17 ? 53.783 36.131 102.161 1.00 98.53 14 ASP C O 1
ATOM 2463 N N . TRP C 1 18 ? 52.847 38.041 102.901 1.00 99.07 15 TRP C N 1
ATOM 2464 C CA . TRP C 1 18 ? 53.806 38.944 102.248 1.00 99.74 15 TRP C CA 1
ATOM 2465 C C . TRP C 1 18 ? 55.312 38.729 102.516 1.00 100.24 15 TRP C C 1
ATOM 2466 O O . TRP C 1 18 ? 56.113 38.892 101.592 1.00 100.17 15 TRP C O 1
ATOM 2477 N N . PRO C 1 19 ? 55.709 38.403 103.772 1.00 100.74 16 PRO C N 1
ATOM 2478 C CA . PRO C 1 19 ? 57.138 38.120 103.991 1.00 101.03 16 PRO C CA 1
ATOM 2479 C C . PRO C 1 19 ? 57.607 36.809 103.346 1.00 101.21 16 PRO C C 1
ATOM 2480 O O . PRO C 1 19 ? 58.749 36.722 102.896 1.00 101.08 16 PRO C O 1
ATOM 2484 N N . ALA C 1 20 ? 56.730 35.809 103.306 1.00 101.66 17 ALA C N 1
ATOM 2485 C CA . ALA C 1 20 ? 57.022 34.546 102.627 1.00 102.23 17 ALA C CA 1
ATOM 2486 C C . ALA C 1 20 ? 56.945 34.677 101.098 1.00 102.62 17 ALA C C 1
ATOM 2487 O O . ALA C 1 20 ? 57.676 34.001 100.378 1.00 102.65 17 ALA C O 1
ATOM 2489 N N . LEU C 1 21 ? 56.059 35.550 100.615 1.00 103.21 18 LEU C N 1
ATOM 2490 C CA . LEU C 1 21 ? 55.881 35.796 99.179 1.00 103.74 18 LEU C CA 1
ATOM 2491 C C . LEU C 1 21 ? 57.010 36.644 98.578 1.00 104.19 18 LEU C C 1
ATOM 2492 O O . LEU C 1 21 ? 57.350 36.496 97.401 1.00 104.08 18 LEU C O 1
ATOM 2497 N N . HIS C 1 22 ? 57.581 37.527 99.399 1.00 104.83 19 HIS C N 1
ATOM 2498 C CA . HIS C 1 22 ? 58.728 38.357 99.017 1.00 105.43 19 HIS C CA 1
ATOM 2499 C C . HIS C 1 22 ? 60.007 37.540 98.786 1.00 105.71 19 HIS C C 1
ATOM 2500 O O . HIS C 1 22 ? 60.837 37.900 97.942 1.00 105.72 19 HIS C O 1
ATOM 2507 N N . ALA C 1 23 ? 60.151 36.448 99.539 1.00 106.01 20 ALA C N 1
ATOM 2508 C CA . ALA C 1 23 ? 61.300 35.546 99.427 1.00 106.39 20 ALA C CA 1
ATOM 2509 C C . ALA C 1 23 ? 61.256 34.666 98.170 1.00 106.63 20 ALA C C 1
ATOM 2510 O O . ALA C 1 23 ? 62.265 34.533 97.470 1.00 106.68 20 ALA C O 1
ATOM 2512 N N . LEU C 1 24 ? 60.090 34.074 97.894 1.00 106.92 21 LEU C N 1
ATOM 2513 C CA . LEU C 1 24 ? 59.877 33.233 96.704 1.00 107.10 21 LEU C CA 1
ATOM 2514 C C . LEU C 1 24 ? 60.033 34.058 95.429 1.00 107.40 21 LEU C C 1
ATOM 2515 O O . LEU C 1 24 ? 60.309 33.518 94.354 1.00 107.43 21 LEU C O 1
ATOM 2520 N N . ASP C 1 25 ? 59.849 35.369 95.561 1.00 107.77 22 ASP C N 1
ATOM 2521 C CA . ASP C 1 25 ? 60.024 36.300 94.456 1.00 108.28 22 ASP C CA 1
ATOM 2522 C C . ASP C 1 25 ? 61.506 36.488 94.127 1.00 108.54 22 ASP C C 1
ATOM 2523 O O . ASP C 1 25 ? 61.875 36.652 92.961 1.00 108.48 22 ASP C O 1
ATOM 2528 N N . GLN C 1 26 ? 62.344 36.447 95.164 1.00 108.87 23 GLN C N 1
ATOM 2529 C CA . GLN C 1 26 ? 63.787 36.635 95.027 1.00 109.23 23 GLN C CA 1
ATOM 2530 C C . GLN C 1 26 ? 64.444 35.508 94.225 1.00 109.45 23 GLN C C 1
ATOM 2531 O O . GLN C 1 26 ? 65.379 35.748 93.457 1.00 109.49 23 GLN C O 1
ATOM 2537 N N . ILE C 1 27 ? 63.939 34.287 94.409 1.00 109.68 24 ILE C N 1
ATOM 2538 C CA . ILE C 1 27 ? 64.454 33.087 93.738 1.00 109.93 24 ILE C CA 1
ATOM 2539 C C . ILE C 1 27 ? 63.886 32.925 92.311 1.00 110.13 24 ILE C C 1
ATOM 2540 O O . ILE C 1 27 ? 64.314 32.039 91.561 1.00 110.15 24 ILE C O 1
ATOM 2545 N N . ILE C 1 28 ? 62.937 33.797 91.954 1.00 110.28 25 ILE C N 1
ATOM 2546 C CA . ILE C 1 28 ? 62.252 33.810 90.647 1.00 110.40 25 ILE C CA 1
ATOM 2547 C C . ILE C 1 28 ? 61.770 32.425 90.195 1.00 110.41 25 ILE C C 1
ATOM 2548 O O . ILE C 1 28 ? 61.066 31.734 90.933 1.00 110.39 25 ILE C O 1
ATOM 2553 N N . SER C 1 42 ? 62.715 47.771 99.779 1.00 108.62 39 SER C N 1
ATOM 2554 C CA . SER C 1 42 ? 62.608 46.571 98.953 1.00 108.64 39 SER C CA 1
ATOM 2555 C C . SER C 1 42 ? 61.474 45.663 99.434 1.00 108.63 39 SER C C 1
ATOM 2556 O O . SER C 1 42 ? 60.664 45.201 98.628 1.00 108.65 39 SER C O 1
ATOM 2559 N N . LEU C 1 43 ? 61.431 45.411 100.743 1.00 108.50 40 LEU C N 1
ATOM 2560 C CA . LEU C 1 43 ? 60.354 44.639 101.378 1.00 108.34 40 LEU C CA 1
ATOM 2561 C C . LEU C 1 43 ? 59.087 45.496 101.517 1.00 108.11 40 LEU C C 1
ATOM 2562 O O . LEU C 1 43 ? 57.966 44.980 101.463 1.00 107.98 40 LEU C O 1
ATOM 2567 N N . ALA C 1 44 ? 59.285 46.801 101.700 1.00 107.80 41 ALA C N 1
ATOM 2568 C CA . ALA C 1 44 ? 58.191 47.771 101.742 1.00 107.52 41 ALA C CA 1
ATOM 2569 C C . ALA C 1 44 ? 57.872 48.303 100.339 1.00 107.24 41 ALA C C 1
ATOM 2570 O O . ALA C 1 44 ? 56.761 48.783 100.084 1.00 107.23 41 ALA C O 1
ATOM 2572 N N . ALA C 1 45 ? 58.854 48.212 99.440 1.00 106.79 42 ALA C N 1
ATOM 2573 C CA . ALA C 1 45 ? 58.690 48.608 98.040 1.00 106.27 42 ALA C CA 1
ATOM 2574 C C . ALA C 1 45 ? 57.861 47.585 97.263 1.00 105.88 42 ALA C C 1
ATOM 2575 O O . ALA C 1 45 ? 57.106 47.945 96.355 1.00 105.84 42 ALA C O 1
ATOM 2577 N N . TYR C 1 46 ? 58.008 46.315 97.636 1.00 105.46 43 TYR C N 1
ATOM 2578 C CA . TYR C 1 46 ? 57.312 45.199 96.989 1.00 104.93 43 TYR C CA 1
ATOM 2579 C C . TYR C 1 46 ? 55.836 45.125 97.388 1.00 104.43 43 TYR C C 1
ATOM 2580 O O . TYR C 1 46 ? 54.978 44.836 96.554 1.00 104.42 43 TYR C O 1
ATOM 2589 N N . GLN C 1 47 ? 55.547 45.387 98.662 1.00 103.76 44 GLN C N 1
ATOM 2590 C CA . GLN C 1 47 ? 54.165 45.431 99.152 1.00 103.09 44 GLN C CA 1
ATOM 2591 C C . GLN C 1 47 ? 53.391 46.653 98.640 1.00 102.36 44 GLN C C 1
ATOM 2592 O O . GLN C 1 47 ? 52.163 46.708 98.747 1.00 102.30 44 GLN C O 1
ATOM 2598 N N . GLU C 1 48 ? 54.116 47.625 98.089 1.00 101.43 45 GLU C N 1
ATOM 2599 C CA . GLU C 1 48 ? 53.502 48.809 97.488 1.00 100.41 45 GLU C CA 1
ATOM 2600 C C . GLU C 1 48 ? 53.353 48.684 95.975 1.00 99.45 45 GLU C C 1
ATOM 2601 O O . GLU C 1 48 ? 52.699 49.515 95.338 1.00 99.47 45 GLU C O 1
ATOM 2607 N N . LYS C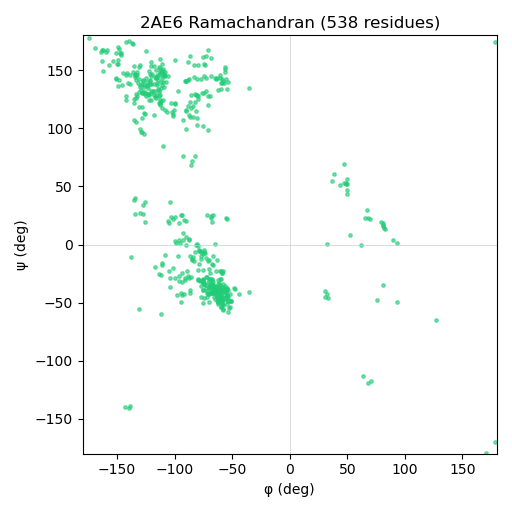 1 49 ? 53.963 47.644 95.412 1.00 98.16 46 LYS C N 1
ATOM 2608 C CA . LYS C 1 49 ? 53.890 47.364 93.982 1.00 96.80 46 LYS C CA 1
ATOM 2609 C C . LYS C 1 49 ? 52.882 46.245 93.734 1.00 95.68 46 LYS C C 1
ATOM 2610 O O . LYS C 1 49 ? 52.217 46.208 92.698 1.00 95.73 46 LYS C O 1
ATOM 2624 N N . LYS C 1 51 ? 50.410 45.504 95.950 1.00 90.41 48 LYS C N 1
ATOM 2625 C CA . LYS C 1 51 ? 49.263 45.763 96.842 1.00 88.98 48 LYS C CA 1
ATOM 2626 C C . LYS C 1 51 ? 47.900 45.558 96.189 1.00 87.61 48 LYS C C 1
ATOM 2627 O O . LYS C 1 51 ? 47.044 44.868 96.748 1.00 87.28 48 LYS C O 1
ATOM 2633 N N . ASP C 1 52 ? 47.722 46.152 95.009 1.00 86.04 49 ASP C N 1
ATOM 2634 C CA . ASP C 1 52 ? 46.442 46.146 94.292 1.00 84.44 49 ASP C CA 1
ATOM 2635 C C . ASP C 1 52 ? 46.242 44.888 93.440 1.00 83.05 49 ASP C C 1
ATOM 2636 O O . ASP C 1 52 ? 45.129 44.613 92.965 1.00 82.79 49 ASP C O 1
ATOM 2641 N N . GLU C 1 53 ? 47.329 44.133 93.273 1.00 81.20 50 GLU C N 1
ATOM 2642 C CA . GLU C 1 53 ? 47.401 42.979 92.371 1.00 79.32 50 GLU C CA 1
ATOM 2643 C C . GLU C 1 53 ? 46.566 41.773 92.789 1.00 77.63 50 GLU C C 1
ATOM 2644 O O . GLU C 1 53 ? 46.409 41.485 93.983 1.00 77.54 50 GLU C O 1
ATOM 2650 N N . THR C 1 54 ? 46.023 41.081 91.790 1.00 75.42 51 THR C N 1
ATOM 2651 C CA . THR C 1 54 ? 45.272 39.849 92.018 1.00 73.44 51 THR C CA 1
ATOM 2652 C C . THR C 1 54 ? 46.262 38.694 92.113 1.00 72.56 51 THR C C 1
ATOM 2653 O O . THR C 1 54 ? 46.895 38.322 91.124 1.00 72.07 51 THR C O 1
ATOM 2657 N N . ILE C 1 55 ? 46.408 38.155 93.320 1.00 71.39 52 ILE C N 1
ATOM 2658 C CA . ILE C 1 55 ? 47.356 37.092 93.577 1.00 70.35 52 ILE C CA 1
ATOM 2659 C C . ILE C 1 55 ? 46.670 36.011 94.391 1.00 70.13 52 ILE C C 1
ATOM 2660 O O . ILE C 1 55 ? 46.068 36.287 95.423 1.00 69.65 52 ILE C O 1
ATOM 2665 N N . PHE C 1 56 ? 46.730 34.788 93.884 1.00 70.04 53 PHE C N 1
ATOM 2666 C CA . PHE C 1 56 ? 46.274 33.613 94.606 1.00 70.35 53 PHE C CA 1
ATOM 2667 C C . PHE C 1 56 ? 47.492 32.821 95.045 1.00 70.78 53 PHE C C 1
ATOM 2668 O O . PHE C 1 56 ? 48.474 32.682 94.308 1.00 70.54 53 PHE C O 1
ATOM 2676 N N . VAL C 1 57 ? 47.417 32.306 96.260 1.00 71.43 54 VAL C N 1
ATOM 2677 C CA . VAL C 1 57 ? 48.579 31.769 96.938 1.00 71.94 54 VAL C CA 1
ATOM 2678 C C . VAL C 1 57 ? 48.339 30.301 97.282 1.00 72.62 54 VAL C C 1
ATOM 2679 O O . VAL C 1 57 ? 47.228 29.920 97.666 1.00 72.47 54 VAL C O 1
ATOM 2683 N N . ALA C 1 58 ? 49.363 29.472 97.085 1.00 73.47 55 ALA C N 1
ATOM 2684 C CA . ALA C 1 58 ? 49.261 28.044 97.398 1.00 74.48 55 ALA C CA 1
ATOM 2685 C C . ALA C 1 58 ? 49.852 27.729 98.780 1.00 75.32 55 ALA C C 1
ATOM 2686 O O . ALA C 1 58 ? 50.953 28.180 99.115 1.00 75.45 55 ALA C O 1
ATOM 2688 N N . ILE C 1 59 ? 49.107 26.966 99.582 1.00 76.33 56 ILE C N 1
ATOM 2689 C CA . ILE C 1 59 ? 49.510 26.654 100.958 1.00 77.20 56 ILE C CA 1
ATOM 2690 C C . ILE C 1 59 ? 49.508 25.145 101.234 1.00 78.08 56 ILE C C 1
ATOM 2691 O O . ILE C 1 59 ? 48.450 24.501 101.237 1.00 78.19 56 ILE C O 1
ATOM 2696 N N . SER C 1 60 ? 50.705 24.596 101.459 1.00 79.06 57 SER C N 1
ATOM 2697 C CA . SER C 1 60 ? 50.877 23.183 101.825 1.00 79.89 57 SER C CA 1
ATOM 2698 C C . SER C 1 60 ? 51.295 23.096 103.297 1.00 80.19 57 SER C C 1
ATOM 2699 O O . SER C 1 60 ? 52.372 23.580 103.682 1.00 80.23 57 SER C O 1
ATOM 2702 N N . GLY C 1 61 ? 50.432 22.487 104.114 1.00 80.39 58 GLY C N 1
ATOM 2703 C CA . GLY C 1 61 ? 50.546 22.584 105.570 1.00 80.39 58 GLY C CA 1
ATOM 2704 C C . GLY C 1 61 ? 50.170 24.005 105.957 1.00 80.45 58 GLY C C 1
ATOM 2705 O O . GLY C 1 61 ? 49.033 24.436 105.727 1.00 80.52 58 GLY C O 1
ATOM 2706 N N . GLN C 1 62 ? 51.121 24.737 106.532 1.00 80.26 59 GLN C N 1
ATOM 2707 C CA . GLN C 1 62 ? 50.947 26.175 106.764 1.00 80.21 59 GLN C CA 1
ATOM 2708 C C . GLN C 1 62 ? 52.113 26.935 106.129 1.00 79.58 59 GLN C C 1
ATOM 2709 O O . GLN C 1 62 ? 52.598 27.941 106.662 1.00 79.60 59 GLN C O 1
ATOM 2715 N N . GLN C 1 63 ? 52.550 26.430 104.977 1.00 78.70 60 GLN C N 1
ATOM 2716 C CA . GLN C 1 63 ? 53.674 26.990 104.243 1.00 77.76 60 GLN C CA 1
ATOM 2717 C C . GLN C 1 63 ? 53.285 27.413 102.818 1.00 76.44 60 GLN C C 1
ATOM 2718 O O . GLN C 1 63 ? 52.517 26.718 102.139 1.00 76.07 60 GLN C O 1
ATOM 2724 N N . LEU C 1 64 ? 53.826 28.553 102.384 1.00 74.86 61 LEU C N 1
ATOM 2725 C CA . LEU C 1 64 ? 53.623 29.075 101.029 1.00 73.28 61 LEU C CA 1
ATOM 2726 C C . LEU C 1 64 ? 54.358 28.252 99.970 1.00 72.22 61 LEU C C 1
ATOM 2727 O O . LEU C 1 64 ? 55.559 28.437 99.751 1.00 72.49 61 LEU C O 1
ATOM 2732 N N . ALA C 1 65 ? 53.621 27.362 99.311 1.00 70.58 62 ALA C N 1
ATOM 2733 C CA . ALA C 1 65 ? 54.168 26.482 98.276 1.00 69.30 62 ALA C CA 1
ATOM 2734 C C . ALA C 1 65 ? 54.383 27.191 96.921 1.00 68.26 62 ALA C C 1
ATOM 2735 O O . ALA C 1 65 ? 55.299 26.848 96.164 1.00 67.74 62 ALA C O 1
ATOM 2737 N N . GLY C 1 66 ? 53.530 28.175 96.627 1.00 66.82 63 GLY C N 1
ATOM 2738 C CA . GLY C 1 66 ? 53.599 28.909 95.369 1.00 64.79 63 GLY C CA 1
ATOM 2739 C C . GLY C 1 66 ? 52.512 29.955 95.205 1.00 63.04 63 GLY C C 1
ATOM 2740 O O . GLY C 1 66 ? 51.786 30.265 96.151 1.00 63.03 63 GLY C O 1
ATOM 2741 N N . PHE C 1 67 ? 52.415 30.506 93.998 1.00 60.89 64 PHE C N 1
ATOM 2742 C CA . PHE C 1 67 ? 51.433 31.541 93.698 1.00 58.62 64 PHE C CA 1
ATOM 2743 C C . PHE C 1 67 ? 51.158 31.670 92.196 1.00 56.85 64 PHE C C 1
ATOM 2744 O O . PHE C 1 67 ? 51.903 31.138 91.356 1.00 56.10 64 PHE C O 1
ATOM 2752 N N . ILE C 1 68 ? 50.066 32.373 91.885 1.00 54.87 65 ILE C N 1
ATOM 2753 C CA . ILE C 1 68 ? 49.648 32.684 90.511 1.00 52.60 65 ILE C CA 1
ATOM 2754 C C . ILE C 1 68 ? 49.086 34.104 90.525 1.00 51.84 65 ILE C C 1
ATOM 2755 O O . ILE C 1 68 ? 48.261 34.431 91.380 1.00 51.29 65 ILE C O 1
ATOM 2760 N N . GLU C 1 69 ? 49.586 34.952 89.627 1.00 50.36 66 GLU C N 1
ATOM 2761 C CA . GLU C 1 69 ? 49.101 36.321 89.476 1.00 49.52 66 GLU C CA 1
ATOM 2762 C C . GLU C 1 69 ? 48.446 36.494 88.095 1.00 48.58 66 GLU C C 1
ATOM 2763 O O . GLU C 1 69 ? 48.962 36.003 87.078 1.00 48.34 66 GLU C O 1
ATOM 2769 N N . VAL C 1 70 ? 47.309 37.188 88.069 1.00 46.92 67 VAL C N 1
ATOM 2770 C CA . VAL C 1 70 ? 46.595 37.473 86.827 1.00 45.60 67 VAL C CA 1
ATOM 2771 C C . VAL C 1 70 ? 46.251 38.949 86.731 1.00 45.48 67 VAL C C 1
ATOM 2772 O O . VAL C 1 70 ? 45.829 39.560 87.721 1.00 45.49 67 VAL C O 1
ATOM 2776 N N . HIS C 1 71 ? 46.436 39.509 85.536 1.00 44.50 68 HIS C N 1
ATOM 2777 C CA . HIS C 1 71 ? 45.886 40.813 85.175 1.00 43.78 68 HIS C CA 1
ATOM 2778 C C . HIS C 1 71 ? 45.610 40.816 83.670 1.00 43.08 68 HIS C C 1
ATOM 2779 O O . HIS C 1 71 ? 46.206 40.027 82.932 1.00 42.51 68 HIS C O 1
ATOM 2786 N N . PRO C 1 72 ? 44.676 41.670 83.205 1.00 42.56 69 PRO C N 1
ATOM 2787 C CA . PRO C 1 72 ? 44.542 41.803 81.737 1.00 42.00 69 PRO C CA 1
ATOM 2788 C C . PRO C 1 72 ? 45.853 42.200 81.040 1.00 41.67 69 PRO C C 1
ATOM 2789 O O . PRO C 1 72 ? 46.689 42.876 81.644 1.00 41.08 69 PRO C O 1
ATOM 2793 N N . PRO C 1 73 ? 46.048 41.744 79.781 1.00 41.15 70 PRO C N 1
ATOM 2794 C CA . PRO C 1 73 ? 47.310 41.993 79.070 1.00 41.08 70 PRO C CA 1
ATOM 2795 C C . PRO C 1 73 ? 47.585 43.479 78.859 1.00 41.65 70 PRO C C 1
ATOM 2796 O O . PRO C 1 73 ? 48.741 43.898 78.921 1.00 41.59 70 PRO C O 1
ATOM 2800 N N . THR C 1 74 ? 46.528 44.251 78.584 1.00 42.02 71 THR C N 1
ATOM 2801 C CA . THR C 1 74 ? 46.599 45.723 78.528 1.00 41.76 71 THR C CA 1
ATOM 2802 C C . THR C 1 74 ? 45.349 46.341 79.165 1.00 41.94 71 THR C C 1
ATOM 2803 O O . THR C 1 74 ? 44.417 45.629 79.550 1.00 41.08 71 THR C O 1
ATOM 2807 N N . SER C 1 75 ? 45.362 47.671 79.253 1.00 41.86 72 SER C N 1
ATOM 2808 C CA . SER C 1 75 ? 44.255 48.516 79.742 1.00 42.18 72 SER C CA 1
ATOM 2809 C C . SER C 1 75 ? 43.097 48.650 78.774 1.00 41.10 72 SER C C 1
ATOM 2810 O O . SER C 1 75 ? 42.114 49.300 79.096 1.00 40.98 72 SER C O 1
ATOM 2813 N N . LEU C 1 76 ? 43.242 48.119 77.568 1.00 40.71 73 LEU C N 1
ATOM 2814 C CA . LEU C 1 76 ? 42.176 48.186 76.570 1.00 40.44 73 LEU C CA 1
ATOM 2815 C C . LEU C 1 76 ? 40.922 47.503 77.103 1.00 39.12 73 LEU C C 1
ATOM 2816 O O . LEU C 1 76 ? 40.999 46.425 77.689 1.00 39.37 73 LEU C O 1
ATOM 2821 N N . ALA C 1 77 ? 39.781 48.165 76.937 1.00 37.96 74 ALA C N 1
ATOM 2822 C CA . ALA C 1 77 ? 38.474 47.590 77.243 1.00 36.80 74 ALA C CA 1
ATOM 2823 C C . ALA C 1 77 ? 38.296 46.252 76.526 1.00 36.81 74 ALA C C 1
ATOM 2824 O O . ALA C 1 77 ? 37.854 45.288 77.131 1.00 36.54 74 ALA C O 1
ATOM 2826 N N . ALA C 1 78 ? 38.654 46.201 75.249 1.00 36.78 75 ALA C N 1
ATOM 2827 C CA . ALA C 1 78 ? 38.512 44.988 74.453 1.00 37.89 75 ALA C CA 1
ATOM 2828 C C . ALA C 1 78 ? 39.365 43.809 74.954 1.00 38.65 75 ALA C C 1
ATOM 2829 O O . ALA C 1 78 ? 39.145 42.672 74.543 1.00 38.99 75 ALA C O 1
ATOM 2831 N N . HIS C 1 79 ? 40.315 44.088 75.856 1.00 39.61 76 HIS C N 1
ATOM 2832 C CA . HIS C 1 79 ? 41.224 43.084 76.424 1.00 39.80 76 HIS C CA 1
ATOM 2833 C C . HIS C 1 79 ? 40.828 42.585 77.824 1.00 39.44 76 HIS C C 1
ATOM 2834 O O . HIS C 1 79 ? 41.562 41.817 78.456 1.00 38.66 76 HIS C O 1
ATOM 2841 N N . GLN C 1 80 ? 39.696 43.047 78.332 1.00 39.32 77 GLN C N 1
ATOM 2842 C CA . GLN C 1 80 ? 39.368 42.794 79.726 1.00 39.08 77 GLN C CA 1
ATOM 2843 C C . GLN C 1 80 ? 38.762 41.410 79.957 1.00 39.06 77 GLN C C 1
ATOM 2844 O O . GLN C 1 80 ? 38.463 41.054 81.073 1.00 39.74 77 GLN C O 1
ATOM 2850 N N . LYS C 1 81 ? 38.591 40.624 78.902 1.00 38.79 78 LYS C N 1
ATOM 2851 C CA . LYS C 1 81 ? 38.109 39.267 79.073 1.00 38.30 78 LYS C CA 1
ATOM 2852 C C . LYS C 1 81 ? 39.269 38.259 78.943 1.00 37.97 78 LYS C C 1
ATOM 2853 O O . LYS C 1 81 ? 39.073 37.058 78.655 1.00 36.59 78 LYS C O 1
ATOM 2859 N N . GLN C 1 82 ? 40.477 38.763 79.197 1.00 37.11 79 GLN C N 1
ATOM 2860 C CA . GLN C 1 82 ? 41.664 37.961 79.100 1.00 38.72 79 GLN C CA 1
ATOM 2861 C C . GLN C 1 82 ? 42.549 38.163 80.323 1.00 39.22 79 GLN C C 1
ATOM 2862 O O . GLN C 1 82 ? 42.636 39.284 80.849 1.00 39.51 79 GLN C O 1
ATOM 2868 N N . TRP C 1 83 ? 43.162 37.072 80.789 1.00 39.38 80 TRP C N 1
ATOM 2869 C CA . TRP C 1 83 ? 44.176 37.138 81.836 1.00 40.62 80 TRP C CA 1
ATOM 2870 C C . TRP C 1 83 ? 45.563 36.762 81.344 1.00 41.53 80 TRP C C 1
ATOM 2871 O O . TRP C 1 83 ? 45.774 35.668 80.813 1.00 40.87 80 TRP C O 1
ATOM 2882 N N . LEU C 1 84 ? 46.504 37.676 81.544 1.00 42.77 81 LEU C N 1
ATOM 2883 C CA . LEU C 1 84 ? 47.919 37.374 81.438 1.00 43.97 81 LEU C CA 1
ATOM 2884 C C . LEU C 1 84 ? 48.349 36.752 82.754 1.00 45.11 81 LEU C C 1
ATOM 2885 O O . LEU C 1 84 ? 48.190 37.369 83.800 1.00 45.65 81 LEU C O 1
ATOM 2890 N N . LEU C 1 85 ? 48.901 35.544 82.721 1.00 45.62 82 LEU C N 1
ATOM 2891 C CA . LEU C 1 85 ? 49.221 34.863 83.979 1.00 47.13 82 LEU C CA 1
ATOM 2892 C C . LEU C 1 85 ? 50.711 34.697 84.328 1.00 48.03 82 LEU C C 1
ATOM 2893 O O . LEU C 1 85 ? 51.571 34.605 83.459 1.00 47.59 82 LEU C O 1
ATOM 2898 N N . SER C 1 86 ? 50.977 34.658 85.627 1.00 49.84 83 SER C N 1
ATOM 2899 C CA . SER C 1 86 ? 52.326 34.551 86.168 1.00 52.15 83 SER C CA 1
ATOM 2900 C C . SER C 1 86 ? 52.310 33.508 87.276 1.00 52.91 83 SER C C 1
ATOM 2901 O O . SER C 1 86 ? 51.566 33.663 88.239 1.00 52.99 83 SER C O 1
ATOM 2904 N N . ILE C 1 87 ? 53.126 32.461 87.146 1.00 54.29 84 ILE C N 1
ATOM 2905 C CA . ILE C 1 87 ? 53.202 31.397 88.153 1.00 56.05 84 ILE C CA 1
ATOM 2906 C C . ILE C 1 87 ? 54.582 31.271 88.806 1.00 57.54 84 ILE C C 1
ATOM 2907 O O . ILE C 1 87 ? 55.592 31.151 88.118 1.00 57.62 84 ILE C O 1
ATOM 2912 N N . GLY C 1 88 ? 54.600 31.264 90.139 1.00 59.29 85 GLY C N 1
ATOM 2913 C CA . GLY C 1 88 ? 55.823 31.042 90.915 1.00 61.48 85 GLY C CA 1
ATOM 2914 C C . GLY C 1 88 ? 55.667 29.871 91.864 1.00 63.08 85 GLY C C 1
ATOM 2915 O O . GLY C 1 88 ? 54.685 29.794 92.604 1.00 63.15 85 GLY C O 1
ATOM 2916 N N . VAL C 1 89 ? 56.625 28.943 91.825 1.00 64.78 86 VAL C N 1
ATOM 2917 C CA . VAL C 1 89 ? 56.608 27.742 92.681 1.00 66.24 86 VAL C CA 1
ATOM 2918 C C . VAL C 1 89 ? 57.896 27.663 93.514 1.00 67.69 86 VAL C C 1
ATOM 2919 O O . VAL C 1 89 ? 59.011 27.787 92.969 1.00 67.58 86 VAL C O 1
ATOM 2923 N N . SER C 1 90 ? 57.736 27.475 94.829 1.00 69.15 87 SER C N 1
ATOM 2924 C CA . SER C 1 90 ? 58.872 27.422 95.760 1.00 70.53 87 SER C CA 1
ATOM 2925 C C . SER C 1 90 ? 59.873 26.310 95.427 1.00 71.61 87 SER C C 1
ATOM 2926 O O . SER C 1 90 ? 59.471 25.198 95.042 1.00 70.72 87 SER C O 1
ATOM 2929 N N . PRO C 1 91 ? 61.184 26.630 95.541 1.00 72.97 88 PRO C N 1
ATOM 2930 C CA . PRO C 1 91 ? 62.301 25.681 95.417 1.00 74.06 88 PRO C CA 1
ATOM 2931 C C . PRO C 1 91 ? 62.093 24.399 96.226 1.00 74.98 88 PRO C C 1
ATOM 2932 O O . PRO C 1 91 ? 62.441 23.315 95.753 1.00 74.98 88 PRO C O 1
ATOM 2936 N N . ASP C 1 92 ? 61.516 24.535 97.422 1.00 76.10 89 ASP C N 1
ATOM 2937 C CA . ASP C 1 92 ? 61.311 23.409 98.338 1.00 77.19 89 ASP C CA 1
ATOM 2938 C C . ASP C 1 92 ? 59.997 22.645 98.117 1.00 77.45 89 ASP C C 1
ATOM 2939 O O . ASP C 1 92 ? 59.686 21.719 98.875 1.00 77.54 89 ASP C O 1
ATOM 2944 N N . PHE C 1 93 ? 59.236 23.023 97.087 1.00 77.68 90 PHE C N 1
ATOM 2945 C CA . PHE C 1 93 ? 57.957 22.363 96.780 1.00 77.68 90 PHE C CA 1
ATOM 2946 C C . PHE C 1 93 ? 57.822 21.883 95.332 1.00 77.70 90 PHE C C 1
ATOM 2947 O O . PHE C 1 93 ? 56.723 21.894 94.759 1.00 77.73 90 PHE C O 1
ATOM 2955 N N . GLN C 1 94 ? 58.930 21.447 94.745 1.00 77.53 91 GLN C N 1
ATOM 2956 C CA . GLN C 1 94 ? 58.908 20.939 93.380 1.00 77.66 91 GLN C CA 1
ATOM 2957 C C . GLN C 1 94 ? 58.293 19.539 93.350 1.00 77.39 91 GLN C C 1
ATOM 2958 O O . GLN C 1 94 ? 58.190 18.885 94.385 1.00 77.60 91 GLN C O 1
ATOM 2964 N N . ASP C 1 95 ? 57.851 19.101 92.172 1.00 77.04 92 ASP C N 1
ATOM 2965 C CA . ASP C 1 95 ? 57.256 17.764 91.978 1.00 76.74 92 ASP C CA 1
ATOM 2966 C C . ASP C 1 95 ? 55.973 17.480 92.769 1.00 76.14 92 ASP C C 1
ATOM 2967 O O . ASP C 1 95 ? 55.397 16.396 92.655 1.00 76.17 92 ASP C O 1
ATOM 2972 N N . GLN C 1 96 ? 55.517 18.449 93.553 1.00 75.36 93 GLN C N 1
ATOM 2973 C CA . GLN C 1 96 ? 54.280 18.283 94.311 1.00 74.83 93 GLN C CA 1
ATOM 2974 C C . GLN C 1 96 ? 53.017 18.689 93.512 1.00 73.76 93 GLN C C 1
ATOM 2975 O O . GLN C 1 96 ? 51.905 18.666 94.052 1.00 73.84 93 GLN C O 1
ATOM 2981 N N . GLY C 1 97 ? 53.195 19.039 92.233 1.00 72.25 94 GLY C N 1
ATOM 2982 C CA . GLY C 1 97 ? 52.086 19.455 91.361 1.00 70.19 94 GLY C CA 1
ATOM 2983 C C . GLY C 1 97 ? 51.445 20.778 91.771 1.00 68.66 94 GLY C C 1
ATOM 2984 O O . GLY C 1 97 ? 50.248 20.996 91.559 1.00 68.12 94 GLY C O 1
ATOM 2985 N N . ILE C 1 98 ? 52.255 21.649 92.369 1.00 67.24 95 ILE C N 1
ATOM 2986 C CA . ILE C 1 98 ? 51.837 22.980 92.816 1.00 65.70 95 ILE C CA 1
ATOM 2987 C C . ILE C 1 98 ? 51.386 23.852 91.637 1.00 64.59 95 ILE C C 1
ATOM 2988 O O . ILE C 1 98 ? 50.345 24.520 91.707 1.00 64.09 95 ILE C O 1
ATOM 2993 N N . GLY C 1 99 ? 52.175 23.828 90.560 1.00 62.87 96 GLY C N 1
ATOM 2994 C CA . GLY C 1 99 ? 51.884 24.593 89.348 1.00 60.62 96 GLY C CA 1
ATOM 2995 C C . GLY C 1 99 ? 50.527 24.226 88.787 1.00 58.94 96 GLY C C 1
ATOM 2996 O O . GLY C 1 99 ? 49.688 25.098 88.559 1.00 58.39 96 GLY C O 1
ATOM 2997 N N . GLY C 1 100 ? 50.316 22.925 88.595 1.00 57.29 97 GLY C N 1
ATOM 2998 C CA . GLY C 1 100 ? 49.074 22.382 88.057 1.00 55.64 97 GLY C CA 1
ATOM 2999 C C . GLY C 1 100 ? 47.840 22.715 88.865 1.00 55.28 97 GLY C C 1
ATOM 3000 O O . GLY C 1 100 ? 46.780 22.942 88.294 1.00 55.28 97 GLY C O 1
ATOM 3001 N N . SER C 1 101 ? 47.975 22.742 90.192 1.00 54.63 98 SER C N 1
ATOM 3002 C CA . SER C 1 101 ? 46.872 23.115 91.105 1.00 54.60 98 SER C CA 1
ATOM 3003 C C . SER C 1 101 ? 46.517 24.599 91.019 1.00 53.88 98 SER C C 1
ATOM 3004 O O . SER C 1 101 ? 45.337 24.973 91.040 1.00 53.16 98 SER C O 1
ATOM 3007 N N . LEU C 1 102 ? 47.555 25.432 90.967 1.00 53.74 99 LEU C N 1
ATOM 3008 C CA . LEU C 1 102 ? 47.414 26.872 90.749 1.00 53.56 99 LEU C CA 1
ATOM 3009 C C . LEU C 1 102 ? 46.714 27.163 89.429 1.00 53.61 99 LEU C C 1
ATOM 3010 O O . LEU C 1 102 ? 45.760 27.936 89.373 1.00 53.94 99 LEU C O 1
ATOM 3015 N N . LEU C 1 103 ? 47.187 26.517 88.374 1.00 54.05 100 LEU C N 1
ATOM 3016 C CA . LEU C 1 103 ? 46.659 26.706 87.035 1.00 54.48 100 LEU C CA 1
ATOM 3017 C C . LEU C 1 103 ? 45.201 26.235 86.929 1.00 54.81 100 LEU C C 1
ATOM 3018 O O . LEU C 1 103 ? 44.337 26.948 86.404 1.00 54.71 100 LEU C O 1
ATOM 3023 N N . SER C 1 104 ? 44.928 25.043 87.450 1.00 54.97 101 SER C N 1
ATOM 3024 C CA . SER C 1 104 ? 43.573 24.500 87.469 1.00 55.52 101 SER C CA 1
ATOM 3025 C C . SER C 1 104 ? 42.604 25.385 88.275 1.00 55.39 101 SER C C 1
ATOM 3026 O O . SER C 1 104 ? 41.440 25.542 87.912 1.00 55.63 101 SER C O 1
ATOM 3029 N N . TYR C 1 105 ? 43.097 25.952 89.368 1.00 55.21 102 TYR C N 1
ATOM 3030 C CA . TYR C 1 105 ? 42.324 26.887 90.166 1.00 55.38 102 TYR C CA 1
ATOM 3031 C C . TYR C 1 105 ? 41.950 28.149 89.361 1.00 54.90 102 TYR C C 1
ATOM 3032 O O . TYR C 1 105 ? 40.788 28.607 89.372 1.00 54.45 102 TYR C O 1
ATOM 3041 N N . ILE C 1 106 ? 42.936 28.710 88.666 1.00 53.68 103 ILE C N 1
ATOM 3042 C CA . ILE C 1 106 ? 42.693 29.936 87.917 1.00 53.01 103 ILE C CA 1
ATOM 3043 C C . ILE C 1 106 ? 41.738 29.714 86.738 1.00 52.14 103 ILE C C 1
ATOM 3044 O O . ILE C 1 106 ? 41.001 30.617 86.376 1.00 51.42 103 ILE C O 1
ATOM 3049 N N . LYS C 1 107 ? 41.731 28.505 86.174 1.00 51.73 104 LYS C N 1
ATOM 3050 C CA . LYS C 1 107 ? 40.790 28.154 85.109 1.00 51.57 104 LYS C CA 1
ATOM 3051 C C . LYS C 1 107 ? 39.331 28.174 85.589 1.00 52.25 104 LYS C C 1
ATOM 3052 O O . LYS C 1 107 ? 38.448 28.584 84.846 1.00 51.98 104 LYS C O 1
ATOM 3058 N N . ASP C 1 108 ? 39.098 27.720 86.824 1.00 53.49 105 ASP C N 1
ATOM 3059 C CA . ASP C 1 108 ? 37.796 27.792 87.499 1.00 54.90 105 ASP C CA 1
ATOM 3060 C C . ASP C 1 108 ? 37.387 29.231 87.838 1.00 55.25 105 ASP C C 1
ATOM 3061 O O . ASP C 1 108 ? 36.255 29.626 87.574 1.00 55.15 105 ASP C O 1
ATOM 3074 N N . ALA C 1 110 ? 38.515 31.903 86.337 1.00 55.89 107 ALA C N 1
ATOM 3075 C CA . ALA C 1 110 ? 38.306 32.590 85.067 1.00 55.93 107 ALA C CA 1
ATOM 3076 C C . ALA C 1 110 ? 36.870 32.370 84.602 1.00 56.29 107 ALA C C 1
ATOM 3077 O O . ALA C 1 110 ? 36.192 33.311 84.193 1.00 55.25 107 ALA C O 1
ATOM 3079 N N . GLU C 1 111 ? 36.421 31.116 84.695 1.00 57.44 108 GLU C N 1
ATOM 3080 C CA . GLU C 1 111 ? 35.074 30.715 84.284 1.00 58.96 108 GLU C CA 1
ATOM 3081 C C . GLU C 1 111 ? 33.968 31.529 84.969 1.00 58.21 108 GLU C C 1
ATOM 3082 O O . GLU C 1 111 ? 32.975 31.883 84.325 1.00 58.72 108 GLU C O 1
ATOM 3088 N N . ILE C 1 112 ? 34.157 31.851 86.251 1.00 57.82 109 ILE C N 1
ATOM 3089 C CA . ILE C 1 112 ? 33.216 32.705 86.986 1.00 56.86 109 ILE C CA 1
ATOM 3090 C C . ILE C 1 112 ? 33.452 34.218 86.838 1.00 56.11 109 ILE C C 1
ATOM 3091 O O . ILE C 1 112 ? 32.512 35.009 86.994 1.00 56.93 109 ILE C O 1
ATOM 3096 N N . SER C 1 113 ? 34.697 34.630 86.592 1.00 54.36 110 SER C N 1
ATOM 3097 C CA . SER C 1 113 ? 35.029 36.045 86.469 1.00 52.37 110 SER C CA 1
ATOM 3098 C C . SER C 1 113 ? 34.642 36.586 85.098 1.00 51.42 110 SER C C 1
ATOM 3099 O O . SER C 1 113 ? 34.799 37.794 84.827 1.00 51.54 110 SER C O 1
ATOM 3102 N N . GLY C 1 114 ? 34.169 35.684 84.235 1.00 49.60 111 GLY C N 1
ATOM 3103 C CA . GLY C 1 114 ? 33.814 35.983 82.850 1.00 47.61 111 GLY C CA 1
ATOM 3104 C C . GLY C 1 114 ? 35.003 36.022 81.902 1.00 46.25 111 GLY C C 1
ATOM 3105 O O . GLY C 1 114 ? 34.908 36.555 80.795 1.00 46.18 111 GLY C O 1
ATOM 3106 N N . ILE C 1 115 ? 36.126 35.455 82.331 1.00 44.69 112 ILE C N 1
ATOM 3107 C CA . ILE C 1 115 ? 37.339 35.447 81.515 1.00 42.57 112 ILE C CA 1
ATOM 3108 C C . ILE C 1 115 ? 37.275 34.348 80.464 1.00 42.22 112 ILE C C 1
ATOM 3109 O O . ILE C 1 115 ? 37.004 33.187 80.779 1.00 42.38 112 ILE C O 1
ATOM 3114 N N . HIS C 1 116 ? 37.529 34.748 79.216 1.00 40.59 113 HIS C N 1
ATOM 3115 C CA . HIS C 1 116 ? 37.416 33.913 78.051 1.00 38.95 113 HIS C CA 1
ATOM 3116 C C . HIS C 1 116 ? 38.755 33.262 77.683 1.00 38.92 113 HIS C C 1
ATOM 3117 O O . HIS C 1 116 ? 38.793 32.148 77.172 1.00 37.52 113 HIS C O 1
ATOM 3124 N N . LYS C 1 117 ? 39.855 33.960 77.956 1.00 38.87 114 LYS C N 1
ATOM 3125 C CA . LYS C 1 117 ? 41.154 33.556 77.427 1.00 38.76 114 LYS C CA 1
ATOM 3126 C C . LYS C 1 117 ? 42.225 33.767 78.470 1.00 39.13 114 LYS C C 1
ATOM 3127 O O . LYS C 1 117 ? 42.216 34.779 79.178 1.00 39.59 114 LYS C O 1
ATOM 3133 N N . LEU C 1 118 ? 43.147 32.806 78.558 1.00 39.25 115 LEU C N 1
ATOM 3134 C CA . LEU C 1 118 ? 44.315 32.909 79.413 1.00 39.46 115 LEU C CA 1
ATOM 3135 C C . LEU C 1 118 ? 45.487 32.943 78.468 1.00 39.49 115 LEU C C 1
ATOM 3136 O O . LEU C 1 118 ? 45.460 32.231 77.452 1.00 39.74 115 LEU C O 1
ATOM 3141 N N . SER C 1 119 ? 46.492 33.757 78.774 1.00 38.61 116 SER C N 1
ATOM 3142 C CA . SER C 1 119 ? 47.721 33.783 77.973 1.00 39.53 116 SER C CA 1
ATOM 3143 C C . SER C 1 119 ? 48.971 34.083 78.788 1.00 38.58 116 SER C C 1
ATOM 3144 O O . SER C 1 119 ? 48.902 34.527 79.918 1.00 38.60 116 SER C O 1
ATOM 3147 N N . LEU C 1 120 ? 50.121 33.818 78.184 1.00 38.64 117 LEU C N 1
ATOM 3148 C CA . LEU C 1 120 ? 51.403 34.256 78.699 1.00 37.96 117 LEU C CA 1
ATOM 3149 C C . LEU C 1 120 ? 52.437 34.015 77.650 1.00 37.39 117 LEU C C 1
ATOM 3150 O O . LEU C 1 120 ? 52.165 33.363 76.643 1.00 36.71 117 LEU C O 1
ATOM 3155 N N . ARG C 1 121 ? 53.621 34.574 77.891 1.00 37.78 118 ARG C N 1
ATOM 3156 C CA . ARG C 1 121 ? 54.737 34.519 76.965 1.00 38.06 118 ARG C CA 1
ATOM 3157 C C . ARG C 1 121 ? 55.869 33.764 77.635 1.00 37.65 118 ARG C C 1
ATOM 3158 O O . ARG C 1 121 ? 56.057 33.872 78.818 1.00 36.39 118 ARG C O 1
ATOM 3166 N N . VAL C 1 122 ? 56.612 32.988 76.864 1.00 38.45 119 VAL C N 1
ATOM 3167 C CA . VAL C 1 122 ? 57.667 32.144 77.429 1.00 39.52 119 VAL C CA 1
ATOM 3168 C C . VAL C 1 122 ? 58.836 32.141 76.441 1.00 39.26 119 VAL C C 1
ATOM 3169 O O . VAL C 1 122 ? 58.633 32.048 75.241 1.00 38.24 119 VAL C O 1
ATOM 3181 N N . ALA C 1 124 ? 61.860 31.047 74.194 1.00 43.49 121 ALA C N 1
ATOM 3182 C CA . ALA C 1 124 ? 62.038 29.842 73.390 1.00 45.56 121 ALA C CA 1
ATOM 3183 C C . ALA C 1 124 ? 62.902 28.801 74.110 1.00 46.94 121 ALA C C 1
ATOM 3184 O O . ALA C 1 124 ? 62.709 27.600 73.913 1.00 47.47 121 ALA C O 1
ATOM 3186 N N . THR C 1 125 ? 63.813 29.277 74.967 1.00 48.37 122 THR C N 1
ATOM 3187 C CA . THR C 1 125 ? 64.729 28.429 75.725 1.00 49.77 122 THR C CA 1
ATOM 3188 C C . THR C 1 125 ? 64.135 27.839 77.021 1.00 50.29 122 THR C C 1
ATOM 3189 O O . THR C 1 125 ? 64.734 26.936 77.624 1.00 50.74 122 THR C O 1
ATOM 3193 N N . ASN C 1 126 ? 62.992 28.351 77.484 1.00 49.96 123 ASN C N 1
ATOM 3194 C CA . ASN C 1 126 ? 62.420 27.834 78.729 1.00 50.12 123 ASN C CA 1
ATOM 3195 C C . ASN C 1 126 ? 61.582 26.584 78.428 1.00 50.20 123 ASN C C 1
ATOM 3196 O O . ASN C 1 126 ? 60.343 26.588 78.488 1.00 49.61 123 ASN C O 1
ATOM 3201 N N . GLN C 1 127 ? 62.303 25.509 78.113 1.00 50.22 124 GLN C N 1
ATOM 3202 C CA . GLN C 1 127 ? 61.727 24.284 77.589 1.00 51.16 124 GLN C CA 1
ATOM 3203 C C . GLN C 1 127 ? 60.785 23.632 78.553 1.00 50.75 124 GLN C C 1
ATOM 3204 O O . GLN C 1 127 ? 59.785 23.033 78.141 1.00 50.37 124 GLN C O 1
ATOM 3210 N N . GLU C 1 128 ? 61.084 23.758 79.839 1.00 50.72 125 GLU C N 1
ATOM 3211 C CA . GLU C 1 128 ? 60.213 23.157 80.832 1.00 51.41 125 GLU C CA 1
ATOM 3212 C C . GLU C 1 128 ? 58.937 23.951 81.122 1.00 49.68 125 GLU C C 1
ATOM 3213 O O . GLU C 1 128 ? 57.913 23.365 81.461 1.00 49.62 125 GLU C O 1
ATOM 3219 N N . ALA C 1 129 ? 58.981 25.277 80.994 1.00 48.23 126 ALA C N 1
ATOM 3220 C CA . ALA C 1 129 ? 57.729 26.044 81.066 1.00 46.43 126 ALA C CA 1
ATOM 3221 C C . ALA C 1 129 ? 56.830 25.730 79.870 1.00 44.98 126 ALA C C 1
ATOM 3222 O O . ALA C 1 129 ? 55.637 25.581 80.039 1.00 44.75 126 ALA C O 1
ATOM 3224 N N . ILE C 1 130 ? 57.416 25.582 78.685 1.00 44.07 127 ILE C N 1
ATOM 3225 C CA . ILE C 1 130 ? 56.669 25.282 77.467 1.00 44.01 127 ILE C CA 1
ATOM 3226 C C . ILE C 1 130 ? 55.961 23.935 77.572 1.00 44.72 127 ILE C C 1
ATOM 3227 O O . ILE C 1 130 ? 54.752 23.837 77.318 1.00 44.06 127 ILE C O 1
ATOM 3232 N N . ARG C 1 131 ? 56.719 22.916 77.989 1.00 44.73 128 ARG C N 1
ATOM 3233 C CA . ARG C 1 131 ? 56.197 21.595 78.274 1.00 44.75 128 ARG C CA 1
ATOM 3234 C C . ARG C 1 131 ? 55.048 21.658 79.266 1.00 43.58 128 ARG C C 1
ATOM 3235 O O . ARG C 1 131 ? 53.997 21.042 79.039 1.00 41.77 128 ARG C O 1
ATOM 3243 N N . PHE C 1 132 ? 55.270 22.391 80.361 1.00 42.39 129 PHE C N 1
ATOM 3244 C CA . PHE C 1 132 ? 54.256 22.597 81.389 1.00 42.42 129 PHE C CA 1
ATOM 3245 C C . PHE C 1 132 ? 52.941 23.126 80.802 1.00 42.09 129 PHE C C 1
ATOM 3246 O O . PHE C 1 132 ? 51.885 22.534 80.994 1.00 42.44 129 PHE C O 1
ATOM 3254 N N . TYR C 1 133 ? 53.017 24.233 80.068 1.00 41.42 130 TYR C N 1
ATOM 3255 C CA . TYR C 1 133 ? 51.830 24.848 79.495 1.00 41.05 130 TYR C CA 1
ATOM 3256 C C . TYR C 1 133 ? 51.146 23.982 78.431 1.00 41.39 130 TYR C C 1
ATOM 3257 O O . TYR C 1 133 ? 49.912 23.902 78.412 1.00 41.12 130 TYR C O 1
ATOM 3266 N N . GLU C 1 134 ? 51.940 23.326 77.585 1.00 41.37 131 GLU C N 1
ATOM 3267 C CA . GLU C 1 134 ? 51.445 22.302 76.649 1.00 42.49 131 GLU C CA 1
ATOM 3268 C C . GLU C 1 134 ? 50.716 21.157 77.366 1.00 42.33 131 GLU C C 1
ATOM 3269 O O . GLU C 1 134 ? 49.634 20.745 76.950 1.00 42.95 131 GLU C O 1
ATOM 3275 N N . LYS C 1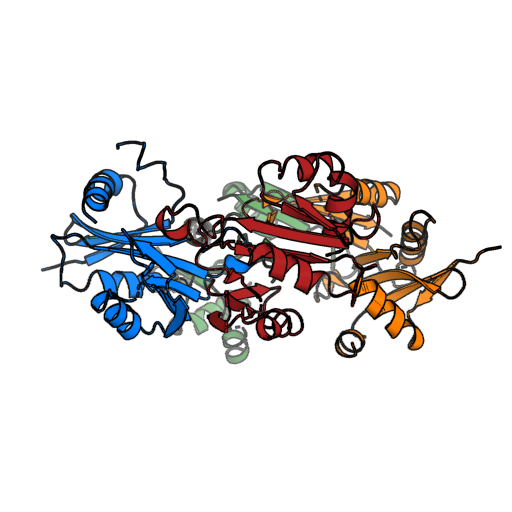 135 ? 51.325 20.655 78.436 1.00 42.35 132 LYS C N 1
ATOM 3276 C CA . LYS C 1 135 ? 50.764 19.593 79.257 1.00 42.60 132 LYS C CA 1
ATOM 3277 C C . LYS C 1 135 ? 49.381 19.991 79.761 1.00 42.40 132 LYS C C 1
ATOM 3278 O O . LYS C 1 135 ? 48.472 19.164 79.776 1.00 42.62 132 LYS C O 1
ATOM 3284 N N . HIS C 1 136 ? 49.225 21.257 80.159 1.00 41.49 133 HIS C N 1
ATOM 3285 C CA . HIS C 1 136 ? 47.912 21.771 80.628 1.00 40.08 133 HIS C CA 1
ATOM 3286 C C . HIS C 1 136 ? 47.017 22.480 79.610 1.00 39.19 133 HIS C C 1
ATOM 3287 O O . HIS C 1 136 ? 46.171 23.302 79.985 1.00 38.92 133 HIS C O 1
ATOM 3294 N N . GLY C 1 137 ? 47.201 22.151 78.337 1.00 38.02 134 GLY C N 1
ATOM 3295 C CA . GLY C 1 137 ? 46.218 22.463 77.292 1.00 37.93 134 GLY C CA 1
ATOM 3296 C C . GLY C 1 137 ? 46.398 23.763 76.525 1.00 37.65 134 GLY C C 1
ATOM 3297 O O . GLY C 1 137 ? 45.578 24.100 75.662 1.00 36.50 134 GLY C O 1
ATOM 3298 N N . PHE C 1 138 ? 47.461 24.502 76.849 1.00 37.80 135 PHE C N 1
ATOM 3299 C CA . PHE C 1 138 ? 47.768 25.745 76.146 1.00 38.15 135 PHE C CA 1
ATOM 3300 C C . PHE C 1 138 ? 48.293 25.423 74.777 1.00 38.44 135 PHE C C 1
ATOM 3301 O O . PHE C 1 138 ? 49.015 24.457 74.589 1.00 39.02 135 PHE C O 1
ATOM 3309 N N . VAL C 1 139 ? 47.926 26.257 73.818 1.00 39.07 136 VAL C N 1
ATOM 3310 C CA . VAL C 1 139 ? 48.410 26.146 72.455 1.00 39.00 136 VAL C CA 1
ATOM 3311 C C . VAL C 1 139 ? 49.244 27.391 72.091 1.00 38.76 136 VAL C C 1
ATOM 3312 O O . VAL C 1 139 ? 48.988 28.488 72.585 1.00 38.50 136 VAL C O 1
ATOM 3316 N N . GLN C 1 140 ? 50.208 27.209 71.199 1.00 38.24 137 GLN C N 1
ATOM 3317 C CA . GLN C 1 140 ? 51.030 28.285 70.708 1.00 38.33 137 GLN C CA 1
ATOM 3318 C C . GLN C 1 140 ? 50.267 29.220 69.751 1.00 38.49 137 GLN C C 1
ATOM 3319 O O . GLN C 1 140 ? 49.600 28.771 68.820 1.00 37.51 137 GLN C O 1
ATOM 3325 N N . GLU C 1 141 ? 50.392 30.521 70.003 1.00 38.25 138 GLU C N 1
ATOM 3326 C CA . GLU C 1 141 ? 49.732 31.550 69.198 1.00 38.30 138 GLU C CA 1
ATOM 3327 C C . GLU C 1 141 ? 50.708 32.474 68.494 1.00 37.32 138 GLU C C 1
ATOM 3328 O O . GLU C 1 141 ? 50.349 33.130 67.513 1.00 38.27 138 GLU C O 1
ATOM 3334 N N . ALA C 1 142 ? 51.941 32.513 68.988 1.00 35.73 139 ALA C N 1
ATOM 3335 C CA . ALA C 1 142 ? 52.947 33.442 68.506 1.00 34.96 139 ALA C CA 1
ATOM 3336 C C . ALA C 1 142 ? 54.352 32.841 68.610 1.00 34.81 139 ALA C C 1
ATOM 3337 O O . ALA C 1 142 ? 54.674 32.156 69.562 1.00 33.97 139 ALA C O 1
ATOM 3339 N N . HIS C 1 143 ? 55.174 33.118 67.613 1.00 34.64 140 HIS C N 1
ATOM 3340 C CA . HIS C 1 143 ? 56.584 32.813 67.693 1.00 36.04 140 HIS C CA 1
ATOM 3341 C C . HIS C 1 143 ? 57.286 34.113 67.275 1.00 35.21 140 HIS C C 1
ATOM 3342 O O . HIS C 1 143 ? 57.354 34.412 66.099 1.00 34.59 140 HIS C O 1
ATOM 3349 N N . PHE C 1 144 ? 57.747 34.889 68.251 1.00 35.16 141 PHE C N 1
ATOM 3350 C CA . PHE C 1 144 ? 58.377 36.183 67.971 1.00 35.37 141 PHE C CA 1
ATOM 3351 C C . PHE C 1 144 ? 59.858 35.949 67.788 1.00 35.90 141 PHE C C 1
ATOM 3352 O O . PHE C 1 144 ? 60.551 35.562 68.728 1.00 34.83 141 PHE C O 1
ATOM 3360 N N . LYS C 1 145 ? 60.348 36.196 66.582 1.00 37.23 142 LYS C N 1
ATOM 3361 C CA . LYS C 1 145 ? 61.749 35.917 66.307 1.00 39.11 142 LYS C CA 1
ATOM 3362 C C . LYS C 1 145 ? 62.586 37.135 66.623 1.00 39.26 142 LYS C C 1
ATOM 3363 O O . LYS C 1 145 ? 62.161 38.272 66.376 1.00 38.61 142 LYS C O 1
ATOM 3369 N N . GLU C 1 146 ? 63.761 36.879 67.202 1.00 40.08 143 GLU C N 1
ATOM 3370 C CA . GLU C 1 146 ? 64.757 37.906 67.513 1.00 40.78 143 GLU C CA 1
ATOM 3371 C C . GLU C 1 146 ? 64.138 39.090 68.233 1.00 40.13 143 GLU C C 1
ATOM 3372 O O . GLU C 1 146 ? 64.313 40.242 67.850 1.00 39.73 143 GLU C O 1
ATOM 3378 N N . GLU C 1 147 ? 63.429 38.738 69.296 1.00 40.08 144 GLU C N 1
ATOM 3379 C CA . GLU C 1 147 ? 62.488 39.582 70.009 1.00 39.59 144 GLU C CA 1
ATOM 3380 C C . GLU C 1 147 ? 63.123 40.338 71.174 1.00 40.27 144 GLU C C 1
ATOM 3381 O O . GLU C 1 147 ? 62.795 41.507 71.413 1.00 40.63 144 GLU C O 1
ATOM 3387 N N . PHE C 1 148 ? 63.972 39.638 71.924 1.00 40.17 145 PHE C N 1
ATOM 3388 C CA . PHE C 1 148 ? 64.631 40.190 73.089 1.00 41.23 145 PHE C CA 1
ATOM 3389 C C . PHE C 1 148 ? 66.129 40.229 72.856 1.00 41.35 145 PHE C C 1
ATOM 3390 O O . PHE C 1 148 ? 66.750 39.226 72.486 1.00 42.03 145 PHE C O 1
ATOM 3398 N N . TYR C 1 149 ? 66.696 41.410 73.030 1.00 41.38 146 TYR C N 1
ATOM 3399 C CA . TYR C 1 149 ? 68.128 41.596 72.901 1.00 42.13 146 TYR C CA 1
ATOM 3400 C C . TYR C 1 149 ? 68.788 41.327 74.253 1.00 42.70 146 TYR C C 1
ATOM 3401 O O . TYR C 1 149 ? 68.488 41.996 75.247 1.00 41.70 146 TYR C O 1
ATOM 3410 N N . ILE C 1 150 ? 69.672 40.338 74.286 1.00 43.59 147 ILE C N 1
ATOM 3411 C CA . ILE C 1 150 ? 70.323 39.941 75.542 1.00 45.08 147 ILE C CA 1
ATOM 3412 C C . ILE C 1 150 ? 71.824 39.782 75.332 1.00 45.56 147 ILE C C 1
ATOM 3413 O O . ILE C 1 150 ? 72.255 38.819 74.707 1.00 45.43 147 ILE C O 1
ATOM 3418 N N . ASN C 1 151 ? 72.591 40.754 75.837 1.00 46.47 148 ASN C N 1
ATOM 3419 C CA . ASN C 1 151 ? 74.062 40.770 75.783 1.00 47.48 148 ASN C CA 1
ATOM 3420 C C . ASN C 1 151 ? 74.628 40.492 74.391 1.00 47.06 148 ASN C C 1
ATOM 3421 O O . ASN C 1 151 ? 75.390 39.560 74.192 1.00 47.93 148 ASN C O 1
ATOM 3426 N N . GLY C 1 152 ? 74.221 41.286 73.417 1.00 46.52 149 GLY C N 1
ATOM 3427 C CA . GLY C 1 152 ? 74.680 41.097 72.059 1.00 45.78 149 GLY C CA 1
ATOM 3428 C C . GLY C 1 152 ? 73.937 40.101 71.189 1.00 45.65 149 GLY C C 1
ATOM 3429 O O . GLY C 1 152 ? 74.190 40.050 69.987 1.00 45.80 149 GLY C O 1
ATOM 3430 N N A HIS C 1 153 ? 73.019 39.334 71.779 0.70 45.54 150 HIS C N 1
ATOM 3431 N N B HIS C 1 153 ? 73.057 39.286 71.777 0.30 45.30 150 HIS C N 1
ATOM 3432 C CA A HIS C 1 153 ? 72.276 38.323 71.025 0.70 45.75 150 HIS C CA 1
ATOM 3433 C CA B HIS C 1 153 ? 72.303 38.286 71.000 0.30 45.06 150 HIS C CA 1
ATOM 3434 C C A HIS C 1 153 ? 70.768 38.510 71.098 0.70 45.26 150 HIS C C 1
ATOM 3435 C C B HIS C 1 153 ? 70.783 38.424 71.129 0.30 44.99 150 HIS C C 1
ATOM 3436 O O A HIS C 1 153 ? 70.246 39.061 72.058 0.70 45.23 150 HIS C O 1
ATOM 3437 O O B HIS C 1 153 ? 70.274 38.872 72.154 0.30 44.95 150 HIS C O 1
ATOM 3450 N N . TYR C 1 154 ? 70.077 38.019 70.077 1.00 45.18 151 TYR C N 1
ATOM 3451 C CA . TYR C 1 154 ? 68.627 38.118 70.003 1.00 44.85 151 TYR C CA 1
ATOM 3452 C C . TYR C 1 154 ? 67.981 36.768 70.250 1.00 45.06 151 TYR C C 1
ATOM 3453 O O . TYR C 1 154 ? 68.417 35.758 69.728 1.00 45.12 151 TYR C O 1
ATOM 3462 N N . CYS C 1 155 ? 66.925 36.772 71.050 1.00 45.15 152 CYS C N 1
ATOM 3463 C CA . CYS C 1 155 ? 66.320 35.556 71.540 1.00 45.86 152 CYS C CA 1
ATOM 3464 C C . CYS C 1 155 ? 64.823 35.520 71.193 1.00 44.12 152 CYS C C 1
ATOM 3465 O O . CYS C 1 155 ? 64.143 36.558 71.199 1.00 43.30 152 CYS C O 1
ATOM 3468 N N . ASP C 1 156 ? 64.330 34.323 70.877 1.00 43.12 153 ASP C N 1
ATOM 3469 C CA . ASP C 1 156 ? 62.936 34.121 70.465 1.00 42.33 153 ASP C CA 1
ATOM 3470 C C . ASP C 1 156 ? 62.019 34.008 71.689 1.00 41.49 153 ASP C C 1
ATOM 3471 O O . ASP C 1 156 ? 62.439 33.611 72.772 1.00 39.98 153 ASP C O 1
ATOM 3476 N N . ASP C 1 157 ? 60.754 34.358 71.483 1.00 41.69 154 ASP C N 1
ATOM 3477 C CA . ASP C 1 157 ? 59.724 34.267 72.507 1.00 41.51 154 ASP C CA 1
ATOM 3478 C C . ASP C 1 157 ? 58.527 33.542 71.893 1.00 40.61 154 ASP C C 1
ATOM 3479 O O . ASP C 1 157 ? 58.337 33.573 70.688 1.00 39.77 154 ASP C O 1
ATOM 3484 N N . TYR C 1 158 ? 57.725 32.894 72.723 1.00 40.08 155 TYR C N 1
ATOM 3485 C CA . TYR C 1 158 ? 56.484 32.310 72.256 1.00 40.11 155 TYR C CA 1
ATOM 3486 C C . TYR C 1 158 ? 55.320 32.875 73.035 1.00 38.65 155 TYR C C 1
ATOM 3487 O O . TYR C 1 158 ? 55.454 33.182 74.197 1.00 38.45 155 TYR C O 1
ATOM 3496 N N . GLN C 1 159 ? 54.162 32.979 72.411 1.00 37.66 156 GLN C N 1
ATOM 3497 C CA . GLN C 1 159 ? 52.964 33.199 73.204 1.00 37.17 156 GLN C CA 1
ATOM 3498 C C . GLN C 1 159 ? 52.096 31.947 73.214 1.00 36.63 156 GLN C C 1
ATOM 3499 O O . GLN C 1 159 ? 51.880 31.328 72.177 1.00 36.60 156 GLN C O 1
ATOM 3505 N N . TYR C 1 160 ? 51.611 31.604 74.398 1.00 37.35 157 TYR C N 1
ATOM 3506 C CA . TYR C 1 160 ? 50.699 30.493 74.604 1.00 38.53 157 TYR C CA 1
ATOM 3507 C C . TYR C 1 160 ? 49.336 30.951 75.105 1.00 38.81 157 TYR C C 1
ATOM 3508 O O . TYR C 1 160 ? 49.224 31.912 75.890 1.00 38.74 157 TYR C O 1
ATOM 3517 N N . ALA C 1 161 ? 48.305 30.252 74.652 1.00 38.52 158 ALA C N 1
ATOM 3518 C CA . ALA C 1 161 ? 46.930 30.586 75.024 1.00 38.62 158 ALA C CA 1
ATOM 3519 C C . ALA C 1 161 ? 46.115 29.372 75.446 1.00 38.73 158 ALA C C 1
ATOM 3520 O O . ALA C 1 161 ? 46.281 28.269 74.892 1.00 37.75 158 ALA C O 1
ATOM 3522 N N . TYR C 1 162 ? 45.217 29.619 76.400 1.00 39.20 159 TYR C N 1
ATOM 3523 C CA . TYR C 1 162 ? 44.216 28.670 76.824 1.00 40.85 159 TYR C CA 1
ATOM 3524 C C . TYR C 1 162 ? 42.802 29.253 76.760 1.00 41.38 159 TYR C C 1
ATOM 3525 O O . TYR C 1 162 ? 42.517 30.318 77.306 1.00 41.06 159 TYR C O 1
ATOM 3534 N N . PHE C 1 163 ? 41.902 28.519 76.117 1.00 42.66 160 PHE C N 1
ATOM 3535 C CA . PHE C 1 163 ? 40.527 28.972 75.943 1.00 43.84 160 PHE C CA 1
ATOM 3536 C C . PHE C 1 163 ? 39.582 28.320 76.940 1.00 44.35 160 PHE C C 1
ATOM 3537 O O . PHE C 1 163 ? 39.390 27.094 76.956 1.00 44.40 160 PHE C O 1
ATOM 3545 N N . ILE C 1 164 ? 39.013 29.162 77.789 1.00 45.00 161 ILE C N 1
ATOM 3546 C CA . ILE C 1 164 ? 38.134 28.727 78.859 1.00 45.57 161 ILE C CA 1
ATOM 3547 C C . ILE C 1 164 ? 36.922 28.035 78.244 1.00 46.90 161 ILE C C 1
ATOM 3548 O O . ILE C 1 164 ? 36.393 28.479 77.214 1.00 47.78 161 ILE C O 1
ATOM 3553 N N . LEU D 1 8 ? 14.471 72.393 53.198 1.00 85.51 5 LEU D N 1
ATOM 3554 C CA . LEU D 1 8 ? 14.701 71.313 54.205 1.00 85.52 5 LEU D CA 1
ATOM 3555 C C . LEU D 1 8 ? 13.468 70.432 54.338 1.00 85.43 5 LEU D C 1
ATOM 3556 O O . LEU D 1 8 ? 12.395 70.889 54.739 1.00 85.29 5 LEU D O 1
ATOM 3561 N N . THR D 1 9 ? 13.642 69.161 54.000 1.00 85.52 6 THR D N 1
ATOM 3562 C CA . THR D 1 9 ? 12.553 68.193 54.007 1.00 85.68 6 THR D CA 1
ATOM 3563 C C . THR D 1 9 ? 12.897 66.971 54.869 1.00 85.42 6 THR D C 1
ATOM 3564 O O . THR D 1 9 ? 13.962 66.365 54.708 1.00 85.23 6 THR D O 1
ATOM 3568 N N . ILE D 1 10 ? 11.997 66.632 55.792 1.00 85.17 7 ILE D N 1
ATOM 3569 C CA . ILE D 1 10 ? 12.181 65.463 56.667 1.00 84.92 7 ILE D CA 1
ATOM 3570 C C . ILE D 1 10 ? 11.154 64.381 56.349 1.00 84.94 7 ILE D C 1
ATOM 3571 O O . ILE D 1 10 ? 9.942 64.607 56.411 1.00 84.79 7 ILE D O 1
ATOM 3576 N N . ARG D 1 11 ? 11.663 63.207 56.010 1.00 84.94 8 ARG D N 1
ATOM 3577 C CA . ARG D 1 11 ? 10.845 62.083 55.600 1.00 85.37 8 ARG D CA 1
ATOM 3578 C C . ARG D 1 11 ? 11.550 60.827 56.079 1.00 85.75 8 ARG D C 1
ATOM 3579 O O . ARG D 1 11 ? 12.730 60.885 56.431 1.00 85.66 8 ARG D O 1
ATOM 3587 N N . LEU D 1 12 ? 10.849 59.698 56.088 1.00 86.24 9 LEU D N 1
ATOM 3588 C CA . LEU D 1 12 ? 11.480 58.435 56.460 1.00 87.21 9 LEU D CA 1
ATOM 3589 C C . LEU D 1 12 ? 12.496 57.986 55.412 1.00 87.92 9 LEU D C 1
ATOM 3590 O O . LEU D 1 12 ? 12.479 58.461 54.275 1.00 88.08 9 LEU D O 1
ATOM 3595 N N . VAL D 1 13 ? 13.402 57.097 55.815 1.00 88.94 10 VAL D N 1
ATOM 3596 C CA . VAL D 1 13 ? 14.444 56.586 54.931 1.00 89.80 10 VAL D CA 1
ATOM 3597 C C . VAL D 1 13 ? 13.817 55.948 53.681 1.00 90.79 10 VAL D C 1
ATOM 3598 O O . VAL D 1 13 ? 12.778 55.275 53.764 1.00 90.71 10 VAL D O 1
ATOM 3602 N N . ALA D 1 14 ? 14.435 56.205 52.527 1.00 91.97 11 ALA D N 1
ATOM 3603 C CA . ALA D 1 14 ? 14.057 55.550 51.272 1.00 92.99 11 ALA D CA 1
ATOM 3604 C C . ALA D 1 14 ? 15.165 54.623 50.790 1.00 93.72 11 ALA D C 1
ATOM 3605 O O . ALA D 1 14 ? 16.333 54.770 51.179 1.00 93.54 11 ALA D O 1
ATOM 3607 N N . GLU D 1 15 ? 14.781 53.682 49.928 1.00 94.80 12 GLU D N 1
ATOM 3608 C CA . GLU D 1 15 ? 15.679 52.650 49.399 1.00 95.85 12 GLU D CA 1
ATOM 3609 C C . GLU D 1 15 ? 16.823 53.203 48.530 1.00 96.30 12 GLU D C 1
ATOM 3610 O O . GLU D 1 15 ? 17.661 52.442 48.033 1.00 96.28 12 GLU D O 1
ATOM 3616 N N . ALA D 1 16 ? 16.855 54.530 48.385 1.00 96.97 13 ALA D N 1
ATOM 3617 C CA . ALA D 1 16 ? 17.870 55.241 47.606 1.00 97.68 13 ALA D CA 1
ATOM 3618 C C . ALA D 1 16 ? 18.868 56.021 48.471 1.00 98.20 13 ALA D C 1
ATOM 3619 O O . ALA D 1 16 ? 19.871 56.523 47.960 1.00 98.24 13 ALA D O 1
ATOM 3621 N N . ASP D 1 17 ? 18.590 56.113 49.773 1.00 98.88 14 ASP D N 1
ATOM 3622 C CA . ASP D 1 17 ? 19.371 56.940 50.704 1.00 99.50 14 ASP D CA 1
ATOM 3623 C C . ASP D 1 17 ? 20.601 56.248 51.298 1.00 99.95 14 ASP D C 1
ATOM 3624 O O . ASP D 1 17 ? 21.433 56.891 51.935 1.00 99.92 14 ASP D O 1
ATOM 3629 N N . TRP D 1 18 ? 20.719 54.946 51.074 1.00 100.73 15 TRP D N 1
ATOM 3630 C CA . TRP D 1 18 ? 21.720 54.124 51.761 1.00 101.58 15 TRP D CA 1
ATOM 3631 C C . TRP D 1 18 ? 23.212 54.365 51.434 1.00 102.14 15 TRP D C 1
ATOM 3632 O O . TRP D 1 18 ? 24.060 54.156 52.306 1.00 102.18 15 TRP D O 1
ATOM 3643 N N . PRO D 1 19 ? 23.543 54.800 50.194 1.00 102.64 16 PRO D N 1
ATOM 3644 C CA . PRO D 1 19 ? 24.956 55.103 49.914 1.00 103.01 16 PRO D CA 1
ATOM 3645 C C . PRO D 1 19 ? 25.468 56.381 50.595 1.00 103.23 16 PRO D C 1
ATOM 3646 O O . PRO D 1 19 ? 26.662 56.489 50.880 1.00 103.15 16 PRO D O 1
ATOM 3650 N N . ALA D 1 20 ? 24.572 57.335 50.839 1.00 103.58 17 ALA D N 1
ATOM 3651 C CA . ALA D 1 20 ? 24.927 58.576 51.531 1.00 104.00 17 ALA D CA 1
ATOM 3652 C C . ALA D 1 20 ? 24.746 58.483 53.050 1.00 104.28 17 ALA D C 1
ATOM 3653 O O . ALA D 1 20 ? 25.461 59.145 53.801 1.00 104.37 17 ALA D O 1
ATOM 3655 N N . LEU D 1 21 ? 23.791 57.666 53.494 1.00 104.70 18 LEU D N 1
ATOM 3656 C CA . LEU D 1 21 ? 23.537 57.467 54.924 1.00 104.99 18 LEU D CA 1
ATOM 3657 C C . LEU D 1 21 ? 24.656 56.662 55.593 1.00 105.26 18 LEU D C 1
ATOM 3658 O O . LEU D 1 21 ? 25.098 57.003 56.693 1.00 105.17 18 LEU D O 1
ATOM 3663 N N . HIS D 1 22 ? 25.110 55.606 54.919 1.00 105.70 19 HIS D N 1
ATOM 3664 C CA . HIS D 1 22 ? 26.270 54.832 55.367 1.00 106.24 19 HIS D CA 1
ATOM 3665 C C . HIS D 1 22 ? 27.533 55.692 55.372 1.00 106.41 19 HIS D C 1
ATOM 3666 O O . HIS D 1 22 ? 28.387 55.553 56.254 1.00 106.35 19 HIS D O 1
ATOM 3673 N N . ALA D 1 23 ? 27.631 56.578 54.380 1.00 106.67 20 ALA D N 1
ATOM 3674 C CA . ALA D 1 23 ? 28.728 57.537 54.271 1.00 106.89 20 ALA D CA 1
ATOM 3675 C C . ALA D 1 23 ? 28.777 58.503 55.456 1.00 107.07 20 ALA D C 1
ATOM 3676 O O . ALA D 1 23 ? 29.864 58.856 55.919 1.00 107.16 20 ALA D O 1
ATOM 3678 N N . LEU D 1 24 ? 27.604 58.918 55.942 1.00 107.25 21 LEU D N 1
ATOM 3679 C CA . LEU D 1 24 ? 27.506 59.799 57.114 1.00 107.32 21 LEU D CA 1
ATOM 3680 C C . LEU D 1 24 ? 27.946 59.082 58.391 1.00 107.49 21 LEU D C 1
ATOM 3681 O O . LEU D 1 24 ? 28.530 59.702 59.277 1.00 107.53 21 LEU D O 1
ATOM 3686 N N . ASP D 1 25 ? 27.671 57.781 58.471 1.00 107.72 22 ASP D N 1
ATOM 3687 C CA . ASP D 1 25 ? 28.034 56.964 59.636 1.00 107.99 22 ASP D CA 1
ATOM 3688 C C . ASP D 1 25 ? 29.536 56.865 59.907 1.00 108.15 22 ASP D C 1
ATOM 3689 O O . ASP D 1 25 ? 29.963 56.881 61.066 1.00 108.10 22 ASP D O 1
ATOM 3694 N N . GLN D 1 26 ? 30.324 56.763 58.839 1.00 108.30 23 GLN D N 1
ATOM 3695 C CA . GLN D 1 26 ? 31.775 56.595 58.953 1.00 108.51 23 GLN D CA 1
ATOM 3696 C C . GLN D 1 26 ? 32.490 57.845 59.487 1.00 108.57 23 GLN D C 1
ATOM 3697 O O . GLN D 1 26 ? 33.581 57.742 60.055 1.00 108.56 23 GLN D O 1
ATOM 3703 N N . ILE D 1 27 ? 31.870 59.012 59.304 1.00 108.59 24 ILE D N 1
ATOM 3704 C CA . ILE D 1 27 ? 32.441 60.289 59.749 1.00 108.60 24 ILE D CA 1
ATOM 3705 C C . ILE D 1 27 ? 32.083 60.591 61.206 1.00 108.62 24 ILE D C 1
ATOM 3706 O O . ILE D 1 27 ? 32.912 61.110 61.962 1.00 108.63 24 ILE D O 1
ATOM 3711 N N . ILE D 1 28 ? 30.847 60.268 61.588 1.00 108.55 25 ILE D N 1
ATOM 3712 C CA . ILE D 1 28 ? 30.356 60.496 62.950 1.00 108.38 25 ILE D CA 1
ATOM 3713 C C . ILE D 1 28 ? 30.548 59.259 63.828 1.00 108.31 25 ILE D C 1
ATOM 3714 O O . ILE D 1 28 ? 30.578 59.355 65.054 1.00 108.23 25 ILE D O 1
ATOM 3719 N N . SER D 1 42 ? 30.988 48.254 55.897 1.00 105.37 39 SER D N 1
ATOM 3720 C CA . SER D 1 42 ? 30.526 47.664 54.644 1.00 105.42 39 SER D CA 1
ATOM 3721 C C . SER D 1 42 ? 29.101 48.111 54.315 1.00 105.37 39 SER D C 1
ATOM 3722 O O . SER D 1 42 ? 28.227 48.109 55.186 1.00 105.37 39 SER D O 1
ATOM 3725 N N . LEU D 1 43 ? 28.883 48.491 53.056 1.00 105.14 40 LEU D N 1
ATOM 3726 C CA . LEU D 1 43 ? 27.573 48.959 52.578 1.00 104.92 40 LEU D CA 1
ATOM 3727 C C . LEU D 1 43 ? 26.531 47.828 52.513 1.00 1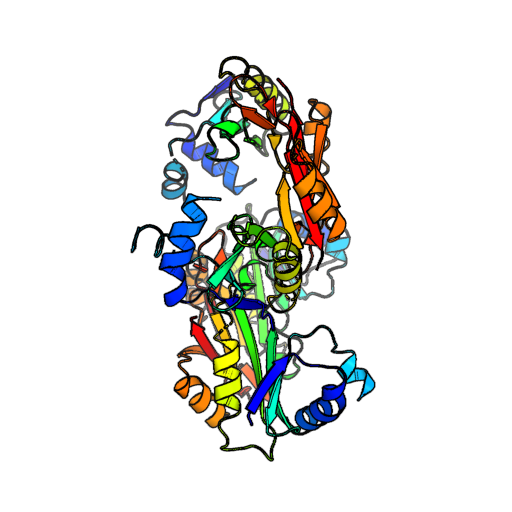04.69 40 LEU D C 1
ATOM 3728 O O . LEU D 1 43 ? 25.331 48.070 52.673 1.00 104.59 40 LEU D O 1
ATOM 3733 N N . ALA D 1 44 ? 27.002 46.603 52.278 1.00 104.36 41 ALA D N 1
ATOM 3734 C CA . ALA D 1 44 ? 26.141 45.422 52.253 1.00 104.05 41 ALA D CA 1
ATOM 3735 C C . ALA D 1 44 ? 25.773 44.968 53.672 1.00 103.87 41 ALA D C 1
ATOM 3736 O O . ALA D 1 44 ? 24.653 44.503 53.917 1.00 103.81 41 ALA D O 1
ATOM 3738 N N . ALA D 1 45 ? 26.722 45.112 54.598 1.00 103.52 42 ALA D N 1
ATOM 3739 C CA . ALA D 1 45 ? 26.520 44.776 56.009 1.00 103.07 42 ALA D CA 1
ATOM 3740 C C . ALA D 1 45 ? 25.650 45.808 56.730 1.00 102.74 42 ALA D C 1
ATOM 3741 O O . ALA D 1 45 ? 24.884 45.459 57.630 1.00 102.61 42 ALA D O 1
ATOM 3743 N N . TYR D 1 46 ? 25.778 47.071 56.321 1.00 102.36 43 TYR D N 1
ATOM 3744 C CA . TYR D 1 46 ? 25.077 48.194 56.951 1.00 101.96 43 TYR D CA 1
ATOM 3745 C C . TYR D 1 46 ? 23.603 48.268 56.547 1.00 101.57 43 TYR D C 1
ATOM 3746 O O . TYR D 1 46 ? 22.734 48.473 57.400 1.00 101.57 43 TYR D O 1
ATOM 3755 N N . GLN D 1 47 ? 23.331 48.117 55.250 1.00 100.99 44 GLN D N 1
ATOM 3756 C CA . GLN D 1 47 ? 21.959 48.028 54.743 1.00 100.39 44 GLN D CA 1
ATOM 3757 C C . GLN D 1 47 ? 21.209 46.896 55.438 1.00 99.69 44 GLN D C 1
ATOM 3758 O O . GLN D 1 47 ? 20.036 47.045 55.787 1.00 99.67 44 GLN D O 1
ATOM 3764 N N . GLU D 1 48 ? 21.906 45.778 55.641 1.00 98.80 45 GLU D N 1
ATOM 3765 C CA . GLU D 1 48 ? 21.363 44.613 56.335 1.00 97.86 45 GLU D CA 1
ATOM 3766 C C . GLU D 1 48 ? 21.170 44.881 57.829 1.00 97.08 45 GLU D C 1
ATOM 3767 O O . GLU D 1 48 ? 20.201 44.409 58.432 1.00 97.10 45 GLU D O 1
ATOM 3773 N N . LYS D 1 49 ? 22.101 45.641 58.407 1.00 95.99 46 LYS D N 1
ATOM 3774 C CA . LYS D 1 49 ? 22.095 45.989 59.829 1.00 94.76 46 LYS D CA 1
ATOM 3775 C C . LYS D 1 49 ? 20.923 46.917 60.171 1.00 93.72 46 LYS D C 1
ATOM 3776 O O . LYS D 1 49 ? 20.338 46.818 61.253 1.00 93.67 46 LYS D O 1
ATOM 3790 N N . LYS D 1 51 ? 18.048 47.334 58.267 1.00 88.81 48 LYS D N 1
ATOM 3791 C CA . LYS D 1 51 ? 16.900 46.958 57.422 1.00 87.58 48 LYS D CA 1
ATOM 3792 C C . LYS D 1 51 ? 15.568 47.474 57.963 1.00 86.39 48 LYS D C 1
ATOM 3793 O O . LYS D 1 51 ? 14.921 48.318 57.334 1.00 86.04 48 LYS D O 1
ATOM 3799 N N . ASP D 1 52 ? 15.185 46.973 59.140 1.00 84.98 49 ASP D N 1
ATOM 3800 C CA . ASP D 1 52 ? 13.846 47.184 59.702 1.00 83.55 49 ASP D CA 1
ATOM 3801 C C . ASP D 1 52 ? 13.777 48.345 60.707 1.00 81.82 49 ASP D C 1
ATOM 3802 O O . ASP D 1 52 ? 12.830 48.439 61.491 1.00 81.63 49 ASP D O 1
ATOM 3807 N N . GLU D 1 53 ? 14.770 49.232 60.659 1.00 79.75 50 GLU D N 1
ATOM 3808 C CA . GLU D 1 53 ? 14.941 50.293 61.657 1.00 77.61 50 GLU D CA 1
ATOM 3809 C C . GLU D 1 53 ? 14.220 51.594 61.304 1.00 75.86 50 GLU D C 1
ATOM 3810 O O . GLU D 1 53 ? 14.199 52.009 60.141 1.00 75.96 50 GLU D O 1
ATOM 3816 N N . THR D 1 54 ? 13.631 52.238 62.311 1.00 73.53 51 THR D N 1
ATOM 3817 C CA . THR D 1 54 ? 12.901 53.495 62.097 1.00 71.19 51 THR D CA 1
ATOM 3818 C C . THR D 1 54 ? 13.855 54.685 62.006 1.00 69.91 51 THR D C 1
ATOM 3819 O O . THR D 1 54 ? 14.359 55.162 63.017 1.00 69.47 51 THR D O 1
ATOM 3823 N N . ILE D 1 55 ? 14.088 55.147 60.779 1.00 68.39 52 ILE D N 1
ATOM 3824 C CA . ILE D 1 55 ? 15.002 56.245 60.510 1.00 66.96 52 ILE D CA 1
ATOM 3825 C C . ILE D 1 55 ? 14.306 57.321 59.683 1.00 66.77 52 ILE D C 1
ATOM 3826 O O . ILE D 1 55 ? 13.644 57.029 58.694 1.00 66.53 52 ILE D O 1
ATOM 3831 N N . PHE D 1 56 ? 14.437 58.563 60.118 1.00 66.51 53 PHE D N 1
ATOM 3832 C CA . PHE D 1 56 ? 14.011 59.700 59.325 1.00 67.00 53 PHE D CA 1
ATOM 3833 C C . PHE D 1 56 ? 15.259 60.459 58.905 1.00 67.24 53 PHE D C 1
ATOM 3834 O O . PHE D 1 56 ? 16.206 60.577 59.683 1.00 66.91 53 PHE D O 1
ATOM 3842 N N . VAL D 1 57 ? 15.274 60.939 57.665 1.00 67.68 54 VAL D N 1
ATOM 3843 C CA . VAL D 1 57 ? 16.429 61.676 57.153 1.00 68.12 54 VAL D CA 1
ATOM 3844 C C . VAL D 1 57 ? 16.061 63.119 56.841 1.00 68.70 54 VAL D C 1
ATOM 3845 O O . VAL D 1 57 ? 14.928 63.410 56.453 1.00 68.48 54 VAL D O 1
ATOM 3849 N N . ALA D 1 58 ? 17.017 64.021 57.049 1.00 69.73 55 ALA D N 1
ATOM 3850 C CA . ALA D 1 58 ? 16.822 65.431 56.729 1.00 71.01 55 ALA D CA 1
ATOM 3851 C C . ALA D 1 58 ? 17.475 65.751 55.385 1.00 72.01 55 ALA D C 1
ATOM 3852 O O . ALA D 1 58 ? 18.679 65.546 55.201 1.00 72.48 55 ALA D O 1
ATOM 3854 N N . ILE D 1 59 ? 16.673 66.244 54.445 1.00 73.16 56 ILE D N 1
ATOM 3855 C CA . ILE D 1 59 ? 17.164 66.530 53.095 1.00 73.93 56 ILE D CA 1
ATOM 3856 C C . ILE D 1 59 ? 17.174 68.029 52.792 1.00 74.76 56 ILE D C 1
ATOM 3857 O O . ILE D 1 59 ? 16.140 68.708 52.867 1.00 74.61 56 ILE D O 1
ATOM 3862 N N . SER D 1 60 ? 18.362 68.533 52.463 1.00 75.78 57 SER D N 1
ATOM 3863 C CA . SER D 1 60 ? 18.534 69.917 52.043 1.00 76.81 57 SER D CA 1
ATOM 3864 C C . SER D 1 60 ? 18.884 69.965 50.552 1.00 77.15 57 SER D C 1
ATOM 3865 O O . SER D 1 60 ? 20.062 70.010 50.179 1.00 77.08 57 SER D O 1
ATOM 3868 N N . GLY D 1 61 ? 17.843 69.929 49.712 1.00 77.46 58 GLY D N 1
ATOM 3869 C CA . GLY D 1 61 ? 17.985 69.990 48.255 1.00 77.51 58 GLY D CA 1
ATOM 3870 C C . GLY D 1 61 ? 18.639 68.760 47.649 1.00 77.52 58 GLY D C 1
ATOM 3871 O O . GLY D 1 61 ? 19.781 68.834 47.180 1.00 77.72 58 GLY D O 1
ATOM 3872 N N A GLN D 1 62 ? 17.903 67.644 47.670 0.80 77.66 59 GLN D N 1
ATOM 3873 N N B GLN D 1 62 ? 17.919 67.635 47.652 0.20 77.32 59 GLN D N 1
ATOM 3874 C CA A GLN D 1 62 ? 18.361 66.336 47.170 0.80 77.64 59 GLN D CA 1
ATOM 3875 C CA B GLN D 1 62 ? 18.413 66.349 47.116 0.20 77.08 59 GLN D CA 1
ATOM 3876 C C A GLN D 1 62 ? 19.719 65.943 47.774 0.80 77.23 59 GLN D C 1
ATOM 3877 C C B GLN D 1 62 ? 19.676 65.852 47.842 0.20 76.85 59 GLN D C 1
ATOM 3878 O O A GLN D 1 62 ? 20.464 65.142 47.200 0.80 77.40 59 GLN D O 1
ATOM 3879 O O B GLN D 1 62 ? 20.309 64.877 47.424 0.20 76.92 59 GLN D O 1
ATOM 3890 N N . GLN D 1 63 ? 20.017 66.520 48.942 1.00 76.69 60 GLN D N 1
ATOM 3891 C CA . GLN D 1 63 ? 21.244 66.245 49.693 1.00 75.79 60 GLN D CA 1
ATOM 3892 C C . GLN D 1 63 ? 20.963 65.837 51.156 1.00 74.73 60 GLN D C 1
ATOM 3893 O O . GLN D 1 63 ? 20.212 66.517 51.862 1.00 74.42 60 GLN D O 1
ATOM 3899 N N . LEU D 1 64 ? 21.582 64.738 51.598 1.00 73.41 61 LEU D N 1
ATOM 3900 C CA . LEU D 1 64 ? 21.392 64.198 52.956 1.00 72.09 61 LEU D CA 1
ATOM 3901 C C . LEU D 1 64 ? 22.128 65.005 54.032 1.00 71.12 61 LEU D C 1
ATOM 3902 O O . LEU D 1 64 ? 23.340 64.849 54.218 1.00 71.40 61 LEU D O 1
ATOM 3907 N N . ALA D 1 65 ? 21.381 65.839 54.752 1.00 69.53 62 ALA D N 1
ATOM 3908 C CA . ALA D 1 65 ? 21.939 66.743 55.758 1.00 68.31 62 ALA D CA 1
ATOM 3909 C C . ALA D 1 65 ? 22.083 66.117 57.160 1.00 67.44 62 ALA D C 1
ATOM 3910 O O . ALA D 1 65 ? 22.959 66.510 57.943 1.00 67.17 62 ALA D O 1
ATOM 3912 N N . GLY D 1 66 ? 21.213 65.151 57.464 1.00 65.97 63 GLY D N 1
ATOM 3913 C CA . GLY D 1 66 ? 21.131 64.557 58.795 1.00 64.00 63 GLY D CA 1
ATOM 3914 C C . GLY D 1 66 ? 20.170 63.384 58.862 1.00 62.35 63 GLY D C 1
ATOM 3915 O O . GLY D 1 66 ? 19.528 63.035 57.867 1.00 62.47 63 GLY D O 1
ATOM 3916 N N . PHE D 1 67 ? 20.092 62.762 60.038 1.00 60.60 64 PHE D N 1
ATOM 3917 C CA . PHE D 1 67 ? 19.147 61.673 60.293 1.00 58.45 64 PHE D CA 1
ATOM 3918 C C . PHE D 1 67 ? 18.867 61.527 61.778 1.00 56.97 64 PHE D C 1
ATOM 3919 O O . PHE D 1 67 ? 19.685 61.926 62.613 1.00 56.72 64 PHE D O 1
ATOM 3927 N N . ILE D 1 68 ? 17.695 60.976 62.090 1.00 55.15 65 ILE D N 1
ATOM 3928 C CA . ILE D 1 68 ? 17.315 60.612 63.462 1.00 53.48 65 ILE D CA 1
ATOM 3929 C C . ILE D 1 68 ? 16.803 59.174 63.445 1.00 52.48 65 ILE D C 1
ATOM 3930 O O . ILE D 1 68 ? 16.079 58.789 62.534 1.00 52.03 65 ILE D O 1
ATOM 3935 N N . GLU D 1 69 ? 17.245 58.376 64.411 1.00 50.93 66 GLU D N 1
ATOM 3936 C CA . GLU D 1 69 ? 16.778 57.004 64.551 1.00 50.06 66 GLU D CA 1
ATOM 3937 C C . GLU D 1 69 ? 16.136 56.811 65.940 1.00 48.65 66 GLU D C 1
ATOM 3938 O O . GLU D 1 69 ? 16.622 57.357 66.924 1.00 48.24 66 GLU D O 1
ATOM 3944 N N . VAL D 1 70 ? 15.048 56.038 66.002 1.00 46.57 67 VAL D N 1
ATOM 3945 C CA . VAL D 1 70 ? 14.341 55.773 67.252 1.00 44.87 67 VAL D CA 1
ATOM 3946 C C . VAL D 1 70 ? 13.909 54.318 67.358 1.00 44.72 67 VAL D C 1
ATOM 3947 O O . VAL D 1 70 ? 13.422 53.736 66.376 1.00 44.14 67 VAL D O 1
ATOM 3951 N N . HIS D 1 71 ? 14.082 53.751 68.556 1.00 43.90 68 HIS D N 1
ATOM 3952 C CA . HIS D 1 71 ? 13.523 52.449 68.937 1.00 43.21 68 HIS D CA 1
ATOM 3953 C C . HIS D 1 71 ? 13.245 52.462 70.440 1.00 42.54 68 HIS D C 1
ATOM 3954 O O . HIS D 1 71 ? 13.857 53.247 71.168 1.00 42.26 68 HIS D O 1
ATOM 3961 N N . PRO D 1 72 ? 12.303 51.612 70.918 1.00 42.22 69 PRO D N 1
ATOM 3962 C CA . PRO D 1 72 ? 12.138 51.489 72.383 1.00 42.03 69 PRO D CA 1
ATOM 3963 C C . PRO D 1 72 ? 13.455 51.089 73.044 1.00 42.30 69 PRO D C 1
ATOM 3964 O O . PRO D 1 72 ? 14.276 50.442 72.401 1.00 42.09 69 PRO D O 1
ATOM 3968 N N . PRO D 1 73 ? 13.669 51.486 74.318 1.00 42.20 70 PRO D N 1
ATOM 3969 C CA . PRO D 1 73 ? 14.995 51.266 74.883 1.00 42.34 70 PRO D CA 1
ATOM 3970 C C . PRO D 1 73 ? 15.260 49.788 75.148 1.00 42.44 70 PRO D C 1
ATOM 3971 O O . PRO D 1 73 ? 16.400 49.356 75.055 1.00 43.20 70 PRO D O 1
ATOM 3975 N N . THR D 1 74 ? 14.214 49.041 75.492 1.00 42.82 71 THR D N 1
ATOM 3976 C CA . THR D 1 74 ? 14.277 47.587 75.622 1.00 42.61 71 THR D CA 1
ATOM 3977 C C . THR D 1 74 ? 13.040 46.959 74.960 1.00 43.05 71 THR D C 1
ATOM 3978 O O . THR D 1 74 ? 12.116 47.666 74.550 1.00 41.95 71 THR D O 1
ATOM 3982 N N . SER D 1 75 ? 13.058 45.623 74.885 1.00 42.86 72 SER D N 1
ATOM 3983 C CA . SER D 1 75 ? 11.963 44.768 74.403 1.00 42.99 72 SER D CA 1
ATOM 3984 C C . SER D 1 75 ? 10.793 44.622 75.359 1.00 42.13 72 SER D C 1
ATOM 3985 O O . SER D 1 75 ? 9.809 43.942 75.047 1.00 42.59 72 SER D O 1
ATOM 3988 N N . LEU D 1 76 ? 10.922 45.185 76.548 1.00 41.32 73 LEU D N 1
ATOM 3989 C CA . LEU D 1 76 ? 9.862 45.095 77.544 1.00 41.00 73 LEU D CA 1
ATOM 3990 C C . LEU D 1 76 ? 8.610 45.772 77.028 1.00 39.41 73 LEU D C 1
ATOM 3991 O O . LEU D 1 76 ? 8.675 46.883 76.503 1.00 38.37 73 LEU D O 1
ATOM 3996 N N . ALA D 1 77 ? 7.474 45.091 77.164 1.00 38.55 74 ALA D N 1
ATOM 3997 C CA . ALA D 1 77 ? 6.200 45.674 76.806 1.00 38.04 74 ALA D CA 1
ATOM 3998 C C . ALA D 1 77 ? 6.051 47.035 77.508 1.00 37.72 74 ALA D C 1
ATOM 3999 O O . ALA D 1 77 ? 5.619 47.993 76.887 1.00 37.65 74 ALA D O 1
ATOM 4001 N N . ALA D 1 78 ? 6.438 47.105 78.780 1.00 37.22 75 ALA D N 1
ATOM 4002 C CA . ALA D 1 78 ? 6.277 48.317 79.573 1.00 38.48 75 ALA D CA 1
ATOM 4003 C C . ALA D 1 78 ? 7.150 49.483 79.099 1.00 38.70 75 ALA D C 1
ATOM 4004 O O . ALA D 1 78 ? 6.944 50.609 79.526 1.00 39.57 75 ALA D O 1
ATOM 4006 N N . HIS D 1 79 ? 8.085 49.211 78.186 1.00 39.27 76 HIS D N 1
ATOM 4007 C CA . HIS D 1 79 ? 8.964 50.228 77.596 1.00 39.60 76 HIS D CA 1
ATOM 4008 C C . HIS D 1 79 ? 8.533 50.735 76.218 1.00 39.31 76 HIS D C 1
ATOM 4009 O O . HIS D 1 79 ? 9.223 51.555 75.605 1.00 38.86 76 HIS D O 1
ATOM 4016 N N . GLN D 1 80 ? 7.414 50.231 75.712 1.00 39.33 77 GLN D N 1
ATOM 4017 C CA . GLN D 1 80 ? 7.036 50.495 74.333 1.00 39.18 77 GLN D CA 1
ATOM 4018 C C . GLN D 1 80 ? 6.430 51.890 74.120 1.00 39.48 77 GLN D C 1
ATOM 4019 O O . GLN D 1 80 ? 6.149 52.270 72.992 1.00 40.04 77 GLN D O 1
ATOM 4025 N N . LYS D 1 81 ? 6.218 52.648 75.192 1.00 38.92 78 LYS D N 1
ATOM 4026 C CA . LYS D 1 81 ? 5.758 54.022 75.040 1.00 39.30 78 LYS D CA 1
ATOM 4027 C C . LYS D 1 81 ? 6.937 54.982 75.183 1.00 38.90 78 LYS D C 1
ATOM 4028 O O . LYS D 1 81 ? 6.754 56.160 75.521 1.00 38.64 78 LYS D O 1
ATOM 4034 N N . GLN D 1 82 ? 8.137 54.468 74.927 1.00 37.95 79 GLN D N 1
ATOM 4035 C CA . GLN D 1 82 ? 9.344 55.247 75.060 1.00 38.49 79 GLN D CA 1
ATOM 4036 C C . GLN D 1 82 ? 10.210 55.079 73.825 1.00 38.58 79 GLN D C 1
ATOM 4037 O O . GLN D 1 82 ? 10.305 53.975 73.273 1.00 38.92 79 GLN D O 1
ATOM 4043 N N . TRP D 1 83 ? 10.804 56.175 73.358 1.00 39.15 80 TRP D N 1
ATOM 4044 C CA . TRP D 1 83 ? 11.818 56.070 72.304 1.00 40.29 80 TRP D CA 1
ATOM 4045 C C . TRP D 1 83 ? 13.206 56.460 72.762 1.00 41.24 80 TRP D C 1
ATOM 4046 O O . TRP D 1 83 ? 13.413 57.565 73.267 1.00 41.03 80 TRP D O 1
ATOM 4057 N N . LEU D 1 84 ? 14.161 55.571 72.522 1.00 42.33 81 LEU D N 1
ATOM 4058 C CA . LEU D 1 84 ? 15.576 55.913 72.563 1.00 44.13 81 LEU D CA 1
ATOM 4059 C C . LEU D 1 84 ? 15.958 56.601 71.244 1.00 45.04 81 LEU D C 1
ATOM 4060 O O . LEU D 1 84 ? 15.736 56.056 70.170 1.00 45.69 81 LEU D O 1
ATOM 4065 N N . LEU D 1 85 ? 16.532 57.793 71.300 1.00 45.77 82 LEU D N 1
ATOM 4066 C CA . LEU D 1 85 ? 16.858 58.482 70.055 1.00 47.03 82 LEU D CA 1
ATOM 4067 C C . LEU D 1 85 ? 18.349 58.573 69.770 1.00 47.72 82 LEU D C 1
ATOM 4068 O O . LEU D 1 85 ? 19.164 58.653 70.670 1.00 47.82 82 LEU D O 1
ATOM 4073 N N . SER D 1 86 ? 18.682 58.575 68.492 1.00 49.21 83 SER D N 1
ATOM 4074 C CA . SER D 1 86 ? 20.048 58.766 68.036 1.00 51.47 83 SER D CA 1
ATOM 4075 C C . SER D 1 86 ? 20.025 59.743 66.865 1.00 52.25 83 SER D C 1
ATOM 4076 O O . SER D 1 86 ? 19.308 59.527 65.890 1.00 52.74 83 SER D O 1
ATOM 4079 N N . ILE D 1 87 ? 20.801 60.820 66.973 1.00 53.63 84 ILE D N 1
ATOM 4080 C CA . ILE D 1 87 ? 20.887 61.853 65.925 1.00 55.08 84 ILE D CA 1
ATOM 4081 C C . ILE D 1 87 ? 22.275 61.919 65.275 1.00 56.57 84 ILE D C 1
ATOM 4082 O O . ILE D 1 87 ? 23.291 61.918 65.967 1.00 56.57 84 ILE D O 1
ATOM 4087 N N . GLY D 1 88 ? 22.296 61.973 63.945 1.00 58.24 85 GLY D N 1
ATOM 4088 C CA . GLY D 1 88 ? 23.518 62.248 63.187 1.00 60.69 85 GLY D CA 1
ATOM 4089 C C . GLY D 1 88 ? 23.320 63.400 62.216 1.00 62.51 85 GLY D C 1
ATOM 4090 O O . GLY D 1 88 ? 22.283 63.485 61.551 1.00 62.28 85 GLY D O 1
ATOM 4091 N N . VAL D 1 89 ? 24.311 64.291 62.150 1.00 64.56 86 VAL D N 1
ATOM 4092 C CA . VAL D 1 89 ? 24.281 65.475 61.268 1.00 66.40 86 VAL D CA 1
ATOM 4093 C C . VAL D 1 89 ? 25.562 65.531 60.420 1.00 67.99 86 VAL D C 1
ATOM 4094 O O . VAL D 1 89 ? 26.660 65.251 60.930 1.00 68.51 86 VAL D O 1
ATOM 4098 N N . SER D 1 90 ? 25.418 65.868 59.135 1.00 69.61 87 SER D N 1
ATOM 4099 C CA . SER D 1 90 ? 26.563 65.938 58.211 1.00 70.87 87 SER D CA 1
ATOM 4100 C C . SER D 1 90 ? 27.548 67.039 58.593 1.00 71.68 87 SER D C 1
ATOM 4101 O O . SER D 1 90 ? 27.137 68.098 59.095 1.00 71.06 87 SER D O 1
ATOM 4104 N N . PRO D 1 91 ? 28.861 66.766 58.398 1.00 72.80 88 PRO D N 1
ATOM 4105 C CA . PRO D 1 91 ? 29.947 67.751 58.532 1.00 73.49 88 PRO D CA 1
ATOM 4106 C C . PRO D 1 91 ? 29.754 68.977 57.630 1.00 74.25 88 PRO D C 1
ATOM 4107 O O . PRO D 1 91 ? 30.072 70.101 58.038 1.00 74.37 88 PRO D O 1
ATOM 4111 N N . ASP D 1 92 ? 29.237 68.756 56.420 1.00 75.00 89 ASP D N 1
ATOM 4112 C CA . ASP D 1 92 ? 28.950 69.850 55.486 1.00 75.78 89 ASP D CA 1
ATOM 4113 C C . ASP D 1 92 ? 27.806 70.739 55.994 1.00 76.06 89 ASP D C 1
ATOM 4114 O O . ASP D 1 92 ? 27.827 71.960 55.789 1.00 76.07 89 ASP D O 1
ATOM 4119 N N . PHE D 1 93 ? 26.832 70.125 56.678 1.00 76.32 90 PHE D N 1
ATOM 4120 C CA . PHE D 1 93 ? 25.593 70.810 57.086 1.00 76.50 90 PHE D CA 1
ATOM 4121 C C . PHE D 1 93 ? 25.512 71.192 58.565 1.00 76.68 90 PHE D C 1
ATOM 4122 O O . PHE D 1 93 ? 24.434 71.138 59.175 1.00 76.79 90 PHE D O 1
ATOM 4130 N N . GLN D 1 94 ? 26.638 71.595 59.138 1.00 76.74 91 GLN D N 1
ATOM 4131 C CA . GLN D 1 94 ? 26.649 72.094 60.509 1.00 77.08 91 GLN D CA 1
ATOM 4132 C C . GLN D 1 94 ? 25.968 73.459 60.596 1.00 77.16 91 GLN D C 1
ATOM 4133 O O . GLN D 1 94 ? 25.680 74.074 59.569 1.00 77.33 91 GLN D O 1
ATOM 4139 N N . ASP D 1 95 ? 25.682 73.901 61.824 1.00 77.22 92 ASP D N 1
ATOM 4140 C CA . ASP D 1 95 ? 25.082 75.220 62.117 1.00 77.30 92 ASP D CA 1
ATOM 4141 C C . ASP D 1 95 ? 23.792 75.582 61.360 1.00 76.93 92 ASP D C 1
ATOM 4142 O O . ASP D 1 95 ? 23.300 76.713 61.458 1.00 77.22 92 ASP D O 1
ATOM 4147 N N . GLN D 1 96 ? 23.234 74.621 60.631 1.00 76.23 93 GLN D N 1
ATOM 4148 C CA . GLN D 1 96 ? 22.030 74.859 59.841 1.00 75.56 93 GLN D CA 1
ATOM 4149 C C . GLN D 1 96 ? 20.725 74.517 60.587 1.00 74.63 93 GLN D C 1
ATOM 4150 O O . GLN D 1 96 ? 19.640 74.511 59.986 1.00 74.67 93 GLN D O 1
ATOM 4156 N N . GLY D 1 97 ? 20.833 74.248 61.892 1.00 73.24 94 GLY D N 1
ATOM 4157 C CA . GLY D 1 97 ? 19.675 73.877 62.721 1.00 71.12 94 GLY D CA 1
ATOM 4158 C C . GLY D 1 97 ? 19.039 72.545 62.337 1.00 69.50 94 GLY D C 1
ATOM 4159 O O . GLY D 1 97 ? 17.862 72.304 62.616 1.00 69.16 94 GLY D O 1
ATOM 4160 N N . ILE D 1 98 ? 19.827 71.691 61.686 1.00 68.13 95 ILE D N 1
ATOM 4161 C CA . ILE D 1 98 ? 19.392 70.367 61.240 1.00 66.58 95 ILE D CA 1
ATOM 4162 C C . ILE D 1 98 ? 19.028 69.497 62.439 1.00 65.50 95 ILE D C 1
ATOM 4163 O O . ILE D 1 98 ? 17.988 68.829 62.436 1.00 65.35 95 ILE D O 1
ATOM 4168 N N . GLY D 1 99 ? 19.889 69.521 63.457 1.00 63.97 96 GLY D N 1
ATOM 4169 C CA . GLY D 1 99 ? 19.673 68.778 64.697 1.00 61.97 96 GLY D CA 1
ATOM 4170 C C . GLY D 1 99 ? 18.305 69.075 65.265 1.00 60.46 96 GLY D C 1
ATOM 4171 O O . GLY D 1 99 ? 17.508 68.165 65.489 1.00 59.83 96 GLY D O 1
ATOM 4172 N N . GLY D 1 100 ? 18.031 70.364 65.447 1.00 59.24 97 GLY D N 1
ATOM 4173 C CA . GLY D 1 100 ? 16.796 70.845 66.051 1.00 58.04 97 GLY D CA 1
ATOM 4174 C C . GLY D 1 100 ? 15.536 70.501 65.286 1.00 57.93 97 GLY D C 1
ATOM 4175 O O . GLY D 1 100 ? 14.483 70.326 65.897 1.00 57.79 97 GLY D O 1
ATOM 4176 N N . SER D 1 101 ? 15.650 70.404 63.956 1.00 57.35 98 SER D N 1
ATOM 4177 C CA . SER D 1 101 ? 14.514 70.121 63.059 1.00 56.97 98 SER D CA 1
ATOM 4178 C C . SER D 1 101 ? 14.109 68.656 63.127 1.00 56.22 98 SER D C 1
ATOM 4179 O O . SER D 1 101 ? 12.924 68.318 63.056 1.00 55.35 98 SER D O 1
ATOM 4182 N N . LEU D 1 102 ? 15.122 67.799 63.217 1.00 56.04 99 LEU D N 1
ATOM 4183 C CA . LEU D 1 102 ? 14.957 66.363 63.427 1.00 55.75 99 LEU D CA 1
ATOM 4184 C C . LEU D 1 102 ? 14.248 66.068 64.741 1.00 55.49 99 LEU D C 1
ATOM 4185 O O . LEU D 1 102 ? 13.281 65.294 64.774 1.00 55.68 99 LEU D O 1
ATOM 4190 N N . LEU D 1 103 ? 14.731 66.688 65.816 1.00 55.33 100 LEU D N 1
ATOM 4191 C CA . LEU D 1 103 ? 14.109 66.584 67.128 1.00 55.30 100 LEU D CA 1
ATOM 4192 C C . LEU D 1 103 ? 12.657 67.057 67.100 1.00 55.34 100 LEU D C 1
ATOM 4193 O O . LEU D 1 103 ? 11.744 66.314 67.469 1.00 54.73 100 LEU D O 1
ATOM 4198 N N . SER D 1 104 ? 12.450 68.291 66.647 1.00 55.45 101 SER D N 1
ATOM 4199 C CA . SER D 1 104 ? 11.115 68.849 66.551 1.00 55.95 101 SER D CA 1
ATOM 4200 C C . SER D 1 104 ? 10.197 67.920 65.749 1.00 55.59 101 SER D C 1
ATOM 4201 O O . SER D 1 104 ? 9.038 67.730 66.101 1.00 55.73 101 SER D O 1
ATOM 4204 N N . TYR D 1 105 ? 10.733 67.327 64.687 1.00 55.13 102 TYR D N 1
ATOM 4205 C CA . TYR D 1 105 ? 9.974 66.386 63.882 1.00 54.79 102 TYR D CA 1
ATOM 4206 C C . TYR D 1 105 ? 9.596 65.115 64.665 1.00 54.15 102 TYR D C 1
ATOM 4207 O O . TYR D 1 105 ? 8.474 64.598 64.541 1.00 53.66 102 TYR D O 1
ATOM 4216 N N . ILE D 1 106 ? 10.540 64.607 65.453 1.00 53.02 103 ILE D N 1
ATOM 4217 C CA . ILE D 1 106 ? 10.323 63.356 66.179 1.00 52.35 103 ILE D CA 1
ATOM 4218 C C . ILE D 1 106 ? 9.408 63.569 67.376 1.00 51.84 103 ILE D C 1
ATOM 4219 O O . ILE D 1 106 ? 8.681 62.668 67.751 1.00 51.64 103 ILE D O 1
ATOM 4224 N N . LYS D 1 107 ? 9.439 64.770 67.954 1.00 51.98 104 LYS D N 1
ATOM 4225 C CA . LYS D 1 107 ? 8.504 65.146 69.009 1.00 52.05 104 LYS D CA 1
ATOM 4226 C C . LYS D 1 107 ? 7.064 65.069 68.499 1.00 53.10 104 LYS D C 1
ATOM 4227 O O . LYS D 1 107 ? 6.211 64.483 69.172 1.00 53.12 104 LYS D O 1
ATOM 4233 N N . ASP D 1 108 ? 6.810 65.606 67.301 1.00 54.11 105 ASP D N 1
ATOM 4234 C CA . ASP D 1 108 ? 5.489 65.531 66.656 1.00 55.83 105 ASP D CA 1
ATOM 4235 C C . ASP D 1 108 ? 5.083 64.105 66.255 1.00 56.34 105 ASP D C 1
ATOM 4236 O O . ASP D 1 108 ? 3.926 63.729 66.428 1.00 56.16 105 ASP D O 1
ATOM 4249 N N . ALA D 1 110 ? 6.219 61.344 67.746 1.00 56.68 107 ALA D N 1
ATOM 4250 C CA . ALA D 1 110 ? 5.970 60.654 69.013 1.00 56.47 107 ALA D CA 1
ATOM 4251 C C . ALA D 1 110 ? 4.507 60.816 69.459 1.00 56.65 107 ALA D C 1
ATOM 4252 O O . ALA D 1 110 ? 3.848 59.849 69.855 1.00 55.39 107 ALA D O 1
ATOM 4254 N N . GLU D 1 111 ? 4.021 62.054 69.380 1.00 57.43 108 GLU D N 1
ATOM 4255 C CA . GLU D 1 111 ? 2.628 62.392 69.673 1.00 58.46 108 GLU D CA 1
ATOM 4256 C C . GLU D 1 111 ? 1.587 61.511 68.999 1.00 57.88 108 GLU D C 1
ATOM 4257 O O . GLU D 1 111 ? 0.564 61.198 69.599 1.00 58.62 108 GLU D O 1
ATOM 4263 N N . ILE D 1 112 ? 1.846 61.114 67.758 1.00 57.54 109 ILE D N 1
ATOM 4264 C CA . ILE D 1 112 ? 0.886 60.320 67.002 1.00 56.49 109 ILE D CA 1
ATOM 4265 C C . ILE D 1 112 ? 1.181 58.816 67.086 1.00 55.59 109 ILE D C 1
ATOM 4266 O O . ILE D 1 112 ? 0.274 57.989 66.938 1.00 55.69 109 ILE D O 1
ATOM 4271 N N . SER D 1 113 ? 2.450 58.465 67.303 1.00 53.84 110 SER D N 1
ATOM 4272 C CA . SER D 1 113 ? 2.831 57.085 67.531 1.00 51.97 110 SER D CA 1
ATOM 4273 C C . SER D 1 113 ? 2.424 56.592 68.927 1.00 50.99 110 SER D C 1
ATOM 4274 O O . SER D 1 113 ? 2.560 55.392 69.231 1.00 50.93 110 SER D O 1
ATOM 4277 N N . GLY D 1 114 ? 1.935 57.519 69.761 1.00 49.44 111 GLY D N 1
ATOM 4278 C CA . GLY D 1 114 ? 1.549 57.251 71.158 1.00 47.68 111 GLY D CA 1
ATOM 4279 C C . GLY D 1 114 ? 2.729 57.186 72.127 1.00 46.27 111 GLY D C 1
ATOM 4280 O O . GLY D 1 114 ? 2.618 56.635 73.226 1.00 45.86 111 GLY D O 1
ATOM 4281 N N . ILE D 1 115 ? 3.857 57.758 71.719 1.00 44.53 112 ILE D N 1
ATOM 4282 C CA . ILE D 1 115 ? 5.064 57.770 72.544 1.00 42.38 112 ILE D CA 1
ATOM 4283 C C . ILE D 1 115 ? 4.999 58.894 73.568 1.00 41.69 112 ILE D C 1
ATOM 4284 O O . ILE D 1 115 ? 4.735 60.033 73.233 1.00 42.53 112 ILE D O 1
ATOM 4289 N N . HIS D 1 116 ? 5.259 58.533 74.816 1.00 40.41 113 HIS D N 1
ATOM 4290 C CA . HIS D 1 116 ? 5.115 59.370 75.970 1.00 38.65 113 HIS D CA 1
ATOM 4291 C C . HIS D 1 116 ? 6.451 60.023 76.352 1.00 38.45 113 HIS D C 1
ATOM 4292 O O . HIS D 1 116 ? 6.486 61.140 76.869 1.00 37.10 113 HIS D O 1
ATOM 4299 N N . LYS D 1 117 ? 7.551 59.325 76.086 1.00 38.20 114 LYS D N 1
ATOM 4300 C CA . LYS D 1 117 ? 8.842 59.733 76.620 1.00 38.25 114 LYS D CA 1
ATOM 4301 C C . LYS D 1 117 ? 9.938 59.497 75.603 1.00 38.59 114 LYS D C 1
ATOM 4302 O O . LYS D 1 117 ? 9.960 58.469 74.929 1.00 38.68 114 LYS D O 1
ATOM 4308 N N A LEU D 1 118 ? 10.841 60.469 75.503 0.50 38.48 115 LEU D N 1
ATOM 4309 N N B LEU D 1 118 ? 10.834 60.476 75.493 0.50 38.67 115 LEU D N 1
ATOM 4310 C CA A LEU D 1 118 ? 12.030 60.374 74.679 0.50 38.16 115 LEU D CA 1
ATOM 4311 C CA B LEU D 1 118 ? 12.029 60.402 74.670 0.50 38.54 115 LEU D CA 1
ATOM 4312 C C A LEU D 1 118 ? 13.195 60.367 75.642 0.50 38.25 115 LEU D C 1
ATOM 4313 C C B LEU D 1 118 ? 13.200 60.381 75.633 0.50 38.46 115 LEU D C 1
ATOM 4314 O O A LEU D 1 118 ? 13.138 61.036 76.677 0.50 38.07 115 LEU D O 1
ATOM 4315 O O B LEU D 1 118 ? 13.150 61.054 76.666 0.50 38.27 115 LEU D O 1
ATOM 4324 N N . SER D 1 119 ? 14.229 59.590 75.326 1.00 38.16 116 SER D N 1
ATOM 4325 C CA . SER D 1 119 ? 15.436 59.545 76.164 1.00 38.90 116 SER D CA 1
ATOM 4326 C C . SER D 1 119 ? 16.699 59.255 75.378 1.00 38.11 116 SER D C 1
ATOM 4327 O O . SER D 1 119 ? 16.653 58.770 74.265 1.00 38.14 116 SER D O 1
ATOM 4330 N N . LEU D 1 120 ? 17.842 59.577 75.970 1.00 38.51 117 LEU D N 1
ATOM 4331 C CA . LEU D 1 120 ? 19.119 59.091 75.468 1.00 37.99 117 LEU D CA 1
ATOM 4332 C C . LEU D 1 120 ? 20.204 59.255 76.509 1.00 37.89 117 LEU D C 1
ATOM 4333 O O . LEU D 1 120 ? 20.028 59.975 77.497 1.00 37.54 117 LEU D O 1
ATOM 4338 N N . ARG D 1 121 ? 21.328 58.579 76.273 1.00 38.08 118 ARG D N 1
ATOM 4339 C CA . ARG D 1 121 ? 22.496 58.659 77.131 1.00 38.18 118 ARG D CA 1
ATOM 4340 C C . ARG D 1 121 ? 23.592 59.478 76.456 1.00 38.07 118 ARG D C 1
ATOM 4341 O O . ARG D 1 121 ? 23.761 59.403 75.260 1.00 37.33 118 ARG D O 1
ATOM 4349 N N A VAL D 1 122 ? 24.325 60.260 77.246 0.50 38.05 119 VAL D N 1
ATOM 4350 N N B VAL D 1 122 ? 24.309 60.277 77.240 0.50 38.13 119 VAL D N 1
ATOM 4351 C CA A VAL D 1 122 ? 25.355 61.158 76.720 0.50 38.40 119 VAL D CA 1
ATOM 4352 C CA B VAL D 1 122 ? 25.367 61.134 76.705 0.50 38.55 119 VAL D CA 1
ATOM 4353 C C A VAL D 1 122 ? 26.551 61.145 77.668 0.50 38.59 119 VAL D C 1
ATOM 4354 C C B VAL D 1 122 ? 26.552 61.139 77.665 0.50 38.68 119 VAL D C 1
ATOM 4355 O O A VAL D 1 122 ? 26.383 61.322 78.872 0.50 37.91 119 VAL D O 1
ATOM 4356 O O B VAL D 1 122 ? 26.379 61.311 78.869 0.50 37.99 119 VAL D O 1
ATOM 4371 N N . ALA D 1 124 ? 29.560 62.258 79.851 1.00 42.96 121 ALA D N 1
ATOM 4372 C CA . ALA D 1 124 ? 29.780 63.459 80.647 1.00 45.20 121 ALA D CA 1
ATOM 4373 C C . ALA D 1 124 ? 30.682 64.473 79.956 1.00 46.75 121 ALA D C 1
ATOM 4374 O O . ALA D 1 124 ? 30.535 65.683 80.186 1.00 47.38 121 ALA D O 1
ATOM 4376 N N . THR D 1 125 ? 31.582 63.983 79.096 1.00 48.22 122 THR D N 1
ATOM 4377 C CA . THR D 1 125 ? 32.547 64.833 78.396 1.00 49.26 122 THR D CA 1
ATOM 4378 C C . THR D 1 125 ? 31.971 65.455 77.122 1.00 49.73 122 THR D C 1
ATOM 4379 O O . THR D 1 125 ? 32.556 66.378 76.566 1.00 50.53 122 THR D O 1
ATOM 4383 N N . ASN D 1 126 ? 30.823 64.973 76.659 1.00 49.74 123 ASN D N 1
ATOM 4384 C CA . ASN D 1 126 ? 30.239 65.524 75.445 1.00 49.83 123 ASN D CA 1
ATOM 4385 C C . ASN D 1 126 ? 29.374 66.759 75.737 1.00 50.00 123 ASN D C 1
ATOM 4386 O O . ASN D 1 126 ? 28.146 66.732 75.591 1.00 49.49 123 ASN D O 1
ATOM 4391 N N . GLN D 1 127 ? 30.050 67.837 76.141 1.00 50.63 124 GLN D N 1
ATOM 4392 C CA . GLN D 1 127 ? 29.406 69.089 76.559 1.00 51.43 124 GLN D CA 1
ATOM 4393 C C . GLN D 1 127 ? 28.462 69.634 75.521 1.00 50.84 124 GLN D C 1
ATOM 4394 O O . GLN D 1 127 ? 27.410 70.170 75.864 1.00 50.82 124 GLN D O 1
ATOM 4400 N N . GLU D 1 128 ? 28.830 69.488 74.253 1.00 50.21 125 GLU D N 1
ATOM 4401 C CA . GLU D 1 128 ? 28.035 70.093 73.200 1.00 50.45 125 GLU D CA 1
ATOM 4402 C C . GLU D 1 128 ? 26.723 69.334 72.906 1.00 48.25 125 GLU D C 1
ATOM 4403 O O . GLU D 1 128 ? 25.707 69.950 72.576 1.00 47.66 125 GLU D O 1
ATOM 4409 N N . ALA D 1 129 ? 26.730 68.010 73.080 1.00 46.27 126 ALA D N 1
ATOM 4410 C CA . ALA D 1 129 ? 25.478 67.237 73.038 1.00 44.43 126 ALA D CA 1
ATOM 4411 C C . ALA D 1 129 ? 24.577 67.561 74.233 1.00 43.04 126 ALA D C 1
ATOM 4412 O O . ALA D 1 129 ? 23.381 67.711 74.069 1.00 42.23 126 ALA D O 1
ATOM 4414 N N . ILE D 1 130 ? 25.167 67.702 75.417 1.00 42.21 127 ILE D N 1
ATOM 4415 C CA . ILE D 1 130 ? 24.408 68.033 76.628 1.00 42.12 127 ILE D CA 1
ATOM 4416 C C . ILE D 1 130 ? 23.713 69.384 76.504 1.00 42.32 127 ILE D C 1
ATOM 4417 O O . ILE D 1 130 ? 22.523 69.504 76.823 1.00 42.49 127 ILE D O 1
ATOM 4422 N N A ARG D 1 131 ? 24.455 70.394 76.042 0.50 42.12 128 ARG D N 1
ATOM 4423 N N B ARG D 1 131 ? 24.441 70.373 75.992 0.50 42.15 128 ARG D N 1
ATOM 4424 C CA A ARG D 1 131 ? 23.895 71.720 75.787 0.50 41.91 128 ARG D CA 1
ATOM 4425 C CA B ARG D 1 131 ? 23.906 71.711 75.779 0.50 41.85 128 ARG D CA 1
ATOM 4426 C C A ARG D 1 131 ? 22.738 71.641 74.802 0.50 41.29 128 ARG D C 1
ATOM 4427 C C B ARG D 1 131 ? 22.752 71.659 74.790 0.50 41.33 128 ARG D C 1
ATOM 4428 O O A ARG D 1 131 ? 21.685 72.246 75.030 0.50 40.81 128 ARG D O 1
ATOM 4429 O O B ARG D 1 131 ? 21.709 72.285 75.011 0.50 40.82 128 ARG D O 1
ATOM 4444 N N . PHE D 1 132 ? 22.954 70.892 73.718 1.00 40.58 129 PHE D N 1
ATOM 4445 C CA . PHE D 1 132 ? 21.956 70.690 72.680 1.00 40.76 129 PHE D CA 1
ATOM 4446 C C . PHE D 1 132 ? 20.625 70.159 73.214 1.00 40.25 129 PHE D C 1
ATOM 4447 O O . PHE D 1 132 ? 19.587 70.748 72.943 1.00 40.16 129 PHE D O 1
ATOM 4455 N N . TYR D 1 133 ? 20.668 69.055 73.962 1.00 39.74 130 TYR D N 1
ATOM 4456 C CA . TYR D 1 133 ? 19.459 68.429 74.523 1.00 40.05 130 TYR D CA 1
ATOM 4457 C C . TYR D 1 133 ? 18.805 69.300 75.587 1.00 40.61 130 TYR D C 1
ATOM 4458 O O . TYR D 1 133 ? 17.572 69.397 75.653 1.00 40.61 130 TYR D O 1
ATOM 4467 N N . GLU D 1 134 ? 19.637 69.954 76.393 1.00 40.80 131 GLU D N 1
ATOM 4468 C CA . GLU D 1 134 ? 19.169 70.915 77.388 1.00 42.19 131 GLU D CA 1
ATOM 4469 C C . GLU D 1 134 ? 18.424 72.105 76.771 1.00 42.05 131 GLU D C 1
ATOM 4470 O O . GLU D 1 134 ? 17.400 72.536 77.288 1.00 41.96 131 GLU D O 1
ATOM 4476 N N . LYS D 1 135 ? 18.977 72.633 75.684 1.00 42.45 132 LYS D N 1
ATOM 4477 C CA . LYS D 1 135 ? 18.376 73.712 74.902 1.00 43.01 132 LYS D CA 1
ATOM 4478 C C . LYS D 1 135 ? 16.986 73.320 74.396 1.00 42.91 132 LYS D C 1
ATOM 4479 O O . LYS D 1 135 ? 16.065 74.151 74.410 1.00 42.99 132 LYS D O 1
ATOM 4485 N N . HIS D 1 136 ? 16.835 72.051 73.981 1.00 41.90 133 HIS D N 1
ATOM 4486 C CA . HIS D 1 136 ? 15.545 71.519 73.503 1.00 40.47 133 HIS D CA 1
ATOM 4487 C C . HIS D 1 136 ? 14.651 70.814 74.534 1.00 39.96 133 HIS D C 1
ATOM 4488 O O . HIS D 1 136 ? 13.820 69.969 74.169 1.00 40.13 133 HIS D O 1
ATOM 4495 N N . GLY D 1 137 ? 14.810 71.170 75.803 1.00 38.78 134 GLY D N 1
ATOM 4496 C CA . GLY D 1 137 ? 13.856 70.789 76.853 1.00 38.62 134 GLY D CA 1
ATOM 4497 C C . GLY D 1 137 ? 14.057 69.474 77.599 1.00 37.92 134 GLY D C 1
ATOM 4498 O O . GLY D 1 137 ? 13.230 69.089 78.423 1.00 37.41 134 GLY D O 1
ATOM 4499 N N . PHE D 1 138 ? 15.153 68.781 77.302 1.00 38.02 135 PHE D N 1
ATOM 4500 C CA . PHE D 1 138 ? 15.490 67.538 77.989 1.00 37.30 135 PHE D CA 1
ATOM 4501 C C . PHE D 1 138 ? 16.045 67.872 79.348 1.00 37.62 135 PHE D C 1
ATOM 4502 O O . PHE D 1 138 ? 16.782 68.857 79.522 1.00 37.52 135 PHE D O 1
ATOM 4510 N N . VAL D 1 139 ? 15.687 67.036 80.317 1.00 38.22 136 VAL D N 1
ATOM 4511 C CA . VAL D 1 139 ? 16.155 67.154 81.679 1.00 38.80 136 VAL D CA 1
ATOM 4512 C C . VAL D 1 139 ? 16.958 65.895 82.050 1.00 38.35 136 VAL D C 1
ATOM 4513 O O . VAL D 1 139 ? 16.695 64.813 81.525 1.00 37.83 136 VAL D O 1
ATOM 4517 N N . GLN D 1 140 ? 17.885 66.045 82.994 1.00 38.00 137 GLN D N 1
ATOM 4518 C CA . GLN D 1 140 ? 18.727 64.960 83.452 1.00 38.34 137 GLN D CA 1
ATOM 4519 C C . GLN D 1 140 ? 17.976 63.993 84.393 1.00 38.12 137 GLN D C 1
ATOM 4520 O O . GLN D 1 140 ? 17.347 64.408 85.350 1.00 37.85 137 GLN D O 1
ATOM 4526 N N . GLU D 1 141 ? 18.065 62.702 84.111 1.00 38.09 138 GLU D N 1
ATOM 4527 C CA . GLU D 1 141 ? 17.395 61.679 84.941 1.00 38.15 138 GLU D CA 1
ATOM 4528 C C . GLU D 1 141 ? 18.402 60.801 85.644 1.00 37.34 138 GLU D C 1
ATOM 4529 O O . GLU D 1 141 ? 18.114 60.215 86.691 1.00 37.94 138 GLU D O 1
ATOM 4535 N N . ALA D 1 142 ? 19.590 60.707 85.057 1.00 36.49 139 ALA D N 1
ATOM 4536 C CA . ALA D 1 142 ? 20.633 59.851 85.581 1.00 35.28 139 ALA D CA 1
ATOM 4537 C C . ALA D 1 142 ? 22.011 60.495 85.437 1.00 35.14 139 ALA D C 1
ATOM 4538 O O . ALA D 1 142 ? 22.280 61.190 84.472 1.00 34.60 139 ALA D O 1
ATOM 4540 N N . HIS D 1 143 ? 22.864 60.225 86.414 1.00 35.51 140 HIS D N 1
ATOM 4541 C CA . HIS D 1 143 ? 24.280 60.496 86.350 1.00 36.93 140 HIS D CA 1
ATOM 4542 C C . HIS D 1 143 ? 24.939 59.161 86.736 1.00 36.42 140 HIS D C 1
ATOM 4543 O O . HIS D 1 143 ? 25.030 58.868 87.902 1.00 35.36 140 HIS D O 1
ATOM 4550 N N . PHE D 1 144 ? 25.351 58.351 85.752 1.00 36.69 141 PHE D N 1
ATOM 4551 C CA . PHE D 1 144 ? 26.043 57.082 86.027 1.00 36.72 141 PHE D CA 1
ATOM 4552 C C . PHE D 1 144 ? 27.552 57.323 86.164 1.00 37.05 141 PHE D C 1
ATOM 4553 O O . PHE D 1 144 ? 28.236 57.645 85.190 1.00 36.13 141 PHE D O 1
ATOM 4561 N N . LYS D 1 145 ? 28.059 57.160 87.377 1.00 37.74 142 LYS D N 1
ATOM 4562 C CA . LYS D 1 145 ? 29.469 57.412 87.646 1.00 38.74 142 LYS D CA 1
ATOM 4563 C C . LYS D 1 145 ? 30.303 56.171 87.383 1.00 39.58 142 LYS D C 1
ATOM 4564 O O . LYS D 1 145 ? 29.864 55.052 87.683 1.00 39.11 142 LYS D O 1
ATOM 4570 N N . GLU D 1 146 ? 31.501 56.398 86.843 1.00 40.04 143 GLU D N 1
ATOM 4571 C CA . GLU D 1 146 ? 32.479 55.353 86.543 1.00 41.04 143 GLU D CA 1
ATOM 4572 C C . GLU D 1 146 ? 31.808 54.208 85.814 1.00 40.24 143 GLU D C 1
ATOM 4573 O O . GLU D 1 146 ? 31.904 53.059 86.204 1.00 41.11 143 GLU D O 1
ATOM 4579 N N . GLU D 1 147 ? 31.124 54.574 84.746 1.00 39.88 144 GLU D N 1
ATOM 4580 C CA . GLU D 1 147 ? 30.177 53.722 84.065 1.00 39.67 144 GLU D CA 1
ATOM 4581 C C . GLU D 1 147 ? 30.833 52.980 82.901 1.00 40.06 144 GLU D C 1
ATOM 4582 O O . GLU D 1 147 ? 30.547 51.797 82.673 1.00 39.80 144 GLU D O 1
ATOM 4588 N N . PHE D 1 148 ? 31.676 53.698 82.158 1.00 40.01 145 PHE D N 1
ATOM 4589 C CA . PHE D 1 148 ? 32.350 53.157 80.990 1.00 40.80 145 PHE D CA 1
ATOM 4590 C C . PHE D 1 148 ? 33.859 53.073 81.210 1.00 41.09 145 PHE D C 1
ATOM 4591 O O . PHE D 1 148 ? 34.520 54.069 81.514 1.00 40.83 145 PHE D O 1
ATOM 4599 N N . TYR D 1 149 ? 34.384 51.862 81.083 1.00 41.16 146 TYR D N 1
ATOM 4600 C CA . TYR D 1 149 ? 35.818 51.642 81.158 1.00 41.81 146 TYR D CA 1
ATOM 4601 C C . TYR D 1 149 ? 36.497 51.955 79.820 1.00 42.10 146 TYR D C 1
ATOM 4602 O O . TYR D 1 149 ? 36.245 51.291 78.812 1.00 41.74 146 TYR D O 1
ATOM 4611 N N . ILE D 1 150 ? 37.337 52.982 79.811 1.00 43.23 147 ILE D N 1
ATOM 4612 C CA . ILE D 1 150 ? 38.019 53.403 78.582 1.00 45.32 147 ILE D CA 1
ATOM 4613 C C . ILE D 1 150 ? 39.523 53.443 78.834 1.00 46.00 147 ILE D C 1
ATOM 4614 O O . ILE D 1 150 ? 39.992 54.249 79.631 1.00 45.52 147 ILE D O 1
ATOM 4619 N N . ASN D 1 151 ? 40.263 52.538 78.182 1.00 47.56 148 ASN D N 1
ATOM 4620 C CA . ASN D 1 151 ? 41.725 52.443 78.333 1.00 48.67 148 ASN D CA 1
ATOM 4621 C C . ASN D 1 151 ? 42.255 52.717 79.735 1.00 48.62 148 ASN D C 1
ATOM 4622 O O . ASN D 1 151 ? 43.094 53.597 79.918 1.00 50.06 148 ASN D O 1
ATOM 4627 N N . GLY D 1 152 ? 41.762 52.001 80.733 1.00 48.18 149 GLY D N 1
ATOM 4628 C CA . GLY D 1 152 ? 42.291 52.146 82.091 1.00 47.32 149 GLY D CA 1
ATOM 4629 C C . GLY D 1 152 ? 41.625 53.172 82.985 1.00 47.04 149 GLY D C 1
ATOM 4630 O O . GLY D 1 152 ? 41.932 53.241 84.177 1.00 47.49 149 GLY D O 1
ATOM 4631 N N A HIS D 1 153 ? 40.716 53.960 82.413 0.80 47.22 150 HIS D N 1
ATOM 4632 N N B HIS D 1 153 ? 40.733 53.985 82.425 0.20 46.82 150 HIS D N 1
ATOM 4633 C CA A HIS D 1 153 ? 39.986 55.004 83.145 0.80 47.15 150 HIS D CA 1
ATOM 4634 C CA B HIS D 1 153 ? 39.999 54.967 83.228 0.20 46.42 150 HIS D CA 1
ATOM 4635 C C A HIS D 1 153 ? 38.475 54.763 83.064 0.80 46.26 150 HIS D C 1
ATOM 4636 C C B HIS D 1 153 ? 38.486 54.881 83.023 0.20 46.15 150 HIS D C 1
ATOM 4637 O O A HIS D 1 153 ? 37.984 54.179 82.105 0.80 45.71 150 HIS D O 1
ATOM 4638 O O B HIS D 1 153 ? 38.012 54.503 81.953 0.20 45.99 150 HIS D O 1
ATOM 4651 N N . TYR D 1 154 ? 37.743 55.227 84.069 1.00 46.07 151 TYR D N 1
ATOM 4652 C CA . TYR D 1 154 ? 36.283 55.101 84.079 1.00 45.58 151 TYR D CA 1
ATOM 4653 C C . TYR D 1 154 ? 35.609 56.436 83.846 1.00 45.62 151 TYR D C 1
ATOM 4654 O O . TYR D 1 154 ? 36.038 57.445 84.379 1.00 46.00 151 TYR D O 1
ATOM 4663 N N . CYS D 1 155 ? 34.542 56.418 83.052 1.00 45.52 152 CYS D N 1
ATOM 4664 C CA . CYS D 1 155 ? 33.919 57.614 82.527 1.00 45.55 152 CYS D CA 1
ATOM 4665 C C . CYS D 1 155 ? 32.438 57.680 82.877 1.00 44.27 152 CYS D C 1
ATOM 4666 O O . CYS D 1 155 ? 31.726 56.661 82.819 1.00 43.29 152 CYS D O 1
ATOM 4669 N N . ASP D 1 156 ? 31.990 58.886 83.228 1.00 42.56 153 ASP D N 1
ATOM 4670 C CA . ASP D 1 156 ? 30.609 59.145 83.621 1.00 42.01 153 ASP D CA 1
ATOM 4671 C C . ASP D 1 156 ? 29.700 59.253 82.396 1.00 41.12 153 ASP D C 1
ATOM 4672 O O . ASP D 1 156 ? 30.124 59.626 81.311 1.00 40.54 153 ASP D O 1
ATOM 4677 N N . ASP D 1 157 ? 28.430 58.955 82.605 1.00 40.99 154 ASP D N 1
ATOM 4678 C CA . ASP D 1 157 ? 27.433 59.016 81.544 1.00 41.46 154 ASP D CA 1
ATOM 4679 C C . ASP D 1 157 ? 26.208 59.712 82.137 1.00 40.40 154 ASP D C 1
ATOM 4680 O O . ASP D 1 157 ? 26.017 59.686 83.337 1.00 39.92 154 ASP D O 1
ATOM 4685 N N . TYR D 1 158 ? 25.396 60.357 81.303 1.00 40.44 155 TYR D N 1
ATOM 4686 C CA . TYR D 1 158 ? 24.123 60.904 81.768 1.00 39.93 155 TYR D CA 1
ATOM 4687 C C . TYR D 1 158 ? 22.974 60.306 80.997 1.00 39.24 155 TYR D C 1
ATOM 4688 O O . TYR D 1 158 ? 23.139 59.903 79.871 1.00 39.86 155 TYR D O 1
ATOM 4697 N N . GLN D 1 159 ? 21.800 60.263 81.600 1.00 37.64 156 GLN D N 1
ATOM 4698 C CA . GLN D 1 159 ? 20.623 60.047 80.813 1.00 37.16 156 GLN D CA 1
ATOM 4699 C C . GLN D 1 159 ? 19.768 61.310 80.807 1.00 36.67 156 GLN D C 1
ATOM 4700 O O . GLN D 1 159 ? 19.547 61.911 81.843 1.00 37.44 156 GLN D O 1
ATOM 4706 N N . TYR D 1 160 ? 19.296 61.682 79.628 1.00 37.12 157 TYR D N 1
ATOM 4707 C CA . TYR D 1 160 ? 18.394 62.808 79.450 1.00 38.79 157 TYR D CA 1
ATOM 4708 C C . TYR D 1 160 ? 17.023 62.377 78.925 1.00 39.00 157 TYR D C 1
ATOM 4709 O O . TYR D 1 160 ? 16.910 61.442 78.113 1.00 39.05 157 TYR D O 1
ATOM 4718 N N . ALA D 1 161 ? 15.984 63.046 79.401 1.00 38.55 158 ALA D N 1
ATOM 4719 C CA . ALA D 1 161 ? 14.629 62.718 78.984 1.00 38.39 158 ALA D CA 1
ATOM 4720 C C . ALA D 1 161 ? 13.813 63.932 78.590 1.00 38.40 158 ALA D C 1
ATOM 4721 O O . ALA D 1 161 ? 13.942 65.007 79.181 1.00 38.10 158 ALA D O 1
ATOM 4723 N N . TYR D 1 162 ? 12.950 63.716 77.608 1.00 38.64 159 TYR D N 1
ATOM 4724 C CA . TYR D 1 162 ? 11.914 64.652 77.245 1.00 39.94 159 TYR D CA 1
ATOM 4725 C C . TYR D 1 162 ? 10.519 64.023 77.384 1.00 40.16 159 TYR D C 1
ATOM 4726 O O . TYR D 1 162 ? 10.262 62.941 76.875 1.00 39.10 159 TYR D O 1
ATOM 4735 N N . PHE D 1 163 ? 9.613 64.745 78.035 1.00 40.85 160 PHE D N 1
ATOM 4736 C CA . PHE D 1 163 ? 8.241 64.283 78.206 1.00 42.25 160 PHE D CA 1
ATOM 4737 C C . PHE D 1 163 ? 7.266 64.951 77.231 1.00 42.48 160 PHE D C 1
ATOM 4738 O O . PHE D 1 163 ? 6.985 66.153 77.306 1.00 42.26 160 PHE D O 1
ATOM 4746 N N . ILE D 1 164 ? 6.785 64.140 76.304 1.00 43.28 161 ILE D N 1
ATOM 4747 C CA . ILE D 1 164 ? 5.821 64.538 75.292 1.00 44.13 161 ILE D CA 1
ATOM 4748 C C . ILE D 1 164 ? 4.576 65.166 75.941 1.00 45.13 161 ILE D C 1
ATOM 4749 O O . ILE D 1 164 ? 4.040 64.654 76.935 1.00 45.93 161 ILE D O 1
#

B-factor: mean 56.03, std 21.15, range [25.07, 113.29]

Radius of gyration: 28.16 Å; Cα contacts (8 Å, |Δi|>4): 1054; chains: 4; bounding box: 78×58×75 Å

Secondary structure (DSSP, 8-state):
---EEEEE--GGGHHHHHHHHTT---SHHHH---SEEEEEEETTEEEEEEEEE-SSS-GGGTTEEEEEEEE-GGGTTSSHHHHHHHHHH--TTTT--EEEEE----HHHHHHHHHTT-EEEEEEEEEEEETTEEEEEEEEEEE-/---EEEEE--GGGHHHHHHHHHH--HHHHH---SEEEEEEETTEEEEEEEEE-SSS-GGGTTEEEEEEEE-GGG-SSSHHHHHHHHHH--TTTT--EEEEE----HHHHHHHHHTT-EEEEEEEEEEEETTEEEEEEEEEEE-/-EEEEE--TTTHHHHHHHHHT--HHHHTT---SEEEEEEETTEEEEEEEEE-SSS-GGGTTEEEEEEEE-GGGTTS-HHHHHHHHHH--TTTT--EEEEE----HHHHHHHHHTT-EEEEEEEEEEEETTEEEEEEEEEEE-/-EEEE--TTSHHHHHHHHHH--HHHHHH----EEEEEESSSSEEEEEEEE-SSS-GGGTTEEEEEEEE-STTTTSSHHHHHHHHHH--TTTT--EEEEE----HHHHHHHHHTT-EEEEEEEEEEEETTEEEEEEEEEEE-

Foldseek 3Di:
DKDKDKAWDDLVCQVVVCVQVVPLHNVPVCVCVPWTKMFIAIPNHTFWIKTWDFPDPDPVRRQEIEMDIGGGPVNPPPCPVVVNVVVVVCSVVVNRFKYKYKDPPCVVVVVVVVVVPWDWDDWAWQNDDDPHGGDIMTMTMDGD/DKDKDKAWDDPVCQVQVCVQVVVCHCVVVVCVVWTKIFIAIRNHTFWIKTWDFPDPDPVRRLEIEIDIGGGPVNPPPCPVVVRVVVVVCSVVVNRFKYKYKDPVCPVVVCVVVVVVWDWDDWAWQNDDDPHGGDIMTMTMDGD/DKDKDWDDPVCLVLQCVLVVVVPSVVVCVCPPWTKIFIADPNHTQWIKTWDFPDPDPVRRLETEMDITGDPVNPPVCRRVVRVVVVVCSVVVNRFKYKYKAVPPVVVVVVCVVVPKDWDDWAWQPDDDPNGGDIMIMIMDGD/DDKDWDDPPCQVVVVVQVVVCPSVVVCVCPPWTKIFDDDPVHTFWMKTWDFPDPDPVRRLEIEMDITGHPVNPPVCRRVVNVVVCVVSVVVNRFKYKYKAVPPVVVVVVVVVVAWDWDDWAWQNDDDPNGGDIMTMIMDGD

Solvent-accessible surface area: 30956 Å² total

CATH classification: 3.40.630.30

Sequence (570 aa):
STSLTIRLVAEADWPALHALDQIISLAAYQEKKDETIFVAISGQQLAGFIEVHPPTSLAAHQKQWLLSIGVSPDFQDQGIGGSLLSYIKDAEISGIHKLSLRVATNQEAIRFYEKHGFVQEAHFKEEFYINGHHYCDDYQYAYFISTSLTIRLVAEADWPALHALDQIILAAYQEKKDETIFVAISGQQLAGFIEVHPPTSLAAHQKQWLLSIGVSPDFQDQGIGGSLLSYIKDAEISGIHKLSLRVATNQEAIRFYEKHGFVQEAHFKEEFYINGHHYCDDYQYAYFISLTIRLVAEADWPALHALDQIISLAAYQEKKDETIFVAISGQQLAGFIEVHPPTSLAAHQKQWLLSIGVSPDFQDQGIGGSLLSYIKDAEISGIHKLSLRVATNQEAIRFYEKHGFVQEAHFKEEFYINGHHYCDDYQYAYFILTIRLVAEADWPALHALDQIISLAAYQEKKDETIFVAISGQQQLAGFIEVHPPTSLAAHQKQWLLSIGVSPDFQDQGIGGSLLSYIKDAEISGIHKLLSLRVVATNQEAIRRFYEKHGFVQEAHFKEEFYINGHHYCDDYQYAYFI